Protein AF-A0A1D8GBR4-F1 (afdb_monomer_lite)

Structure (mmCIF, N/CA/C/O backbone):
data_AF-A0A1D8GBR4-F1
#
_entry.id   AF-A0A1D8GBR4-F1
#
loop_
_atom_site.group_PDB
_atom_site.id
_atom_site.type_symbol
_atom_site.label_atom_id
_atom_site.label_alt_id
_atom_si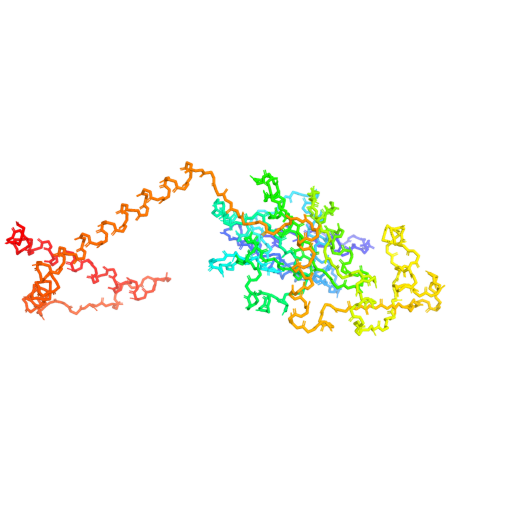te.label_comp_id
_atom_site.label_asym_id
_atom_site.label_entity_id
_atom_site.label_seq_id
_atom_site.pdbx_PDB_ins_code
_atom_site.Cartn_x
_atom_site.Cartn_y
_atom_site.Cartn_z
_atom_site.occupancy
_atom_site.B_iso_or_equiv
_atom_site.auth_seq_id
_atom_site.auth_comp_id
_atom_site.auth_asym_id
_atom_site.auth_atom_id
_atom_site.pdbx_PDB_model_num
ATOM 1 N N . MET A 1 1 ? 18.687 38.268 -32.752 1.00 33.44 1 MET A N 1
ATOM 2 C CA . MET A 1 1 ? 19.714 37.238 -33.012 1.00 33.44 1 MET A CA 1
ATOM 3 C C . MET A 1 1 ? 19.017 35.978 -33.472 1.00 33.44 1 MET A C 1
ATOM 5 O O . MET A 1 1 ? 18.246 35.389 -32.729 1.00 33.44 1 MET A O 1
ATOM 9 N N . THR A 1 2 ? 19.213 35.655 -34.741 1.00 33.19 2 THR A N 1
ATOM 10 C CA . THR A 1 2 ? 18.729 34.463 -35.431 1.00 33.19 2 THR A CA 1
ATOM 11 C C . THR A 1 2 ? 19.462 33.237 -34.895 1.00 33.19 2 THR A C 1
ATOM 13 O O . THR A 1 2 ? 20.681 33.135 -35.026 1.00 33.19 2 THR A O 1
ATOM 16 N N . TRP A 1 3 ? 18.728 32.310 -34.278 1.00 31.73 3 TRP A N 1
ATOM 17 C CA . TRP A 1 3 ? 19.270 31.018 -33.872 1.00 31.73 3 TRP A CA 1
ATOM 18 C C . TRP A 1 3 ? 19.571 30.202 -35.130 1.00 31.73 3 TRP A C 1
ATOM 20 O O . TRP A 1 3 ? 18.671 29.728 -35.825 1.00 31.73 3 TRP A O 1
ATOM 30 N N . LYS A 1 4 ? 20.860 30.118 -35.464 1.00 35.88 4 LYS A N 1
ATOM 31 C CA . LYS A 1 4 ? 21.376 29.265 -36.531 1.00 35.88 4 LYS A CA 1
ATOM 32 C C . LYS A 1 4 ? 21.050 27.806 -36.210 1.00 35.88 4 LYS A C 1
ATOM 34 O O . LYS A 1 4 ? 21.394 27.313 -35.139 1.00 35.88 4 LYS A O 1
ATOM 39 N N . LYS A 1 5 ? 20.436 27.130 -37.185 1.00 43.69 5 LYS A N 1
ATOM 40 C CA . LYS A 1 5 ? 20.494 25.675 -37.356 1.00 43.69 5 LYS A CA 1
ATOM 41 C C . LYS A 1 5 ? 21.968 25.256 -37.340 1.00 43.69 5 LYS A C 1
ATOM 43 O O . LYS A 1 5 ? 22.652 25.514 -38.323 1.00 43.69 5 LYS A O 1
ATOM 48 N N . ASN A 1 6 ? 22.429 24.637 -36.259 1.00 33.22 6 ASN A N 1
ATOM 49 C CA . ASN A 1 6 ? 23.713 23.946 -36.215 1.00 33.22 6 ASN A CA 1
ATOM 50 C C . ASN A 1 6 ? 23.484 22.494 -35.779 1.00 33.22 6 ASN A C 1
ATOM 52 O O . ASN A 1 6 ? 22.894 22.243 -34.732 1.00 33.22 6 ASN A O 1
ATOM 56 N N . ASP A 1 7 ? 23.948 21.599 -36.648 1.00 34.56 7 ASP A N 1
ATOM 57 C CA . ASP A 1 7 ? 24.411 20.227 -36.442 1.00 34.56 7 ASP A CA 1
ATOM 58 C C . ASP A 1 7 ? 23.543 19.252 -35.636 1.00 34.56 7 ASP A C 1
ATOM 60 O O . ASP A 1 7 ? 23.513 19.215 -34.408 1.00 34.56 7 ASP A O 1
ATOM 64 N N . HIS A 1 8 ? 22.899 18.362 -36.396 1.00 36.75 8 HIS A N 1
ATOM 65 C CA . HIS A 1 8 ? 22.249 17.142 -35.938 1.00 36.75 8 HIS A CA 1
ATOM 66 C C . HIS A 1 8 ? 23.260 16.149 -35.324 1.00 36.75 8 HIS A C 1
ATOM 68 O O . HIS A 1 8 ? 23.554 15.107 -35.905 1.00 36.75 8 HIS A O 1
ATOM 74 N N . GLU A 1 9 ? 23.702 16.384 -34.087 1.00 43.53 9 GLU A N 1
ATOM 75 C CA . GLU A 1 9 ? 23.653 15.270 -33.137 1.00 43.53 9 GLU A CA 1
ATOM 76 C C . GLU A 1 9 ? 22.166 14.932 -33.007 1.00 43.53 9 GLU A C 1
ATOM 78 O O . GLU A 1 9 ? 21.368 15.801 -32.648 1.00 43.53 9 GLU A O 1
ATOM 83 N N . ILE A 1 10 ? 21.746 13.707 -33.334 1.00 50.50 10 ILE A N 1
ATOM 84 C CA . ILE A 1 10 ? 20.393 13.266 -32.982 1.00 50.50 10 ILE A CA 1
ATOM 85 C C . ILE A 1 10 ? 20.346 13.296 -31.455 1.00 50.50 10 ILE A C 1
ATOM 87 O O . ILE A 1 10 ? 20.799 12.359 -30.797 1.00 50.50 10 ILE A O 1
ATOM 91 N N . ALA A 1 11 ? 19.866 14.408 -30.893 1.00 61.44 11 ALA A N 1
ATOM 92 C CA . ALA A 1 11 ? 19.709 14.561 -29.464 1.00 61.44 11 ALA A CA 1
ATOM 93 C C . ALA A 1 11 ? 18.897 13.359 -28.987 1.00 61.44 11 ALA A C 1
ATOM 95 O O . ALA A 1 11 ? 17.817 13.060 -29.505 1.00 61.44 11 ALA A O 1
ATOM 96 N N . THR A 1 12 ? 19.470 12.595 -28.060 1.00 87.44 12 THR A N 1
ATOM 97 C CA . THR A 1 12 ? 18.797 11.413 -27.534 1.00 87.44 12 THR A CA 1
ATOM 98 C C . THR A 1 12 ? 17.460 11.838 -26.931 1.00 87.44 12 THR A C 1
ATOM 100 O O . THR A 1 12 ? 17.337 12.950 -26.415 1.00 87.44 12 THR A O 1
ATOM 103 N N . MET A 1 13 ? 16.454 10.955 -26.959 1.00 89.12 13 MET A N 1
ATOM 104 C CA . MET A 1 13 ? 15.128 11.245 -26.387 1.00 89.12 13 MET A CA 1
ATOM 105 C C . MET A 1 13 ? 15.237 11.829 -24.968 1.00 89.12 13 MET A C 1
ATOM 107 O O . MET A 1 13 ? 14.533 12.768 -24.624 1.00 89.12 13 MET A O 1
ATOM 111 N N . LYS A 1 14 ? 16.200 11.336 -24.179 1.00 92.38 14 LYS A N 1
ATOM 112 C CA . LYS A 1 14 ? 16.552 11.880 -22.864 1.00 92.38 14 LYS A CA 1
ATOM 113 C C . LYS A 1 14 ? 16.954 13.361 -22.911 1.00 92.38 14 LYS A C 1
ATOM 115 O O . LYS A 1 14 ? 16.361 14.151 -22.186 1.00 92.38 14 LYS A O 1
ATOM 120 N N . LYS A 1 15 ? 17.943 13.741 -23.738 1.00 92.94 15 LYS A N 1
ATOM 121 C CA . LYS A 1 15 ? 18.402 15.141 -23.865 1.00 92.94 15 LYS A CA 1
ATOM 122 C C . LYS A 1 15 ? 17.235 16.061 -24.243 1.00 92.94 15 LYS A C 1
ATOM 124 O O . LYS A 1 15 ? 17.097 17.133 -23.664 1.00 92.94 15 LYS A O 1
ATOM 129 N N . ILE A 1 16 ? 16.378 15.610 -25.164 1.00 93.62 16 ILE A N 1
ATOM 130 C CA . ILE A 1 16 ? 15.189 16.360 -25.587 1.00 93.62 16 ILE A CA 1
ATOM 131 C C . ILE A 1 16 ? 14.221 16.541 -24.410 1.00 93.62 16 ILE A C 1
ATOM 133 O O . ILE A 1 16 ? 13.885 17.675 -24.077 1.00 93.62 16 ILE A O 1
ATOM 137 N N . VAL A 1 17 ? 13.822 15.451 -23.740 1.00 94.62 17 VAL A N 1
ATOM 138 C CA . VAL A 1 17 ? 12.925 15.501 -22.569 1.00 94.62 17 VAL A CA 1
ATOM 139 C C . VAL A 1 17 ? 13.473 16.442 -21.496 1.00 94.62 17 VAL A C 1
ATOM 141 O O . VAL A 1 17 ? 12.746 17.305 -21.021 1.00 94.62 17 VAL A O 1
ATOM 144 N N . PHE A 1 18 ? 14.759 16.335 -21.157 1.00 96.06 18 PHE A N 1
ATOM 145 C CA . PHE A 1 18 ? 15.383 17.160 -20.118 1.00 96.06 18 PHE A CA 1
ATOM 146 C C . PHE A 1 18 ? 15.371 18.646 -20.488 1.00 96.06 18 PHE A C 1
ATOM 148 O O . PHE A 1 18 ? 15.141 19.484 -19.622 1.00 96.06 18 PHE A O 1
ATOM 155 N N . SER A 1 19 ? 15.560 18.976 -21.769 1.00 95.31 19 SER A N 1
ATOM 156 C CA . SER A 1 19 ? 15.529 20.366 -22.234 1.00 95.31 19 SER A CA 1
ATOM 157 C C . SER A 1 19 ? 14.145 21.016 -22.111 1.00 95.31 19 SER A C 1
ATOM 159 O O . SER A 1 19 ? 14.058 22.202 -21.809 1.00 95.31 19 SER A O 1
ATOM 161 N N . VAL A 1 20 ? 13.065 20.240 -22.277 1.00 96.00 20 VAL A N 1
ATOM 162 C CA . VAL A 1 20 ? 11.683 20.743 -22.185 1.00 96.00 20 VAL A CA 1
ATOM 163 C C . VAL A 1 20 ? 11.082 20.633 -20.780 1.00 96.00 20 VAL A C 1
ATOM 165 O O . VAL A 1 20 ? 9.995 21.157 -20.538 1.00 96.00 20 VAL A O 1
ATOM 168 N N . MET A 1 21 ? 11.762 19.966 -19.839 1.00 96.00 21 MET A N 1
ATOM 169 C CA . MET A 1 21 ? 11.236 19.739 -18.491 1.00 96.00 21 MET A CA 1
ATOM 170 C C . MET A 1 21 ? 10.874 21.023 -17.729 1.00 96.00 21 MET A C 1
ATOM 172 O O . MET A 1 21 ? 9.772 21.060 -17.180 1.00 96.00 21 MET A O 1
ATOM 176 N N . PRO A 1 22 ? 11.710 22.081 -17.691 1.00 96.31 22 PRO A N 1
ATOM 177 C CA . PRO A 1 22 ? 11.364 23.309 -16.971 1.00 96.31 22 PRO A CA 1
ATOM 178 C C . PRO A 1 22 ? 10.055 23.937 -17.465 1.00 96.31 22 PRO A C 1
ATOM 180 O O . PRO A 1 22 ? 9.194 24.304 -16.667 1.00 96.31 22 PRO A O 1
ATOM 183 N N . GLU A 1 23 ? 9.861 23.991 -18.785 1.00 96.31 23 GLU A N 1
ATOM 184 C CA . GLU A 1 23 ? 8.629 24.507 -19.382 1.00 96.31 23 GLU A CA 1
ATOM 185 C C . GLU A 1 23 ? 7.429 23.601 -19.073 1.00 96.31 23 GLU A C 1
ATOM 187 O O . GLU A 1 23 ? 6.360 24.089 -18.699 1.00 96.31 23 GLU A O 1
ATOM 192 N N . ALA A 1 24 ? 7.602 22.281 -19.172 1.00 96.69 24 ALA A N 1
ATOM 193 C CA . ALA A 1 24 ? 6.553 21.322 -18.843 1.00 96.69 24 ALA A CA 1
ATOM 194 C C . ALA A 1 24 ? 6.108 21.426 -17.373 1.00 96.69 24 ALA A C 1
ATOM 196 O O . ALA A 1 24 ? 4.912 21.344 -17.101 1.00 96.69 24 ALA A O 1
ATOM 197 N N . ILE A 1 25 ? 7.043 21.644 -16.439 1.00 96.94 25 ILE A N 1
ATOM 198 C CA . ILE A 1 25 ? 6.759 21.830 -15.007 1.00 96.94 25 ILE A CA 1
ATOM 199 C C . ILE A 1 25 ? 5.952 23.111 -14.781 1.00 96.94 25 ILE A C 1
ATOM 201 O O . ILE A 1 25 ? 4.946 23.080 -14.071 1.00 96.94 25 ILE A O 1
ATOM 205 N N . ILE A 1 26 ? 6.330 24.225 -15.416 1.00 96.31 26 ILE A N 1
ATOM 206 C CA . ILE A 1 26 ? 5.579 25.488 -15.320 1.00 96.31 26 ILE A CA 1
ATOM 207 C C . ILE A 1 26 ? 4.152 25.305 -15.847 1.00 96.31 26 ILE A C 1
ATOM 209 O O . ILE A 1 26 ? 3.198 25.720 -15.189 1.00 96.31 26 ILE A O 1
ATOM 213 N N . ARG A 1 27 ? 3.987 24.636 -16.996 1.00 96.38 27 ARG A N 1
ATOM 214 C CA . ARG A 1 27 ? 2.666 24.341 -17.574 1.00 96.38 27 ARG A CA 1
ATOM 215 C C . ARG A 1 27 ? 1.832 23.432 -16.668 1.00 96.38 27 ARG A C 1
ATOM 217 O O . ARG A 1 27 ? 0.662 23.718 -16.441 1.00 96.38 27 ARG A O 1
ATOM 224 N N . ALA A 1 28 ? 2.426 22.363 -16.135 1.00 95.19 28 ALA A N 1
ATOM 225 C CA . ALA A 1 28 ? 1.729 21.387 -15.296 1.00 95.19 28 ALA A CA 1
ATOM 226 C C . ALA A 1 28 ? 1.293 21.973 -13.945 1.00 95.19 28 ALA A C 1
ATOM 228 O O . ALA A 1 28 ? 0.204 21.670 -13.468 1.00 95.19 28 ALA A O 1
ATOM 229 N N . SER A 1 29 ? 2.126 22.826 -13.352 1.00 95.06 29 SER A N 1
ATOM 230 C CA . SER A 1 29 ? 1.871 23.456 -12.052 1.00 95.06 29 SER A CA 1
ATOM 231 C C . SER A 1 29 ? 1.038 24.738 -12.130 1.00 95.06 29 SER A C 1
ATOM 233 O O . SER A 1 29 ? 0.701 25.313 -11.095 1.00 95.06 29 SER A O 1
ATOM 235 N N . GLY A 1 30 ? 0.747 25.240 -13.337 1.00 92.88 30 GLY A N 1
ATOM 236 C CA . GLY A 1 30 ? 0.167 26.572 -13.517 1.00 92.88 30 GLY A CA 1
ATOM 237 C C . GLY A 1 30 ? 1.054 27.674 -12.926 1.00 92.88 30 GLY A C 1
ATOM 238 O O . GLY A 1 30 ? 0.548 28.569 -12.253 1.00 92.88 30 GLY A O 1
ATOM 239 N N . GLY A 1 31 ? 2.374 27.571 -13.115 1.00 90.75 31 GLY A N 1
ATOM 240 C CA . GLY A 1 31 ? 3.359 28.498 -12.548 1.00 90.75 31 GLY A CA 1
ATOM 241 C C . GLY A 1 31 ? 3.613 28.308 -11.049 1.00 90.75 31 GLY A C 1
ATOM 242 O O . GLY A 1 31 ? 3.869 29.283 -10.352 1.00 90.75 31 GLY A O 1
ATOM 243 N N . GLY A 1 32 ? 3.511 27.076 -10.543 1.00 90.44 32 GLY A N 1
ATOM 244 C CA . GLY A 1 32 ? 3.724 26.737 -9.128 1.00 90.44 32 GLY A CA 1
ATOM 245 C C . GLY A 1 32 ? 2.485 26.866 -8.237 1.00 90.44 32 GLY A C 1
ATOM 246 O O . GLY A 1 32 ? 2.570 26.641 -7.035 1.00 90.44 32 GLY A O 1
ATOM 247 N N . LYS A 1 33 ? 1.323 27.210 -8.804 1.00 92.38 33 LYS A N 1
ATOM 248 C CA . LYS A 1 33 ? 0.080 27.421 -8.047 1.00 92.38 33 LYS A CA 1
ATOM 249 C C . LYS A 1 33 ? -0.611 26.116 -7.639 1.00 92.38 33 LYS A C 1
ATOM 251 O O . LYS A 1 33 ? -1.353 26.103 -6.659 1.00 92.38 33 LYS A O 1
ATOM 256 N N . TYR A 1 34 ? -0.398 25.037 -8.390 1.00 93.88 34 TYR A N 1
ATOM 257 C CA . TYR A 1 34 ? -1.125 23.782 -8.218 1.00 93.88 34 TYR A CA 1
ATOM 258 C C . TYR A 1 34 ? -0.183 22.577 -8.122 1.00 93.88 34 TYR A C 1
ATOM 260 O O . TYR A 1 34 ? 0.800 22.512 -8.865 1.00 93.88 34 TYR A O 1
ATOM 268 N N . PRO A 1 35 ? -0.498 21.587 -7.265 1.00 93.62 35 PRO A N 1
ATOM 269 C CA . PRO A 1 35 ? 0.151 20.286 -7.328 1.00 93.62 35 PRO A CA 1
ATOM 270 C C . PRO A 1 35 ? -0.263 19.556 -8.612 1.00 93.62 35 PRO A C 1
ATOM 272 O O . PRO A 1 35 ? -1.387 19.708 -9.095 1.00 93.62 35 PRO A O 1
ATOM 275 N N . PHE A 1 36 ? 0.614 18.709 -9.142 1.00 95.25 36 PHE A N 1
ATOM 276 C CA . PHE A 1 36 ? 0.381 18.003 -10.402 1.00 95.25 36 PHE A CA 1
ATOM 277 C C . PHE A 1 36 ? 0.933 16.577 -10.367 1.00 95.25 36 PHE A C 1
ATOM 279 O O . PHE A 1 36 ? 1.948 16.294 -9.732 1.00 95.25 36 PHE A O 1
ATOM 286 N N . SER A 1 37 ? 0.256 15.655 -11.058 1.00 93.31 37 SER A N 1
ATOM 287 C CA . SER A 1 37 ? 0.689 14.259 -11.084 1.00 93.31 37 SER A CA 1
ATOM 288 C C . SER A 1 37 ? 1.835 14.043 -12.074 1.00 93.31 37 SER A C 1
ATOM 290 O O . SER A 1 37 ? 1.947 14.748 -13.080 1.00 93.31 37 SER A O 1
ATOM 292 N N . ALA A 1 38 ? 2.649 13.005 -11.863 1.00 92.69 38 ALA A N 1
ATOM 293 C CA . ALA A 1 38 ? 3.645 12.566 -12.848 1.00 92.69 38 ALA A CA 1
ATOM 294 C C . ALA A 1 38 ? 3.021 12.286 -14.231 1.00 92.69 38 ALA A C 1
ATOM 296 O O . ALA A 1 38 ? 3.647 12.504 -15.269 1.00 92.69 38 ALA A O 1
ATOM 297 N N . ARG A 1 39 ? 1.760 11.836 -14.260 1.00 92.62 39 ARG A N 1
ATOM 298 C CA . ARG A 1 39 ? 0.991 11.646 -15.495 1.00 92.62 39 ARG A CA 1
ATOM 299 C C . ARG A 1 39 ? 0.552 12.977 -16.109 1.00 92.62 39 ARG A C 1
ATOM 301 O O . ARG A 1 39 ? 0.670 13.134 -17.321 1.00 92.62 39 ARG A O 1
ATOM 308 N N . GLY A 1 40 ? 0.128 13.945 -15.300 1.00 94.56 40 GLY A N 1
ATOM 309 C CA . GLY A 1 40 ? -0.117 15.315 -15.754 1.00 94.56 40 GLY A CA 1
ATOM 310 C C . GLY A 1 40 ? 1.130 15.937 -16.386 1.00 94.56 40 GLY A C 1
ATOM 311 O O . GLY A 1 40 ? 1.060 16.465 -17.494 1.00 94.56 40 GLY A O 1
ATOM 312 N N . LEU A 1 41 ? 2.291 15.778 -15.743 1.00 96.38 41 LEU A N 1
ATOM 313 C CA . LEU A 1 41 ? 3.576 16.246 -16.263 1.00 96.38 41 LEU A CA 1
ATOM 314 C C . LEU A 1 41 ? 3.940 15.577 -17.593 1.00 96.38 41 LEU A C 1
ATOM 316 O O . LEU A 1 41 ? 4.305 16.261 -18.546 1.00 96.38 41 LEU A O 1
ATOM 320 N N . TYR A 1 42 ? 3.778 14.255 -17.688 1.00 95.88 42 TYR A N 1
ATOM 321 C CA . TYR A 1 42 ? 3.980 13.509 -18.931 1.00 95.88 42 TYR A CA 1
ATOM 322 C C . TYR A 1 42 ? 3.167 14.098 -20.093 1.00 95.88 42 TYR A C 1
ATOM 324 O O . TYR A 1 42 ? 3.707 14.304 -21.182 1.00 95.88 42 TYR A O 1
ATOM 332 N N . TYR A 1 43 ? 1.894 14.433 -19.865 1.00 96.00 43 TYR A N 1
ATOM 333 C CA . TYR A 1 43 ? 1.051 15.042 -20.896 1.00 96.00 43 TYR A CA 1
ATOM 334 C C . TYR A 1 43 ? 1.506 16.442 -21.318 1.00 96.00 43 TYR A C 1
ATOM 336 O O . TYR A 1 43 ? 1.269 16.809 -22.465 1.00 96.00 43 TYR A O 1
ATOM 344 N N . GLN A 1 44 ? 2.196 17.192 -20.454 1.00 96.69 44 GLN A N 1
ATOM 345 C CA . GLN A 1 44 ? 2.805 18.475 -20.829 1.00 96.69 44 GLN A CA 1
ATOM 346 C C . GLN A 1 44 ? 4.119 18.301 -21.601 1.00 96.69 44 GLN A C 1
ATOM 348 O O . GLN A 1 44 ? 4.404 19.075 -22.512 1.00 96.69 44 GLN A O 1
ATOM 353 N N . VAL A 1 45 ? 4.897 17.258 -21.293 1.00 96.31 45 VAL A N 1
ATOM 354 C CA . VAL A 1 45 ? 6.159 16.944 -21.987 1.00 96.31 45 VAL A CA 1
ATOM 355 C C . VAL A 1 45 ? 5.912 16.467 -23.421 1.00 96.31 45 VAL A C 1
ATOM 357 O O . VAL A 1 45 ? 6.594 16.910 -24.343 1.00 96.31 45 VAL A O 1
ATOM 360 N N . ARG A 1 46 ? 4.928 15.582 -23.635 1.00 94.62 46 ARG A N 1
ATOM 361 C CA . ARG A 1 46 ? 4.632 14.977 -24.950 1.00 94.62 46 ARG A CA 1
ATOM 362 C C . ARG A 1 46 ? 4.525 15.973 -26.116 1.00 94.62 46 ARG A C 1
ATOM 364 O O . ARG A 1 46 ? 5.183 15.729 -27.120 1.00 94.62 46 ARG A O 1
ATOM 371 N N . PRO A 1 47 ? 3.725 17.052 -26.053 1.00 94.38 47 PRO A N 1
ATOM 372 C CA . PRO A 1 47 ? 3.628 17.995 -27.166 1.00 94.38 47 PRO A CA 1
ATOM 373 C C . PRO A 1 47 ? 4.911 18.811 -27.365 1.00 94.38 47 PRO A C 1
ATOM 375 O O . PRO A 1 47 ? 5.231 19.164 -28.495 1.00 94.38 47 PRO A O 1
ATOM 378 N N . LEU A 1 48 ? 5.669 19.085 -26.297 1.00 94.19 48 LEU A N 1
ATOM 379 C CA . LEU A 1 48 ? 6.907 19.866 -26.376 1.00 94.19 48 LEU A CA 1
ATOM 380 C C . LEU A 1 48 ? 8.019 19.104 -27.102 1.00 94.19 48 LEU A C 1
ATOM 382 O O . LEU A 1 48 ? 8.704 19.668 -27.951 1.00 94.19 48 LEU A O 1
ATOM 386 N N . ILE A 1 49 ? 8.170 17.804 -26.831 1.00 93.88 49 ILE A N 1
ATOM 387 C CA . ILE A 1 49 ? 9.207 17.000 -27.493 1.00 93.88 49 ILE A CA 1
ATOM 388 C C . ILE A 1 49 ? 8.956 16.818 -28.998 1.00 93.88 49 ILE A C 1
ATOM 390 O O . ILE A 1 49 ? 9.915 16.635 -29.747 1.00 93.88 49 ILE A O 1
ATOM 394 N N . GLN A 1 50 ? 7.699 16.917 -29.454 1.00 90.44 50 GLN A N 1
ATOM 395 C CA . GLN A 1 50 ? 7.331 16.763 -30.870 1.00 90.44 50 GLN A CA 1
ATOM 396 C C . GLN A 1 50 ? 7.877 17.895 -31.751 1.00 90.44 50 GLN A C 1
ATOM 398 O O . GLN A 1 50 ? 7.974 17.746 -32.964 1.00 90.44 50 GLN A O 1
ATOM 403 N N . MET A 1 51 ? 8.313 19.009 -31.152 1.00 88.19 51 MET A N 1
ATOM 404 C CA . MET A 1 51 ? 9.040 20.065 -31.866 1.00 88.19 51 MET A CA 1
ATOM 405 C C . MET A 1 51 ? 10.470 19.646 -32.254 1.00 88.19 51 MET A C 1
ATOM 407 O O . MET A 1 51 ? 11.079 20.268 -33.123 1.00 88.19 51 MET A O 1
ATOM 411 N N . TYR A 1 52 ? 11.006 18.596 -31.622 1.00 89.19 52 TYR A N 1
ATOM 412 C CA . TYR A 1 52 ? 12.396 18.151 -31.763 1.00 89.19 52 TYR A CA 1
ATOM 413 C C . TYR A 1 52 ? 12.526 16.734 -32.333 1.00 89.19 52 TYR A C 1
ATOM 415 O O . TYR A 1 52 ? 13.576 16.381 -32.874 1.00 89.19 52 TYR A O 1
ATOM 423 N N . THR A 1 53 ? 11.499 15.890 -32.205 1.00 88.75 53 THR A N 1
ATOM 424 C CA . THR A 1 53 ? 11.523 14.510 -32.703 1.00 88.75 53 THR A CA 1
ATOM 425 C C . THR A 1 53 ? 10.127 13.994 -33.035 1.00 88.75 53 THR A C 1
ATOM 427 O O . THR A 1 53 ? 9.190 14.269 -32.304 1.00 88.75 53 THR A O 1
ATOM 430 N N . ASN A 1 54 ? 10.011 13.168 -34.079 1.00 87.50 54 ASN A N 1
ATOM 431 C CA . ASN A 1 54 ? 8.768 12.462 -34.426 1.00 87.50 54 ASN A CA 1
ATOM 432 C C . ASN A 1 54 ? 8.565 11.170 -33.611 1.00 87.50 54 ASN A C 1
ATOM 434 O O . ASN A 1 54 ? 7.598 10.441 -33.824 1.00 87.50 54 ASN A O 1
ATOM 438 N N . LYS A 1 55 ? 9.520 10.811 -32.741 1.00 89.00 55 LYS A N 1
ATOM 439 C CA . LYS A 1 55 ? 9.412 9.613 -31.903 1.00 89.00 55 LYS A CA 1
ATOM 440 C C . LYS A 1 55 ? 8.459 9.881 -30.747 1.00 89.00 55 LYS A C 1
ATOM 442 O O . LYS A 1 55 ? 8.597 10.874 -30.039 1.00 89.00 55 LYS A O 1
ATOM 447 N N . GLU A 1 56 ? 7.548 8.950 -30.502 1.00 89.19 56 GLU A N 1
ATOM 448 C CA . GLU A 1 56 ? 6.690 9.028 -29.327 1.00 89.19 56 GLU A CA 1
ATOM 449 C C . GLU A 1 56 ? 7.458 8.675 -28.051 1.00 89.19 56 GLU A C 1
ATOM 451 O O . GLU A 1 56 ? 8.252 7.732 -28.006 1.00 89.19 56 GLU A O 1
ATOM 456 N N . LEU A 1 57 ? 7.199 9.436 -26.989 1.00 92.44 57 LEU A N 1
ATOM 457 C CA . LEU A 1 57 ? 7.671 9.119 -25.649 1.00 92.44 57 LEU A CA 1
ATOM 458 C C . LEU A 1 57 ? 6.674 8.181 -24.972 1.00 92.44 57 LEU A C 1
ATOM 460 O O . LEU A 1 57 ? 5.544 8.586 -24.688 1.00 92.44 57 LEU A O 1
ATOM 464 N N . SER A 1 58 ? 7.093 6.951 -24.677 1.00 92.31 58 SER A N 1
ATOM 465 C CA . SER A 1 58 ? 6.285 6.033 -23.875 1.00 92.31 58 SER A CA 1
ATOM 466 C C . SER A 1 58 ? 6.261 6.470 -22.409 1.00 92.31 58 SER A C 1
ATOM 468 O O . SER A 1 58 ? 7.244 6.984 -21.869 1.00 92.31 58 SER A O 1
ATOM 470 N N . TYR A 1 59 ? 5.125 6.251 -21.748 1.00 89.88 59 TYR A N 1
ATOM 471 C CA . TYR A 1 59 ? 4.982 6.569 -20.328 1.00 89.88 59 TYR A CA 1
ATOM 472 C C . TYR A 1 59 ? 5.926 5.733 -19.452 1.00 89.88 59 TYR A C 1
ATOM 474 O O . TYR A 1 59 ? 6.522 6.265 -18.524 1.00 89.88 59 TYR A O 1
ATOM 482 N N . GLU A 1 60 ? 6.120 4.455 -19.793 1.00 87.06 60 GLU A N 1
ATOM 483 C CA . GLU A 1 60 ? 7.024 3.529 -19.089 1.00 87.06 60 GLU A CA 1
ATOM 484 C C . GLU A 1 60 ? 8.489 3.977 -19.132 1.00 87.06 60 GLU A C 1
ATOM 486 O O . GLU A 1 60 ? 9.237 3.760 -18.181 1.00 87.06 60 GLU A O 1
ATOM 491 N N . TYR A 1 61 ? 8.909 4.631 -20.220 1.00 89.62 61 TYR A N 1
ATOM 492 C CA . TYR A 1 61 ? 10.247 5.212 -20.303 1.00 89.62 61 TYR A CA 1
ATOM 493 C C . TYR A 1 61 ? 10.333 6.546 -19.551 1.00 89.62 61 TYR A C 1
ATOM 495 O O . TYR A 1 61 ? 11.342 6.837 -18.909 1.00 89.62 61 TYR A O 1
ATOM 503 N N . PHE A 1 62 ? 9.265 7.350 -19.587 1.00 91.81 62 PHE A N 1
ATOM 504 C CA . PHE A 1 62 ? 9.202 8.617 -18.861 1.00 91.81 62 PHE A CA 1
ATOM 505 C C . PHE A 1 62 ? 9.245 8.428 -17.339 1.00 91.81 62 PHE A C 1
ATOM 507 O O . PHE A 1 62 ? 9.996 9.122 -16.654 1.00 91.81 62 PHE A O 1
ATOM 514 N N . THR A 1 63 ? 8.473 7.484 -16.798 1.00 87.69 63 THR A N 1
ATOM 515 C CA . THR A 1 63 ? 8.411 7.228 -15.358 1.00 87.69 63 THR A CA 1
ATOM 516 C C . THR A 1 63 ? 8.377 5.727 -15.036 1.00 87.69 63 THR A C 1
ATOM 518 O O . THR A 1 63 ? 7.598 4.992 -15.644 1.00 87.69 63 THR A O 1
ATOM 521 N N . PRO A 1 64 ? 9.192 5.258 -14.070 1.00 80.62 64 PRO A N 1
ATOM 522 C CA . PRO A 1 64 ? 10.173 6.023 -13.288 1.00 80.62 64 PRO A CA 1
ATOM 523 C C . PRO A 1 64 ? 11.476 6.486 -13.992 1.00 80.62 64 PRO A C 1
ATOM 525 O O . PRO A 1 64 ? 11.998 7.497 -13.531 1.00 80.62 64 PRO A O 1
ATOM 528 N N . PRO A 1 65 ? 12.021 5.878 -15.074 1.00 88.56 65 PRO A N 1
ATOM 529 C CA . PRO A 1 65 ? 13.436 6.059 -15.433 1.00 88.56 65 PRO A CA 1
ATOM 530 C C . PRO A 1 65 ? 13.895 7.507 -15.638 1.00 88.56 65 PRO A C 1
ATOM 532 O O . PRO A 1 65 ? 14.812 7.954 -14.949 1.00 88.56 65 PRO A O 1
ATOM 535 N N . LEU A 1 66 ? 13.274 8.239 -16.572 1.00 91.88 66 LEU A N 1
ATOM 536 C CA . LEU A 1 66 ? 13.703 9.599 -16.912 1.00 91.88 66 LEU A CA 1
ATOM 537 C C . LEU A 1 66 ? 13.392 10.598 -15.801 1.00 91.88 66 LEU A C 1
ATOM 539 O O . LEU A 1 66 ? 14.209 11.469 -15.522 1.00 91.88 66 LEU A O 1
ATOM 543 N N . LEU A 1 67 ? 12.221 10.479 -15.175 1.00 91.62 67 LEU A N 1
ATOM 544 C CA . LEU A 1 67 ? 11.802 11.391 -14.115 1.00 91.62 67 LEU A CA 1
ATOM 545 C C . LEU A 1 67 ? 12.671 11.237 -12.859 1.00 91.62 67 LEU A C 1
ATOM 547 O O . LEU A 1 67 ? 13.080 12.238 -12.278 1.00 91.62 67 LEU A O 1
ATOM 551 N N . THR A 1 68 ? 13.009 10.000 -12.477 1.00 90.00 68 THR A N 1
ATOM 552 C CA . THR A 1 68 ? 13.955 9.733 -11.385 1.00 90.00 68 THR A CA 1
ATOM 553 C C . THR A 1 68 ? 15.331 10.301 -11.710 1.00 90.00 68 THR A C 1
ATOM 555 O O . THR A 1 68 ? 15.899 11.001 -10.882 1.00 90.00 68 THR A O 1
ATOM 558 N N . GLU A 1 69 ? 15.840 10.077 -12.923 1.00 92.44 69 GLU A N 1
ATOM 559 C CA . GLU A 1 69 ? 17.144 10.606 -13.330 1.00 92.44 69 GLU A CA 1
ATOM 560 C C . GLU A 1 69 ? 17.186 12.139 -13.360 1.00 92.44 69 GLU A C 1
ATOM 562 O O . GLU A 1 69 ? 18.171 12.748 -12.950 1.00 92.44 69 GLU A O 1
ATOM 567 N N . TYR A 1 70 ? 16.108 12.776 -13.817 1.00 94.19 70 TYR A N 1
ATOM 568 C CA . TYR A 1 70 ? 15.999 14.229 -13.796 1.00 94.19 70 TYR A CA 1
ATOM 569 C C . TYR A 1 70 ? 16.049 14.758 -12.358 1.00 94.19 70 TYR A C 1
ATOM 571 O O . TYR A 1 70 ? 16.794 15.693 -12.077 1.00 94.19 70 TYR A O 1
ATOM 579 N N . GLN A 1 71 ? 15.313 14.135 -11.434 1.00 92.19 71 GLN A N 1
ATOM 580 C CA . GLN A 1 71 ? 15.328 14.535 -10.027 1.00 92.19 71 GLN A CA 1
ATOM 581 C C . GLN A 1 71 ? 16.673 14.276 -9.333 1.00 92.19 71 GLN A C 1
ATOM 583 O O . GLN A 1 71 ? 17.074 15.059 -8.478 1.00 92.19 71 GLN A O 1
ATOM 588 N N . GLU A 1 72 ? 17.390 13.214 -9.709 1.00 91.31 72 GLU A N 1
ATOM 589 C CA . GLU A 1 72 ? 18.757 12.950 -9.236 1.00 91.31 72 GLU A CA 1
ATOM 590 C C . GLU A 1 72 ? 19.733 14.055 -9.682 1.00 91.31 72 GLU A C 1
ATOM 592 O O . GLU A 1 72 ? 20.618 14.435 -8.921 1.00 91.31 72 GLU A O 1
ATOM 597 N N . GLN A 1 73 ? 19.574 14.583 -10.902 1.00 93.94 73 GLN A N 1
ATOM 598 C CA . GLN A 1 73 ? 20.483 15.582 -11.471 1.00 93.94 73 GLN A CA 1
ATOM 599 C C . GLN A 1 73 ? 20.131 17.032 -11.094 1.00 93.94 73 GLN A C 1
ATOM 601 O O . GLN A 1 73 ? 21.032 17.854 -10.937 1.00 93.94 73 GLN A O 1
ATOM 606 N N . TYR A 1 74 ? 18.842 17.360 -10.984 1.00 93.88 74 TYR A N 1
ATOM 607 C CA . TYR A 1 74 ? 18.355 18.738 -10.832 1.00 93.88 74 TYR A CA 1
ATOM 608 C C . TYR A 1 74 ? 17.600 18.996 -9.519 1.00 93.88 74 TYR A C 1
ATOM 610 O O . TYR A 1 74 ? 17.209 20.134 -9.267 1.00 93.88 74 TYR A O 1
ATOM 618 N N . GLY A 1 75 ? 17.415 17.976 -8.677 1.00 91.88 75 GLY A N 1
ATOM 619 C CA . GLY A 1 75 ? 16.688 18.067 -7.410 1.00 91.88 75 GLY A CA 1
ATOM 620 C C . GLY A 1 75 ? 15.214 17.659 -7.506 1.00 91.88 75 GLY A C 1
ATOM 621 O O . GLY A 1 75 ? 14.676 17.365 -8.575 1.00 91.88 75 GLY A O 1
ATOM 622 N N . THR A 1 76 ? 14.543 17.605 -6.355 1.00 91.12 76 THR A N 1
ATOM 623 C CA . THR A 1 76 ? 13.111 17.289 -6.273 1.00 91.12 76 THR A CA 1
ATOM 624 C C . THR A 1 76 ? 12.269 18.340 -6.992 1.00 91.12 76 THR A C 1
ATOM 626 O O . THR A 1 76 ? 12.573 19.527 -6.948 1.00 91.12 76 THR A O 1
ATOM 629 N N . ILE A 1 77 ? 11.196 17.899 -7.650 1.00 93.19 77 ILE A N 1
ATOM 630 C CA . ILE A 1 77 ? 10.261 18.797 -8.331 1.00 93.19 77 ILE A CA 1
ATOM 631 C C . ILE A 1 77 ? 9.136 19.150 -7.357 1.00 93.19 77 ILE A C 1
ATOM 633 O O . ILE A 1 77 ? 8.367 18.273 -6.959 1.00 93.19 77 ILE A O 1
ATOM 637 N N . ASP A 1 78 ? 9.019 20.426 -7.007 1.00 91.69 78 ASP A N 1
ATOM 638 C CA . ASP A 1 78 ? 7.983 20.903 -6.092 1.00 91.69 78 ASP A CA 1
ATOM 639 C C . ASP A 1 78 ? 6.576 20.712 -6.675 1.00 91.69 78 ASP A C 1
ATOM 641 O O . ASP A 1 78 ? 6.318 20.963 -7.854 1.00 91.69 78 ASP A O 1
ATOM 645 N N . GLY A 1 79 ? 5.648 20.245 -5.837 1.00 90.62 79 GLY A N 1
ATOM 646 C CA . GLY A 1 79 ? 4.253 20.003 -6.218 1.00 90.62 79 GLY A CA 1
ATOM 647 C C . GLY A 1 79 ? 4.012 18.735 -7.048 1.00 90.62 79 GLY A C 1
ATOM 648 O O . GLY A 1 79 ? 2.850 18.402 -7.301 1.00 90.62 79 GLY A O 1
ATOM 649 N N . LEU A 1 80 ? 5.063 18.005 -7.437 1.00 93.00 80 LEU A N 1
ATOM 650 C CA . LEU A 1 80 ? 4.938 16.718 -8.116 1.00 93.00 80 LEU A CA 1
ATOM 651 C C . LEU A 1 80 ? 4.446 15.639 -7.144 1.00 93.00 80 LEU A C 1
ATOM 653 O O . LEU A 1 80 ? 5.057 15.401 -6.104 1.00 93.00 80 LEU A O 1
ATOM 657 N N . TYR A 1 81 ? 3.390 14.922 -7.523 1.00 90.38 81 TYR A N 1
ATOM 658 C CA . TYR A 1 81 ? 2.937 13.726 -6.811 1.00 90.38 81 TYR A CA 1
ATOM 659 C C . TYR A 1 81 ? 2.756 12.530 -7.750 1.00 90.38 81 TYR A C 1
ATOM 661 O O . TYR A 1 81 ? 2.570 12.669 -8.964 1.00 90.38 81 TYR A O 1
ATOM 669 N N . TYR A 1 82 ? 2.789 11.327 -7.182 1.00 88.00 82 TYR A N 1
ATOM 670 C CA . TYR A 1 82 ? 2.464 10.094 -7.887 1.00 88.00 82 TYR A CA 1
ATOM 671 C C . TYR A 1 82 ? 1.055 9.640 -7.507 1.00 88.00 82 TYR A C 1
ATOM 673 O O . TYR A 1 82 ? 0.669 9.672 -6.338 1.00 88.00 82 TYR A O 1
ATOM 681 N N . GLU A 1 83 ? 0.279 9.256 -8.521 1.00 85.94 83 GLU A N 1
ATOM 682 C CA . GLU A 1 83 ? -1.063 8.694 -8.346 1.00 85.94 83 GLU A CA 1
ATOM 683 C C . GLU A 1 83 ? -0.993 7.380 -7.565 1.00 85.94 83 GLU A C 1
ATOM 685 O O . GLU A 1 83 ? -0.040 6.611 -7.726 1.00 85.94 83 GLU A O 1
ATOM 690 N N . ALA A 1 84 ? -2.022 7.112 -6.761 1.00 86.50 84 ALA A N 1
ATOM 691 C CA . ALA A 1 84 ? -2.110 5.880 -5.999 1.00 86.50 84 ALA A CA 1
ATOM 692 C C . ALA A 1 84 ? -2.114 4.654 -6.921 1.00 86.50 84 ALA A C 1
ATOM 694 O O . ALA A 1 84 ? -2.861 4.588 -7.900 1.00 86.50 84 ALA A O 1
ATOM 695 N N . ARG A 1 85 ? -1.270 3.670 -6.603 1.00 81.50 85 ARG A N 1
ATOM 696 C CA . ARG A 1 85 ? -1.181 2.397 -7.339 1.00 81.50 85 ARG A CA 1
ATOM 697 C C . ARG A 1 85 ? -1.183 1.195 -6.406 1.00 81.50 85 ARG A C 1
ATOM 699 O O . ARG A 1 85 ? -0.417 0.253 -6.560 1.00 81.50 85 ARG A O 1
ATOM 706 N N . GLY A 1 86 ? -2.052 1.242 -5.418 1.00 88.38 86 GLY A N 1
ATOM 707 C CA . GLY A 1 86 ? -2.149 0.239 -4.379 1.00 88.38 86 GLY A CA 1
ATOM 708 C C . GLY A 1 86 ? -3.012 0.754 -3.250 1.00 88.38 86 GLY A C 1
ATOM 709 O O . GLY A 1 86 ? -3.409 1.922 -3.256 1.00 88.38 86 GLY A O 1
ATOM 710 N N . ILE A 1 87 ? -3.281 -0.120 -2.295 1.00 93.44 87 ILE A N 1
ATOM 711 C CA . ILE A 1 87 ? -4.052 0.201 -1.100 1.00 93.44 87 ILE A CA 1
ATOM 712 C C . ILE A 1 87 ? -3.412 -0.469 0.109 1.00 93.44 87 ILE A C 1
ATOM 714 O O . ILE A 1 87 ? -2.892 -1.582 0.003 1.00 93.44 87 ILE A O 1
ATOM 718 N N . LEU A 1 88 ? -3.456 0.222 1.239 1.00 94.69 88 LEU A N 1
ATOM 719 C CA . LEU A 1 88 ? -3.300 -0.346 2.569 1.00 94.69 88 LEU A CA 1
ATOM 720 C C . LEU A 1 88 ? -4.684 -0.408 3.215 1.00 94.69 88 LEU A C 1
ATOM 722 O O . LEU A 1 88 ? -5.459 0.534 3.091 1.00 94.69 88 LEU A O 1
ATOM 726 N N . ILE A 1 89 ? -4.984 -1.500 3.898 1.00 95.44 89 ILE A N 1
ATOM 727 C CA . ILE A 1 89 ? -6.234 -1.712 4.614 1.00 95.44 89 ILE A CA 1
ATOM 728 C C . ILE A 1 89 ? -5.887 -1.968 6.074 1.00 95.44 89 ILE A C 1
ATOM 730 O O . ILE A 1 89 ? -5.183 -2.932 6.387 1.00 95.44 89 ILE A O 1
ATOM 734 N N . GLU A 1 90 ? -6.363 -1.095 6.957 1.00 94.94 90 GLU A N 1
ATOM 735 C CA . GLU A 1 90 ? -6.211 -1.259 8.402 1.00 94.94 90 GLU A CA 1
ATOM 736 C C . GLU A 1 90 ? -7.067 -2.422 8.923 1.00 94.94 90 GLU A C 1
ATOM 738 O O . GLU A 1 90 ? -8.209 -2.598 8.476 1.00 94.94 90 GLU A O 1
ATOM 743 N N . PRO A 1 91 ? -6.572 -3.190 9.910 1.00 93.38 91 PRO A N 1
ATOM 744 C CA . PRO A 1 91 ? -7.418 -4.144 10.606 1.00 93.38 91 PRO A CA 1
ATOM 745 C C . PRO A 1 91 ? -8.441 -3.413 11.483 1.00 93.38 91 PRO A C 1
ATOM 747 O O . PRO A 1 91 ? -8.216 -2.291 11.933 1.00 93.38 91 PRO A O 1
ATOM 750 N N . HIS A 1 92 ? -9.559 -4.084 11.762 1.00 91.50 92 HIS A N 1
ATOM 751 C CA . HIS A 1 92 ? -10.671 -3.653 12.629 1.00 91.50 92 HIS A CA 1
ATOM 752 C C . HIS A 1 92 ? -11.502 -2.480 12.101 1.00 91.50 92 HIS A C 1
ATOM 754 O O . HIS A 1 92 ? -12.727 -2.570 12.093 1.00 91.50 92 HIS A O 1
ATOM 760 N N . THR A 1 93 ? -10.865 -1.398 11.651 1.00 90.44 93 THR A N 1
ATOM 761 C CA . THR A 1 93 ? -11.547 -0.229 11.072 1.00 90.44 93 THR A CA 1
ATOM 762 C C . THR A 1 93 ? -11.978 -0.485 9.629 1.00 90.44 93 THR A C 1
ATOM 764 O O . THR A 1 93 ? -12.952 0.107 9.165 1.00 90.44 93 THR A O 1
ATOM 767 N N . GLY A 1 94 ? -11.247 -1.347 8.908 1.00 89.25 94 GLY A N 1
ATOM 768 C CA . GLY A 1 94 ? -11.422 -1.561 7.473 1.00 89.25 94 GLY A CA 1
ATOM 769 C C . GLY A 1 94 ? -11.092 -0.321 6.640 1.00 89.25 94 GLY A C 1
ATOM 770 O O . GLY A 1 94 ? -11.484 -0.241 5.477 1.00 89.25 94 GLY A O 1
ATOM 771 N N . ARG A 1 95 ? -10.409 0.670 7.229 1.00 93.00 95 ARG A N 1
ATOM 772 C CA . ARG A 1 95 ? -10.042 1.907 6.545 1.00 93.00 95 ARG A CA 1
ATOM 773 C C . ARG A 1 95 ? -9.083 1.584 5.408 1.00 93.00 95 ARG A C 1
ATOM 775 O O . ARG A 1 95 ? -8.034 0.986 5.629 1.00 93.00 95 ARG A O 1
ATOM 782 N N . GLU A 1 96 ? -9.432 2.032 4.208 1.00 94.06 96 GLU A N 1
ATOM 783 C CA . GLU A 1 96 ? -8.581 1.916 3.028 1.00 94.06 96 GLU A CA 1
ATOM 784 C C . GLU A 1 96 ? -7.790 3.209 2.809 1.00 94.06 96 GLU A C 1
ATOM 786 O O . GLU A 1 96 ? -8.346 4.310 2.770 1.00 94.06 96 GLU A O 1
ATOM 791 N N . ILE A 1 97 ? -6.479 3.069 2.649 1.00 93.00 97 ILE A N 1
ATOM 792 C CA . ILE A 1 97 ? -5.538 4.149 2.385 1.00 93.00 97 ILE A CA 1
ATOM 793 C C . ILE A 1 97 ? -4.921 3.898 1.007 1.00 93.00 97 ILE A C 1
ATOM 795 O O . ILE A 1 97 ? -4.099 2.988 0.854 1.00 93.00 97 ILE A O 1
ATOM 799 N N . PRO A 1 98 ? -5.295 4.681 -0.019 1.00 92.31 98 PRO A N 1
ATOM 800 C CA . PRO A 1 98 ? -4.646 4.610 -1.319 1.00 92.31 98 PRO A CA 1
ATOM 801 C C . PRO A 1 98 ? -3.154 4.934 -1.201 1.00 92.31 98 PRO A C 1
ATOM 803 O O . PRO A 1 98 ? -2.768 5.904 -0.557 1.00 92.31 98 PRO A O 1
ATOM 806 N N . LEU A 1 99 ? -2.297 4.155 -1.857 1.00 90.00 99 LEU A N 1
ATOM 807 C CA . LEU A 1 99 ? -0.840 4.326 -1.802 1.00 90.00 99 LEU A CA 1
ATOM 808 C C . LEU A 1 99 ? -0.351 5.356 -2.831 1.00 90.00 99 LEU A C 1
ATOM 810 O O . LEU A 1 99 ? 0.383 5.021 -3.764 1.00 90.00 99 LEU A O 1
ATOM 814 N N . GLY A 1 100 ? -0.822 6.597 -2.700 1.00 88.31 100 GLY A N 1
ATOM 815 C CA . GLY A 1 100 ? -0.344 7.765 -3.445 1.00 88.31 100 GLY A CA 1
ATOM 816 C C . GLY A 1 100 ? 0.570 8.636 -2.585 1.00 88.31 100 GLY A C 1
ATOM 817 O O . GLY A 1 100 ? 0.541 8.559 -1.361 1.00 88.31 100 GLY A O 1
ATOM 818 N N . THR A 1 101 ? 1.398 9.482 -3.206 1.00 87.19 101 THR A N 1
ATOM 819 C CA . THR A 1 101 ? 2.382 10.300 -2.462 1.00 87.19 101 THR A CA 1
ATOM 820 C C . THR A 1 101 ? 1.729 11.183 -1.401 1.00 87.19 101 THR A C 1
ATOM 822 O O . THR A 1 101 ? 2.290 11.385 -0.329 1.00 87.19 101 THR A O 1
ATOM 825 N N . ARG A 1 102 ? 0.541 11.721 -1.692 1.00 86.56 102 ARG A N 1
ATOM 826 C CA . ARG A 1 102 ? -0.160 12.644 -0.793 1.00 86.56 102 ARG A CA 1
ATOM 827 C C . ARG A 1 102 ? -0.820 11.902 0.359 1.00 86.56 102 ARG A C 1
ATOM 829 O O . ARG A 1 102 ? -0.736 12.346 1.497 1.00 86.56 102 ARG A O 1
ATOM 836 N N . GLU A 1 103 ? -1.472 10.792 0.047 1.00 90.38 103 GLU A N 1
ATOM 837 C CA . GLU A 1 103 ? -2.183 9.953 1.002 1.00 90.38 103 GLU A CA 1
ATOM 838 C C . GLU A 1 103 ? -1.204 9.300 1.976 1.00 90.38 103 GLU A C 1
ATOM 840 O O . GLU A 1 103 ? -1.429 9.365 3.178 1.00 90.38 103 GLU A O 1
ATOM 845 N N . VAL A 1 104 ? -0.081 8.773 1.471 1.00 88.69 104 VAL A N 1
ATOM 846 C CA . VAL A 1 104 ? 1.002 8.219 2.296 1.00 88.69 104 VAL A CA 1
ATOM 847 C C . VAL A 1 104 ? 1.583 9.285 3.222 1.00 88.69 104 VAL A C 1
ATOM 849 O O . VAL A 1 104 ? 1.666 9.052 4.421 1.00 88.69 104 VAL A O 1
ATOM 852 N N . ALA A 1 105 ? 1.905 10.478 2.710 1.00 86.56 105 ALA A N 1
ATOM 853 C CA . ALA A 1 105 ? 2.462 11.554 3.536 1.00 86.56 105 ALA A CA 1
ATOM 854 C C . ALA A 1 105 ? 1.493 12.069 4.620 1.00 86.56 105 ALA A C 1
ATOM 856 O O . ALA A 1 105 ? 1.928 12.597 5.642 1.00 86.56 105 ALA A O 1
ATOM 857 N N . ALA A 1 106 ? 0.182 11.960 4.392 1.00 89.50 106 ALA A N 1
ATOM 858 C CA . ALA A 1 106 ? -0.842 12.365 5.352 1.00 89.50 106 ALA A CA 1
ATOM 859 C C . ALA A 1 106 ? -1.233 11.247 6.330 1.00 89.50 106 ALA A C 1
ATOM 861 O O . ALA A 1 106 ? -1.936 11.512 7.308 1.00 89.50 106 ALA A O 1
ATOM 862 N N . TYR A 1 107 ? -0.837 10.005 6.055 1.00 91.44 107 TYR A N 1
ATOM 863 C CA . TYR A 1 107 ? -1.281 8.859 6.822 1.00 91.44 107 TYR A CA 1
ATOM 864 C C . TYR A 1 107 ? -0.456 8.689 8.095 1.00 91.44 107 TYR A C 1
ATOM 866 O O . TYR A 1 107 ? 0.771 8.677 8.072 1.00 91.44 107 TYR A O 1
ATOM 874 N N . LYS A 1 108 ? -1.164 8.550 9.216 1.00 86.69 108 LYS A N 1
ATOM 875 C CA . LYS A 1 108 ? -0.608 8.197 10.518 1.00 86.69 108 LYS A CA 1
ATOM 876 C C . LYS A 1 108 ? -1.509 7.128 11.125 1.00 86.69 108 LYS A C 1
ATOM 878 O O . LYS A 1 108 ? -2.708 7.398 11.250 1.00 86.69 108 LYS A O 1
ATOM 883 N N . PRO A 1 109 ? -0.988 5.935 11.443 1.00 83.75 109 PRO A N 1
ATOM 884 C CA . PRO A 1 109 ? -1.781 4.913 12.099 1.00 83.75 109 PRO A CA 1
ATOM 885 C C . PRO A 1 109 ? -2.034 5.325 13.549 1.00 83.75 109 PRO A C 1
ATOM 887 O O . PRO A 1 109 ? -1.189 5.955 14.191 1.00 83.75 109 PRO A O 1
ATOM 890 N N . GLU A 1 110 ? -3.184 4.933 14.084 1.00 84.62 110 GLU A N 1
ATOM 891 C CA . GLU A 1 110 ? -3.407 5.040 15.521 1.00 84.62 110 GLU A CA 1
ATOM 892 C C . GLU A 1 110 ? -2.500 4.029 16.251 1.00 84.62 110 GLU A C 1
ATOM 894 O O . GLU A 1 110 ? -2.402 2.870 15.814 1.00 84.62 110 GLU A O 1
ATOM 899 N N . PRO A 1 111 ? -1.824 4.424 17.346 1.00 84.94 111 PRO A N 1
ATOM 900 C CA . PRO A 1 111 ? -0.959 3.524 18.098 1.00 84.94 111 PRO A CA 1
ATOM 901 C C . PRO A 1 111 ? -1.680 2.238 18.506 1.00 84.94 111 PRO A C 1
ATOM 903 O O . PRO A 1 111 ? -2.849 2.264 18.884 1.00 84.94 111 PRO A O 1
ATOM 906 N N . TYR A 1 112 ? -0.959 1.117 18.468 1.00 87.69 112 TYR A N 1
ATOM 907 C CA . TYR A 1 112 ? -1.464 -0.205 18.857 1.00 87.69 112 TYR A CA 1
ATOM 908 C C . TYR A 1 112 ? -2.635 -0.748 18.012 1.00 87.69 112 TYR A C 1
ATOM 910 O O . TYR A 1 112 ? -3.321 -1.671 18.445 1.00 87.69 112 TYR A O 1
ATOM 918 N N . THR A 1 113 ? -2.852 -0.226 16.798 1.00 89.06 113 THR A N 1
ATOM 919 C CA . THR A 1 113 ? -3.864 -0.771 15.868 1.00 89.06 113 THR A CA 1
ATOM 920 C C . THR A 1 113 ? -3.389 -2.059 15.189 1.00 89.06 113 THR A C 1
ATOM 922 O O . THR A 1 113 ? -4.158 -3.006 15.032 1.00 89.06 113 THR A O 1
ATOM 925 N N . PHE A 1 114 ? -2.123 -2.094 14.765 1.00 93.50 114 PHE A N 1
ATOM 926 C CA . PHE A 1 114 ? -1.480 -3.239 14.120 1.00 93.50 114 PHE A CA 1
ATOM 927 C C . PHE A 1 114 ? 0.044 -3.164 14.279 1.00 93.50 114 PHE A C 1
ATOM 929 O O . PHE A 1 114 ? 0.600 -2.082 14.446 1.00 93.50 114 PHE A O 1
ATOM 936 N N . ASN A 1 115 ? 0.714 -4.313 14.207 1.00 93.75 115 ASN A N 1
ATOM 937 C CA . ASN A 1 115 ? 2.175 -4.438 14.266 1.00 93.75 115 ASN A CA 1
ATOM 938 C C . ASN A 1 115 ? 2.700 -5.421 13.215 1.00 93.75 115 ASN A C 1
ATOM 940 O O . ASN A 1 115 ? 3.854 -5.841 13.230 1.00 93.75 115 ASN A O 1
ATOM 944 N N . LYS A 1 116 ? 1.827 -5.824 12.292 1.00 95.50 116 LYS A N 1
ATOM 945 C CA . LYS A 1 116 ? 2.156 -6.683 11.164 1.00 95.50 116 LYS A CA 1
ATOM 946 C C . LYS A 1 116 ? 1.588 -6.056 9.905 1.00 95.50 116 LYS A C 1
ATOM 948 O O . LYS A 1 116 ? 0.482 -5.516 9.926 1.00 95.50 116 LYS A O 1
ATOM 953 N N . ILE A 1 117 ? 2.308 -6.176 8.800 1.00 95.69 117 ILE A N 1
ATOM 954 C CA . ILE A 1 117 ? 1.822 -5.778 7.480 1.00 95.69 117 ILE A CA 1
ATOM 955 C C . ILE A 1 117 ? 2.017 -6.950 6.538 1.00 95.69 117 ILE A C 1
ATOM 957 O O . ILE A 1 117 ? 3.140 -7.406 6.344 1.00 95.69 117 ILE A O 1
ATOM 961 N N . LEU A 1 118 ? 0.932 -7.422 5.933 1.00 96.31 118 LEU A N 1
ATOM 962 C CA . LEU A 1 118 ? 0.978 -8.407 4.865 1.00 96.31 118 LEU A CA 1
ATOM 963 C C . LEU A 1 118 ? 0.919 -7.696 3.519 1.00 96.31 118 LEU A C 1
ATOM 965 O O . LEU A 1 118 ? -0.149 -7.278 3.071 1.00 96.31 118 LEU A O 1
ATOM 969 N N . TYR A 1 119 ? 2.072 -7.583 2.872 1.00 94.50 119 TYR A N 1
ATOM 970 C CA . TYR A 1 119 ? 2.170 -7.159 1.489 1.00 94.50 119 TYR A CA 1
ATOM 971 C C . TYR A 1 119 ? 1.783 -8.314 0.561 1.00 94.50 119 TYR A C 1
ATOM 973 O O . TYR A 1 119 ? 2.401 -9.377 0.575 1.00 94.50 119 TYR A O 1
ATOM 981 N N . VAL A 1 120 ? 0.767 -8.096 -0.264 1.00 92.50 120 VAL A N 1
ATOM 982 C CA . VAL A 1 120 ? 0.228 -9.046 -1.231 1.00 92.50 120 VAL A CA 1
ATOM 983 C C . VAL A 1 120 ? 0.455 -8.480 -2.623 1.00 92.50 120 VAL A C 1
ATOM 985 O O . VAL A 1 120 ? -0.059 -7.415 -2.960 1.00 92.50 120 VAL A O 1
ATOM 988 N N . GLU A 1 121 ? 1.194 -9.201 -3.461 1.00 86.19 121 GLU A N 1
ATOM 989 C CA . GLU A 1 121 ? 1.441 -8.791 -4.851 1.00 86.19 121 GLU A CA 1
ATOM 990 C C . GLU A 1 121 ? 0.132 -8.582 -5.637 1.00 86.19 121 GLU A C 1
ATOM 992 O O . GLU A 1 121 ? -0.013 -7.637 -6.414 1.00 86.19 121 GLU A O 1
ATOM 997 N N . LYS A 1 122 ? -0.849 -9.461 -5.421 1.00 85.56 122 LYS A N 1
ATOM 998 C CA . LYS A 1 122 ? -2.073 -9.532 -6.220 1.00 85.56 122 LYS A CA 1
ATOM 999 C C . LYS A 1 122 ? -3.248 -8.878 -5.497 1.00 85.56 122 LYS A C 1
ATOM 1001 O O . LYS A 1 122 ? -3.897 -9.503 -4.662 1.00 85.56 122 LYS A O 1
ATOM 1006 N N . THR A 1 123 ? -3.595 -7.648 -5.885 1.00 87.75 123 THR A N 1
ATOM 1007 C CA . THR A 1 123 ? -4.731 -6.885 -5.315 1.00 87.75 123 THR A CA 1
ATOM 1008 C C . THR A 1 123 ? -6.049 -7.668 -5.314 1.00 87.75 123 THR A C 1
ATOM 1010 O O . THR A 1 123 ? -6.844 -7.534 -4.390 1.00 87.75 123 THR A O 1
ATOM 1013 N N . GLY A 1 124 ? -6.273 -8.529 -6.314 1.00 88.75 124 GLY A N 1
ATOM 1014 C CA . GLY A 1 124 ? -7.480 -9.358 -6.408 1.00 88.75 124 GLY A CA 1
ATOM 1015 C C . GLY A 1 124 ? -7.674 -10.357 -5.257 1.00 88.75 124 GLY A C 1
ATOM 1016 O O . GLY A 1 124 ? -8.777 -10.869 -5.100 1.00 88.75 124 GLY A O 1
ATOM 1017 N N . LEU A 1 125 ? -6.642 -10.621 -4.446 1.00 90.31 125 LEU A N 1
ATOM 1018 C CA . LEU A 1 125 ? -6.740 -11.478 -3.261 1.00 90.31 125 LEU A CA 1
ATOM 1019 C C . LEU A 1 125 ? -7.278 -10.737 -2.028 1.00 90.31 125 LEU A C 1
ATOM 1021 O O . LEU A 1 125 ? -7.807 -11.386 -1.129 1.00 90.31 125 LEU A O 1
ATOM 1025 N N . LEU A 1 126 ? -7.184 -9.402 -1.979 1.00 92.19 126 LEU A N 1
ATOM 1026 C CA . LEU A 1 126 ? -7.551 -8.622 -0.791 1.00 92.19 126 LEU A CA 1
ATOM 1027 C C . LEU A 1 126 ? -9.003 -8.836 -0.329 1.00 92.19 126 LEU A C 1
ATOM 1029 O O . LEU A 1 126 ? -9.177 -9.107 0.859 1.00 92.19 126 LEU A O 1
ATOM 1033 N N . PRO A 1 127 ? -10.030 -8.833 -1.209 1.00 92.38 127 PRO A N 1
ATOM 1034 C CA . PRO A 1 127 ? -11.413 -9.037 -0.769 1.00 92.38 127 PRO A CA 1
ATOM 1035 C C . PRO A 1 127 ? -11.632 -10.391 -0.088 1.00 92.38 127 PRO A C 1
ATOM 1037 O O . PRO A 1 127 ? -12.396 -10.503 0.867 1.00 92.38 127 PRO A O 1
ATOM 1040 N N . MET A 1 128 ? -10.934 -11.427 -0.561 1.00 93.69 128 MET A N 1
ATOM 1041 C CA . MET A 1 128 ? -10.995 -12.760 0.032 1.00 93.69 128 MET A CA 1
ATOM 1042 C C . MET A 1 128 ? -10.315 -12.781 1.407 1.00 93.69 128 MET A C 1
ATOM 1044 O O . MET A 1 128 ? -10.885 -13.308 2.359 1.00 93.69 128 MET A O 1
ATOM 1048 N N . LEU A 1 129 ? -9.147 -12.145 1.542 1.00 93.44 129 LEU A N 1
ATOM 1049 C CA . LEU A 1 129 ? -8.435 -12.049 2.821 1.00 93.44 129 LEU A CA 1
ATOM 1050 C C . LEU A 1 129 ? -9.224 -11.242 3.867 1.00 93.44 129 LEU A C 1
ATOM 1052 O O . LEU A 1 129 ? -9.238 -11.616 5.040 1.00 93.44 129 LEU A O 1
ATOM 1056 N N . GLN A 1 130 ? -9.917 -10.180 3.439 1.00 92.81 130 GLN A N 1
ATOM 1057 C CA . GLN A 1 130 ? -10.840 -9.410 4.280 1.00 92.81 130 GLN A CA 1
ATOM 1058 C C . GLN A 1 130 ? -12.043 -10.258 4.710 1.00 92.81 130 GLN A C 1
ATOM 1060 O O . GLN A 1 130 ? -12.391 -10.283 5.888 1.00 92.81 130 GLN A O 1
ATOM 1065 N N . ALA A 1 131 ? -12.649 -11.017 3.790 1.00 92.19 131 ALA A N 1
ATOM 1066 C CA . ALA A 1 131 ? -13.746 -11.928 4.125 1.00 92.19 131 ALA A CA 1
ATOM 1067 C C . ALA A 1 131 ? -13.313 -13.016 5.126 1.00 92.19 131 ALA A C 1
ATOM 1069 O O . ALA A 1 131 ? -14.081 -13.376 6.019 1.00 92.19 131 ALA A O 1
ATOM 1070 N N . GLY A 1 132 ? -12.067 -13.489 5.018 1.00 90.88 132 GLY A N 1
ATOM 1071 C CA . GLY A 1 132 ? -11.436 -14.417 5.958 1.00 90.88 132 GLY A CA 1
ATOM 1072 C C . GLY A 1 132 ? -11.060 -13.813 7.317 1.00 90.88 132 GLY A C 1
ATOM 1073 O O . GLY A 1 132 ? -10.623 -14.549 8.199 1.00 90.88 132 GLY A O 1
ATOM 1074 N N . LYS A 1 133 ? -11.220 -12.495 7.503 1.00 93.19 133 LYS A N 1
ATOM 1075 C CA . LYS A 1 133 ? -10.879 -11.743 8.722 1.00 93.19 133 LYS A CA 1
ATOM 1076 C C . LYS A 1 133 ? -9.448 -11.958 9.233 1.00 93.19 133 LYS A C 1
ATOM 1078 O O . LYS A 1 133 ? -9.188 -11.934 10.438 1.00 93.19 133 LYS A O 1
ATOM 1083 N N . LEU A 1 134 ? -8.506 -12.207 8.319 1.00 92.25 134 LEU A N 1
ATOM 1084 C CA . LEU A 1 134 ? -7.097 -12.425 8.668 1.00 92.25 134 LEU A CA 1
ATOM 1085 C C . LEU A 1 134 ? -6.474 -11.177 9.300 1.00 92.25 134 LEU A C 1
ATOM 1087 O O . LEU A 1 134 ? -5.701 -11.291 10.251 1.00 92.25 134 LEU A O 1
ATOM 1091 N N . ALA A 1 135 ? -6.836 -10.000 8.788 1.00 93.75 135 ALA A N 1
ATOM 1092 C CA . ALA A 1 135 ? -6.349 -8.718 9.275 1.00 93.75 135 ALA A CA 1
ATOM 1093 C C . ALA A 1 135 ? -6.719 -8.513 10.754 1.00 93.75 135 ALA A C 1
ATOM 1095 O O . ALA A 1 135 ? -5.864 -8.247 11.596 1.00 93.75 135 ALA A O 1
ATOM 1096 N N . GLU A 1 136 ? -7.988 -8.731 11.091 1.00 94.12 136 GLU A N 1
ATOM 1097 C CA . GLU A 1 136 ? -8.540 -8.578 12.435 1.00 94.12 136 GLU A CA 1
ATOM 1098 C C . GLU A 1 136 ? -8.076 -9.683 13.381 1.00 94.12 136 GLU A C 1
ATOM 1100 O O . GLU A 1 136 ? -7.923 -9.451 14.580 1.00 94.12 136 GLU A O 1
ATOM 1105 N N . LYS A 1 137 ? -7.868 -10.905 12.882 1.00 93.88 137 LYS A N 1
ATOM 1106 C CA . LYS A 1 137 ? -7.446 -12.034 13.719 1.00 93.88 137 LYS A CA 1
ATOM 1107 C C . LYS A 1 137 ? -6.022 -11.856 14.248 1.00 93.88 137 LYS A C 1
ATOM 1109 O O . LYS A 1 137 ? -5.771 -12.230 15.392 1.00 93.88 137 LYS A O 1
ATOM 1114 N N . TYR A 1 138 ? -5.134 -11.266 13.449 1.00 94.56 138 TYR A N 1
ATOM 1115 C CA . TYR A 1 138 ? -3.700 -11.171 13.747 1.00 94.56 138 TYR A CA 1
ATOM 1116 C C . TYR A 1 138 ? -3.185 -9.740 13.965 1.00 94.56 138 TYR A C 1
ATOM 1118 O O . TYR A 1 138 ? -1.970 -9.549 14.059 1.00 94.56 138 TYR A O 1
ATOM 1126 N N . ASP A 1 139 ? -4.092 -8.759 14.058 1.00 94.94 139 ASP A N 1
ATOM 1127 C CA . ASP A 1 139 ? -3.800 -7.320 14.149 1.00 94.94 139 ASP A CA 1
ATOM 1128 C C . ASP A 1 139 ? -2.769 -6.908 13.087 1.00 94.94 139 ASP A C 1
ATOM 1130 O O . ASP A 1 139 ? -1.655 -6.458 13.370 1.00 94.94 139 ASP A O 1
ATOM 1134 N N . MET A 1 140 ? -3.145 -7.176 11.835 1.00 95.25 140 MET A N 1
ATOM 1135 C CA . MET A 1 140 ? -2.279 -7.106 10.668 1.00 95.25 140 MET A CA 1
ATOM 1136 C C . MET A 1 140 ? -2.928 -6.268 9.571 1.00 95.25 140 MET A C 1
ATOM 1138 O O . MET A 1 140 ? -4.033 -6.574 9.129 1.00 95.25 140 MET A O 1
ATOM 11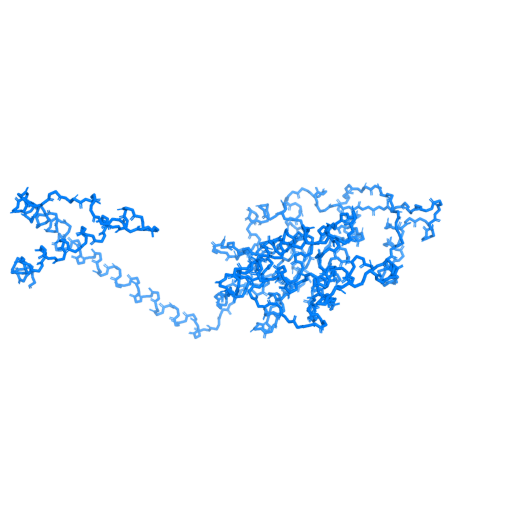42 N N . ALA A 1 141 ? -2.233 -5.244 9.086 1.00 96.12 141 ALA A N 1
ATOM 1143 C CA . ALA A 1 141 ? -2.694 -4.481 7.936 1.00 96.12 141 ALA A CA 1
ATOM 1144 C C . ALA A 1 141 ? -2.430 -5.247 6.631 1.00 96.12 141 ALA A C 1
ATOM 1146 O O . ALA A 1 141 ? -1.410 -5.925 6.486 1.00 96.12 141 ALA A O 1
ATOM 1147 N N . LEU A 1 142 ? -3.339 -5.135 5.663 1.00 96.56 142 LEU A N 1
ATOM 1148 C CA . LEU A 1 142 ? -3.164 -5.723 4.334 1.00 96.56 142 LEU A CA 1
ATOM 1149 C C . LEU A 1 142 ? -2.708 -4.643 3.363 1.00 96.56 142 LEU A C 1
ATOM 1151 O O . LEU A 1 142 ? -3.364 -3.617 3.235 1.00 96.56 142 LEU A O 1
ATOM 1155 N N . MET A 1 143 ? -1.617 -4.872 2.645 1.00 94.75 143 MET A N 1
ATOM 1156 C CA . MET A 1 143 ? -1.111 -3.941 1.642 1.00 94.75 143 MET A CA 1
ATOM 1157 C C . MET A 1 143 ? -1.058 -4.638 0.284 1.00 94.75 143 MET A C 1
ATOM 1159 O O . MET A 1 143 ? -0.599 -5.766 0.196 1.00 94.75 143 MET A O 1
ATOM 1163 N N . SER A 1 144 ? -1.477 -3.984 -0.797 1.00 91.69 144 SER A N 1
ATOM 1164 C CA . SER A 1 144 ? -1.123 -4.428 -2.154 1.00 91.69 144 SER A CA 1
ATOM 1165 C C . SER A 1 144 ? -0.704 -3.255 -3.014 1.00 91.69 144 SER A C 1
ATOM 1167 O O . SER A 1 144 ? -1.178 -2.134 -2.817 1.00 91.69 144 SER A O 1
ATOM 1169 N N . SER A 1 145 ? 0.155 -3.513 -3.996 1.00 82.50 145 SER A N 1
ATOM 1170 C CA . SER A 1 145 ? 0.573 -2.499 -4.953 1.00 82.50 145 SER A CA 1
ATOM 1171 C C . SER A 1 145 ? 0.722 -3.094 -6.354 1.00 82.50 145 SER A C 1
ATOM 1173 O O . SER A 1 145 ? 1.130 -4.241 -6.513 1.00 82.50 145 SER A O 1
ATOM 1175 N N . GLN A 1 146 ? 0.357 -2.324 -7.381 1.00 71.25 146 GLN A N 1
ATOM 1176 C CA . GLN A 1 146 ? 0.439 -2.730 -8.783 1.00 71.25 146 GLN A CA 1
ATOM 1177 C C . GLN A 1 146 ? 1.622 -2.046 -9.484 1.00 71.25 146 GLN A C 1
ATOM 1179 O O . GLN A 1 146 ? 1.676 -0.819 -9.625 1.00 71.25 146 GLN A O 1
ATOM 1184 N N . GLY A 1 147 ? 2.554 -2.844 -10.007 1.00 60.47 147 GLY A N 1
ATOM 1185 C CA . GLY A 1 147 ? 3.690 -2.363 -10.802 1.00 60.47 147 GLY A CA 1
ATOM 1186 C C . GLY A 1 147 ? 4.681 -1.506 -10.001 1.00 60.47 147 GLY A C 1
ATOM 1187 O O . GLY A 1 147 ? 5.059 -1.848 -8.889 1.00 60.47 147 GLY A O 1
ATOM 1188 N N . PHE A 1 148 ? 5.110 -0.364 -10.557 1.00 45.69 148 PHE A N 1
ATOM 1189 C CA . PHE A 1 148 ? 6.074 0.574 -9.939 1.00 45.69 148 PHE A CA 1
ATOM 1190 C C . PHE A 1 148 ? 5.572 1.306 -8.673 1.00 45.69 148 PHE A C 1
ATOM 1192 O O . PHE A 1 148 ? 6.257 2.189 -8.157 1.00 45.69 148 PHE A O 1
ATOM 1199 N N . ALA A 1 149 ? 4.402 0.932 -8.151 1.00 51.84 149 ALA A N 1
ATOM 1200 C CA . ALA A 1 149 ? 3.834 1.391 -6.880 1.00 51.84 149 ALA A CA 1
ATOM 1201 C C . ALA A 1 149 ? 4.704 1.092 -5.644 1.00 51.84 149 ALA A C 1
ATOM 1203 O O . ALA A 1 149 ? 4.435 1.577 -4.547 1.00 51.84 149 ALA A O 1
ATOM 1204 N N . ASN A 1 150 ? 5.791 0.352 -5.859 1.00 62.06 150 ASN A N 1
ATOM 1205 C CA . ASN A 1 150 ? 6.813 0.029 -4.884 1.00 62.06 150 ASN A CA 1
ATOM 1206 C C . ASN A 1 150 ? 7.426 1.273 -4.213 1.00 62.06 150 ASN A C 1
ATOM 1208 O O . ASN A 1 150 ? 7.870 1.168 -3.085 1.00 62.06 150 ASN A O 1
ATOM 1212 N N . ARG A 1 151 ? 7.440 2.468 -4.835 1.00 76.25 151 ARG A N 1
ATOM 1213 C CA . ARG A 1 151 ? 8.048 3.650 -4.185 1.00 76.25 151 ARG A CA 1
ATOM 1214 C C . ARG A 1 151 ? 7.281 4.099 -2.939 1.00 76.25 151 ARG A C 1
ATOM 1216 O O . ARG A 1 151 ? 7.846 4.050 -1.856 1.00 76.25 151 ARG A O 1
ATOM 1223 N N . SER A 1 152 ? 6.026 4.523 -3.086 1.00 80.75 152 SER A N 1
ATOM 1224 C CA . SER A 1 152 ? 5.248 5.050 -1.954 1.00 80.75 152 SER A CA 1
ATOM 1225 C C . SER A 1 152 ? 4.851 3.954 -0.965 1.00 80.75 152 SER A C 1
ATOM 1227 O O . SER A 1 152 ? 4.830 4.209 0.232 1.00 80.75 152 SER A O 1
ATOM 1229 N N . ALA A 1 153 ? 4.627 2.721 -1.440 1.00 84.75 153 ALA A N 1
ATOM 1230 C CA . ALA A 1 153 ? 4.468 1.567 -0.557 1.00 84.75 153 ALA A CA 1
ATOM 1231 C C . ALA A 1 153 ? 5.718 1.362 0.312 1.00 84.75 153 ALA A C 1
ATOM 1233 O O . ALA A 1 153 ? 5.614 1.222 1.523 1.00 84.75 153 ALA A O 1
ATOM 1234 N N . LYS A 1 154 ? 6.912 1.406 -0.288 1.00 87.00 154 LYS A N 1
ATOM 1235 C CA . LYS A 1 154 ? 8.171 1.212 0.432 1.00 87.00 154 LYS A CA 1
ATOM 1236 C C . LYS A 1 154 ? 8.556 2.386 1.325 1.00 87.00 154 LYS A C 1
ATOM 1238 O O . LYS A 1 154 ? 9.123 2.144 2.379 1.00 87.00 154 LYS A O 1
ATOM 1243 N N . GLU A 1 155 ? 8.266 3.622 0.920 1.00 87.25 155 GLU A N 1
ATOM 1244 C CA . GLU A 1 155 ? 8.393 4.802 1.789 1.00 87.25 155 GLU A CA 1
ATOM 1245 C C . GLU A 1 155 ? 7.544 4.596 3.053 1.00 87.25 155 GLU A C 1
ATOM 1247 O O . GLU A 1 155 ? 8.085 4.631 4.152 1.00 87.25 155 GLU A O 1
ATOM 1252 N N . LEU A 1 156 ? 6.269 4.220 2.896 1.00 89.88 156 LEU A N 1
ATOM 1253 C CA . LEU A 1 156 ? 5.380 3.959 4.028 1.00 89.88 156 LEU A CA 1
ATOM 1254 C C . LEU A 1 156 ? 5.861 2.798 4.918 1.00 89.88 156 LEU A C 1
ATOM 1256 O O . LEU A 1 156 ? 5.863 2.907 6.139 1.00 89.88 156 LEU A O 1
ATOM 1260 N N . LEU A 1 157 ? 6.290 1.685 4.318 1.00 90.75 157 LEU A N 1
ATOM 1261 C CA . LEU A 1 157 ? 6.835 0.546 5.063 1.00 90.75 157 LEU A CA 1
ATOM 1262 C C . LEU A 1 157 ? 8.116 0.910 5.830 1.00 90.75 157 LEU A C 1
ATOM 1264 O O . LEU A 1 157 ? 8.307 0.448 6.951 1.00 90.75 157 LEU A O 1
ATOM 1268 N N . ALA A 1 158 ? 8.982 1.737 5.239 1.00 89.56 158 ALA A N 1
ATOM 1269 C CA . ALA A 1 158 ? 10.207 2.207 5.879 1.00 89.56 158 ALA A CA 1
ATOM 1270 C C . ALA A 1 158 ? 9.934 3.202 7.014 1.00 89.56 158 ALA A C 1
ATOM 1272 O O . ALA A 1 158 ? 10.709 3.265 7.969 1.00 89.56 158 ALA A O 1
ATOM 1273 N N . ASP A 1 159 ? 8.860 3.984 6.914 1.00 89.19 159 ASP A N 1
ATOM 1274 C CA . ASP A 1 159 ? 8.408 4.838 8.008 1.00 89.19 159 ASP A CA 1
ATOM 1275 C C . ASP A 1 159 ? 7.840 3.983 9.149 1.00 89.19 159 ASP A C 1
ATOM 1277 O O . ASP A 1 159 ? 8.227 4.185 10.297 1.00 89.19 159 ASP A O 1
ATOM 1281 N N . PHE A 1 160 ? 7.063 2.934 8.851 1.00 90.50 160 PHE A N 1
ATOM 1282 C CA . PHE A 1 160 ? 6.584 2.007 9.882 1.00 90.50 160 PHE A CA 1
ATOM 1283 C C . PHE A 1 160 ? 7.687 1.256 10.613 1.00 90.50 160 PHE A C 1
ATOM 1285 O O . PHE A 1 160 ? 7.656 1.190 11.836 1.00 90.50 160 PHE A O 1
ATOM 1292 N N . GLU A 1 161 ? 8.668 0.713 9.895 1.00 88.12 161 GLU A N 1
ATOM 1293 C CA . GLU A 1 161 ? 9.801 0.026 10.527 1.00 88.12 161 GLU A CA 1
ATOM 1294 C C . GLU A 1 161 ? 10.626 0.974 11.418 1.00 88.12 161 GLU A C 1
ATOM 1296 O O . GLU A 1 161 ? 11.224 0.544 12.401 1.00 88.12 161 GLU A O 1
ATOM 1301 N N . ARG A 1 162 ? 10.655 2.276 11.098 1.00 86.38 162 ARG A N 1
ATOM 1302 C CA . ARG A 1 162 ? 11.366 3.284 11.896 1.00 86.38 162 ARG A CA 1
ATOM 1303 C C . ARG A 1 162 ? 10.574 3.739 13.117 1.00 86.38 162 ARG A C 1
ATOM 1305 O O . ARG A 1 162 ? 11.174 4.014 14.152 1.00 86.38 162 ARG A O 1
ATOM 1312 N N . GLU A 1 163 ? 9.263 3.895 12.973 1.00 86.19 163 GLU A N 1
ATOM 1313 C CA . GLU A 1 163 ? 8.386 4.394 14.034 1.00 86.19 163 GLU A CA 1
ATOM 1314 C C . GLU A 1 163 ? 8.005 3.306 15.046 1.00 86.19 163 GLU A C 1
ATOM 1316 O O . GLU A 1 163 ? 7.834 3.611 16.226 1.00 86.19 163 GLU A O 1
ATOM 1321 N N . PHE A 1 164 ? 7.907 2.048 14.610 1.00 85.75 164 PHE A N 1
ATOM 1322 C CA . PHE A 1 164 ? 7.410 0.933 15.415 1.00 85.75 164 PHE A CA 1
ATOM 1323 C C . PHE A 1 164 ? 8.439 -0.203 15.459 1.00 85.75 164 PHE A C 1
ATOM 1325 O O . PHE A 1 164 ? 8.619 -0.939 14.489 1.00 85.75 164 PHE A O 1
ATOM 1332 N N . GLU A 1 165 ? 9.103 -0.368 16.606 1.00 81.69 165 GLU A N 1
ATOM 1333 C CA . GLU A 1 165 ? 10.175 -1.359 16.797 1.00 81.69 165 GLU A CA 1
ATOM 1334 C C . GLU A 1 165 ? 9.692 -2.815 16.639 1.00 81.69 165 GLU A C 1
ATOM 1336 O O . GLU A 1 165 ? 10.455 -3.681 16.209 1.00 81.69 165 GLU A O 1
ATOM 1341 N N . ASP A 1 166 ? 8.422 -3.094 16.943 1.00 87.25 166 ASP A N 1
ATOM 1342 C CA . ASP A 1 166 ? 7.807 -4.421 16.834 1.00 87.25 166 ASP A CA 1
ATOM 1343 C C . ASP A 1 166 ? 7.133 -4.684 15.474 1.00 87.25 166 ASP A C 1
ATOM 1345 O O . ASP A 1 166 ? 6.532 -5.745 15.271 1.00 87.25 166 ASP A O 1
ATOM 1349 N N . MET A 1 167 ? 7.249 -3.753 14.519 1.00 92.75 167 MET A N 1
ATOM 1350 C CA . MET A 1 167 ? 6.623 -3.889 13.209 1.00 92.75 167 MET A CA 1
ATOM 1351 C C . MET A 1 167 ? 7.235 -5.034 12.400 1.00 92.75 167 MET A C 1
ATOM 1353 O O . MET A 1 167 ? 8.433 -5.077 12.121 1.00 92.75 167 MET A O 1
ATOM 1357 N N . THR A 1 168 ? 6.379 -5.948 11.946 1.00 94.81 168 THR A N 1
ATOM 1358 C CA . THR A 1 168 ? 6.769 -7.087 11.112 1.00 94.81 168 THR A CA 1
ATOM 1359 C C . THR A 1 168 ? 6.166 -6.985 9.717 1.00 94.81 168 THR A C 1
ATOM 1361 O O . THR A 1 168 ? 4.949 -7.022 9.543 1.00 94.81 168 THR A O 1
ATOM 1364 N N . ILE A 1 169 ? 7.019 -6.923 8.696 1.00 95.00 169 ILE A N 1
ATOM 1365 C CA . ILE A 1 169 ? 6.595 -6.835 7.295 1.00 95.00 169 ILE A CA 1
ATOM 1366 C C . ILE A 1 169 ? 6.701 -8.220 6.649 1.00 95.00 169 ILE A C 1
ATOM 1368 O O . ILE A 1 169 ? 7.770 -8.829 6.621 1.00 95.00 169 ILE A O 1
ATOM 1372 N N . LEU A 1 170 ? 5.586 -8.715 6.121 1.00 95.69 170 LEU A N 1
ATOM 1373 C CA . LEU A 1 170 ? 5.439 -10.015 5.471 1.00 95.69 170 LEU A CA 1
ATOM 1374 C C . LEU A 1 170 ? 5.165 -9.812 3.981 1.00 95.69 170 LEU A C 1
ATOM 1376 O O . LEU A 1 170 ? 4.373 -8.945 3.620 1.00 95.69 170 LEU A O 1
ATOM 1380 N N . CYS A 1 171 ? 5.767 -10.624 3.114 1.00 94.31 171 CYS A N 1
ATOM 1381 C CA . CYS A 1 171 ? 5.488 -10.600 1.676 1.00 94.31 171 CYS A CA 1
ATOM 1382 C C . CYS A 1 171 ? 4.878 -11.924 1.217 1.00 94.31 171 CYS A C 1
ATOM 1384 O O . CYS A 1 171 ? 5.452 -12.989 1.436 1.00 94.31 171 CYS A O 1
ATOM 1386 N N . LEU A 1 172 ? 3.725 -11.843 0.553 1.00 94.50 172 LEU A N 1
ATOM 1387 C CA . LEU A 1 172 ? 3.022 -12.952 -0.076 1.00 94.50 172 LEU A CA 1
ATOM 1388 C C . LEU A 1 172 ? 2.987 -12.729 -1.591 1.00 94.50 172 LEU A C 1
ATOM 1390 O O . LEU A 1 172 ? 2.400 -11.761 -2.085 1.00 94.50 172 LEU A O 1
ATOM 1394 N N . HIS A 1 173 ? 3.619 -13.646 -2.317 1.00 92.69 173 HIS A N 1
ATOM 1395 C CA . HIS A 1 173 ? 3.797 -13.577 -3.763 1.00 92.69 173 HIS A CA 1
ATOM 1396 C C . HIS A 1 173 ? 3.574 -14.947 -4.426 1.00 92.69 173 HIS A C 1
ATOM 1398 O O . HIS A 1 173 ? 3.581 -15.989 -3.755 1.00 92.69 173 HIS A O 1
ATOM 1404 N N . ASP A 1 174 ? 3.393 -14.937 -5.749 1.00 91.69 174 ASP A N 1
ATOM 1405 C CA . ASP A 1 174 ? 3.238 -16.145 -6.570 1.00 91.69 174 ASP A CA 1
ATOM 1406 C C . ASP A 1 174 ? 4.560 -16.936 -6.653 1.00 91.69 174 ASP A C 1
ATOM 1408 O O . ASP A 1 174 ? 5.650 -16.375 -6.546 1.00 91.69 174 ASP A O 1
ATOM 1412 N N . CYS A 1 175 ? 4.502 -18.253 -6.870 1.00 92.00 175 CYS A N 1
ATOM 1413 C CA . CYS A 1 175 ? 5.703 -19.075 -7.053 1.00 92.00 175 CYS A CA 1
ATOM 1414 C C . CYS A 1 175 ? 6.235 -18.922 -8.485 1.00 92.00 175 CYS A C 1
ATOM 1416 O O . CYS A 1 175 ? 6.067 -19.808 -9.335 1.00 92.00 175 CYS A O 1
ATOM 1418 N N . ASP A 1 176 ? 6.853 -17.778 -8.768 1.00 89.25 176 ASP A N 1
ATOM 1419 C CA . ASP A 1 176 ? 7.525 -17.480 -10.027 1.00 89.25 176 ASP A CA 1
ATOM 1420 C C . ASP A 1 176 ? 8.717 -16.521 -9.850 1.00 89.25 176 ASP A C 1
ATOM 1422 O O . ASP A 1 176 ? 9.038 -16.066 -8.753 1.00 89.25 176 ASP A O 1
ATOM 1426 N N . ILE A 1 177 ? 9.423 -16.245 -10.952 1.00 86.12 177 ILE A N 1
ATOM 1427 C CA . ILE A 1 177 ? 10.595 -15.356 -10.948 1.00 86.12 177 ILE A CA 1
ATOM 1428 C C . ILE A 1 177 ? 10.204 -13.927 -10.537 1.00 86.12 177 ILE A C 1
ATOM 1430 O O . ILE A 1 177 ? 10.975 -13.250 -9.861 1.00 86.12 177 ILE A O 1
ATOM 1434 N N . SER A 1 178 ? 9.023 -13.464 -10.946 1.00 85.38 178 SER A N 1
ATOM 1435 C CA . SER A 1 178 ? 8.558 -12.101 -10.700 1.00 85.38 178 SER A CA 1
ATOM 1436 C C . SER A 1 178 ? 8.186 -11.883 -9.234 1.00 85.38 178 SER A C 1
ATOM 1438 O O . SER A 1 178 ? 8.622 -10.886 -8.663 1.00 85.38 178 SER A O 1
ATOM 1440 N N . GLY A 1 179 ? 7.491 -12.828 -8.603 1.00 86.94 179 GLY A N 1
ATOM 1441 C CA . GLY A 1 179 ? 7.129 -12.779 -7.190 1.00 86.94 179 GLY A CA 1
ATOM 1442 C C . GLY A 1 179 ? 8.355 -12.729 -6.276 1.00 86.94 179 GLY A C 1
ATOM 1443 O O . GLY A 1 179 ? 8.446 -11.876 -5.390 1.00 86.94 179 GLY A O 1
ATOM 1444 N N . HIS A 1 180 ? 9.371 -13.551 -6.557 1.00 85.94 180 HIS A N 1
ATOM 1445 C CA . HIS A 1 180 ? 10.636 -13.493 -5.818 1.00 85.94 180 HIS A CA 1
ATOM 1446 C C . HIS A 1 180 ? 11.389 -12.169 -6.021 1.00 85.94 180 HIS A C 1
ATOM 1448 O O . HIS A 1 180 ? 11.977 -11.638 -5.076 1.00 85.94 180 HIS A O 1
ATOM 1454 N N . GLU A 1 181 ? 11.371 -11.601 -7.231 1.00 85.31 181 GLU A N 1
ATOM 1455 C CA . GLU A 1 181 ? 11.952 -10.276 -7.473 1.00 85.31 181 GLU A CA 1
ATOM 1456 C C . GLU A 1 181 ? 11.167 -9.163 -6.761 1.00 85.31 181 GLU A C 1
ATOM 1458 O O . GLU A 1 181 ? 11.767 -8.184 -6.318 1.00 85.31 181 GLU A O 1
ATOM 1463 N N . ILE A 1 182 ? 9.852 -9.303 -6.582 1.00 85.25 182 ILE A N 1
ATOM 1464 C CA . ILE A 1 182 ? 9.043 -8.364 -5.793 1.00 85.25 182 ILE A CA 1
ATOM 1465 C C . ILE A 1 182 ? 9.449 -8.418 -4.322 1.00 85.25 182 ILE A C 1
ATOM 1467 O O . ILE A 1 182 ? 9.784 -7.377 -3.763 1.00 85.25 182 ILE A O 1
ATOM 1471 N N . SER A 1 183 ? 9.516 -9.611 -3.727 1.00 87.06 183 SER A N 1
ATOM 1472 C CA . SER A 1 183 ? 9.993 -9.809 -2.349 1.00 87.06 183 SER A CA 1
ATOM 1473 C C . SER A 1 183 ? 11.385 -9.188 -2.145 1.00 87.06 183 SER A C 1
ATOM 1475 O O . SER A 1 183 ? 11.606 -8.387 -1.231 1.00 87.06 183 SER A O 1
ATOM 1477 N N . ARG A 1 184 ? 12.308 -9.444 -3.084 1.00 85.81 184 ARG A N 1
ATOM 1478 C CA . ARG A 1 184 ? 13.660 -8.871 -3.071 1.00 85.81 184 ARG A CA 1
ATOM 1479 C C . ARG A 1 184 ? 13.661 -7.350 -3.182 1.00 85.81 184 ARG A C 1
ATOM 1481 O O . ARG A 1 184 ? 14.328 -6.690 -2.397 1.00 85.81 184 ARG A O 1
ATOM 1488 N N . THR A 1 185 ? 12.961 -6.783 -4.162 1.00 85.12 185 THR A N 1
ATOM 1489 C CA . THR A 1 185 ? 12.955 -5.326 -4.401 1.00 85.12 185 THR A CA 1
ATOM 1490 C C . THR A 1 185 ? 12.218 -4.555 -3.310 1.00 85.12 185 THR A C 1
ATOM 1492 O O . THR A 1 185 ? 12.554 -3.398 -3.042 1.00 85.12 185 THR A O 1
ATOM 1495 N N . LEU A 1 186 ? 11.245 -5.190 -2.653 1.00 86.00 186 LEU A N 1
ATOM 1496 C CA . LEU A 1 186 ? 10.603 -4.658 -1.461 1.00 86.00 186 LEU A CA 1
ATOM 1497 C C . LEU A 1 186 ? 11.622 -4.551 -0.318 1.00 86.00 186 LEU A C 1
ATOM 1499 O O . LEU A 1 186 ? 11.756 -3.476 0.258 1.00 86.00 186 LEU A O 1
ATOM 1503 N N . ALA A 1 187 ? 12.424 -5.593 -0.075 1.00 86.50 187 ALA A N 1
ATOM 1504 C CA . ALA A 1 187 ? 13.446 -5.611 0.976 1.00 86.50 187 ALA A CA 1
ATOM 1505 C C . ALA A 1 187 ? 14.678 -4.726 0.687 1.00 86.50 187 ALA A C 1
ATOM 1507 O O . ALA A 1 187 ? 15.077 -3.907 1.515 1.00 86.50 187 ALA A O 1
ATOM 1508 N N . ASP A 1 188 ? 15.280 -4.858 -0.497 1.00 85.12 188 ASP A N 1
ATOM 1509 C CA . ASP A 1 188 ? 16.572 -4.258 -0.856 1.00 85.12 188 ASP A CA 1
ATOM 1510 C C . ASP A 1 188 ? 16.427 -2.856 -1.461 1.00 85.12 188 ASP A C 1
ATOM 1512 O O . ASP A 1 188 ? 15.452 -2.553 -2.146 1.00 85.12 188 ASP A O 1
ATOM 1516 N N . GLU A 1 189 ? 17.417 -1.987 -1.256 1.00 83.62 189 GLU A N 1
ATOM 1517 C CA . GLU A 1 189 ? 17.432 -0.653 -1.864 1.00 83.62 189 GLU A CA 1
ATOM 1518 C C . GLU A 1 189 ? 17.271 -0.713 -3.388 1.00 83.62 189 GLU A C 1
ATOM 1520 O O . GLU A 1 189 ? 17.861 -1.534 -4.091 1.00 83.62 189 GLU A O 1
ATOM 1525 N N . THR A 1 190 ? 16.493 0.222 -3.918 1.00 79.62 190 THR A N 1
ATOM 1526 C CA . THR A 1 190 ? 16.291 0.395 -5.354 1.00 79.62 190 THR A CA 1
ATOM 1527 C C . THR A 1 190 ? 16.756 1.783 -5.772 1.00 79.62 190 THR A C 1
ATOM 1529 O O . THR A 1 190 ? 17.025 2.667 -4.956 1.00 79.62 190 THR A O 1
ATOM 1532 N N . ARG A 1 191 ? 16.838 2.031 -7.081 1.00 78.31 191 ARG A N 1
ATOM 1533 C CA . ARG A 1 191 ? 17.129 3.382 -7.576 1.00 78.31 191 ARG A CA 1
ATOM 1534 C C . ARG A 1 191 ? 16.093 4.402 -7.084 1.00 78.31 191 ARG A C 1
ATOM 1536 O O . ARG A 1 191 ? 16.458 5.513 -6.728 1.00 78.31 191 ARG A O 1
ATOM 1543 N N . THR A 1 192 ? 14.825 3.997 -7.032 1.00 74.81 192 THR A N 1
ATOM 1544 C CA . THR A 1 192 ? 13.675 4.846 -6.690 1.00 74.81 192 THR A CA 1
ATOM 1545 C C . THR A 1 192 ? 13.382 4.948 -5.196 1.00 74.81 192 THR A C 1
ATOM 1547 O O . THR A 1 192 ? 12.643 5.840 -4.801 1.00 74.81 192 THR A O 1
ATOM 1550 N N . SER A 1 193 ? 13.919 4.042 -4.378 1.00 76.69 193 SER A N 1
ATOM 1551 C CA . SER A 1 193 ? 13.764 4.047 -2.923 1.00 76.69 193 SER A CA 1
ATOM 1552 C C . SER A 1 193 ? 15.050 3.547 -2.279 1.00 76.69 193 SER A C 1
ATOM 1554 O O . SER A 1 193 ? 15.448 2.402 -2.488 1.00 76.69 193 SER A O 1
ATOM 1556 N N . LYS A 1 194 ? 15.694 4.416 -1.497 1.00 80.25 194 LYS A N 1
ATOM 1557 C CA . LYS A 1 194 ? 16.974 4.159 -0.816 1.00 80.25 194 LYS A CA 1
ATOM 1558 C C . LYS A 1 194 ? 16.798 3.506 0.555 1.00 80.25 194 LYS A C 1
ATOM 1560 O O . LYS A 1 194 ? 17.699 3.555 1.380 1.00 80.25 194 LYS A O 1
ATOM 1565 N N . HIS A 1 195 ? 15.629 2.925 0.808 1.00 83.75 195 HIS A N 1
ATOM 1566 C CA . HIS A 1 195 ? 15.350 2.232 2.055 1.00 83.75 195 HIS A CA 1
ATOM 1567 C C . HIS A 1 195 ? 15.665 0.748 1.915 1.00 83.75 195 HIS A C 1
ATOM 1569 O O . HIS A 1 195 ? 15.301 0.111 0.922 1.00 83.75 195 HIS A O 1
ATOM 1575 N N . LYS A 1 196 ? 16.315 0.201 2.936 1.00 86.56 196 LYS A N 1
ATOM 1576 C CA . LYS A 1 196 ? 16.428 -1.234 3.148 1.00 86.56 196 LYS A CA 1
ATOM 1577 C C . LYS A 1 196 ? 15.529 -1.588 4.320 1.00 86.56 196 LYS A C 1
ATOM 1579 O O . LYS A 1 196 ? 15.736 -1.038 5.393 1.00 86.56 196 LYS A O 1
ATOM 1584 N N . ILE A 1 197 ? 14.567 -2.470 4.086 1.00 88.50 197 ILE A N 1
ATOM 1585 C CA . ILE A 1 197 ? 13.579 -2.881 5.086 1.00 88.50 197 ILE A CA 1
ATOM 1586 C C . ILE A 1 197 ? 13.640 -4.391 5.293 1.00 88.50 197 ILE A C 1
ATOM 1588 O O . ILE A 1 197 ? 13.956 -5.153 4.371 1.00 88.50 197 ILE A O 1
ATOM 1592 N N . ARG A 1 198 ? 13.351 -4.848 6.509 1.00 89.56 198 ARG A N 1
ATOM 1593 C CA . ARG A 1 198 ? 13.304 -6.267 6.845 1.00 89.56 198 ARG A CA 1
ATOM 1594 C C . ARG A 1 198 ? 11.957 -6.848 6.428 1.00 89.56 198 ARG A C 1
ATOM 1596 O O . ARG A 1 198 ? 10.950 -6.689 7.107 1.00 89.56 198 ARG A O 1
ATOM 1603 N N . VAL A 1 199 ? 11.970 -7.599 5.332 1.00 91.12 199 VAL A N 1
ATOM 1604 C CA . VAL A 1 199 ? 10.802 -8.341 4.845 1.00 91.12 199 VAL A CA 1
ATOM 1605 C C . VAL A 1 199 ? 10.970 -9.822 5.164 1.00 91.12 199 VAL A C 1
ATOM 1607 O O . VAL A 1 199 ? 12.010 -10.416 4.877 1.00 91.12 199 VAL A O 1
ATOM 1610 N N . ILE A 1 200 ? 9.940 -10.424 5.752 1.00 94.12 200 ILE A N 1
ATOM 1611 C CA . ILE A 1 200 ? 9.833 -11.869 5.929 1.00 94.12 200 ILE A CA 1
ATOM 1612 C C . ILE A 1 200 ? 9.034 -12.433 4.755 1.00 94.12 200 ILE A C 1
ATOM 1614 O O . ILE A 1 200 ? 7.851 -12.138 4.579 1.00 94.12 200 ILE A O 1
ATOM 1618 N N . ASP A 1 201 ? 9.691 -13.254 3.946 1.00 92.69 201 ASP A N 1
ATOM 1619 C CA . ASP A 1 201 ? 9.061 -13.907 2.808 1.00 92.69 201 ASP A CA 1
ATOM 1620 C C . ASP A 1 201 ? 8.192 -15.088 3.272 1.00 92.69 201 ASP A C 1
ATOM 1622 O O . ASP A 1 201 ? 8.690 -16.059 3.851 1.00 92.69 201 ASP A O 1
ATOM 1626 N N . ILE A 1 202 ? 6.883 -14.991 3.034 1.00 94.88 202 ILE A N 1
ATOM 1627 C CA . ILE A 1 202 ? 5.912 -16.072 3.247 1.00 94.88 202 ILE A CA 1
ATOM 1628 C C . ILE A 1 202 ? 5.235 -16.495 1.937 1.00 94.88 202 ILE A C 1
ATOM 1630 O O . ILE A 1 202 ? 4.210 -17.186 1.962 1.00 94.88 202 ILE A O 1
ATOM 1634 N N . GLY A 1 203 ? 5.808 -16.082 0.803 1.00 91.94 203 GLY A N 1
ATOM 1635 C CA . GLY A 1 203 ? 5.374 -16.430 -0.538 1.00 91.94 203 GLY A CA 1
ATOM 1636 C C . GLY A 1 203 ? 5.346 -17.934 -0.784 1.00 91.94 203 GLY A C 1
ATOM 1637 O O . GLY A 1 203 ? 5.779 -18.757 0.031 1.00 91.94 203 GLY A O 1
ATOM 1638 N N . LEU A 1 204 ? 4.769 -18.313 -1.919 1.00 92.94 204 LEU A N 1
ATOM 1639 C CA . LEU A 1 204 ? 4.624 -19.714 -2.279 1.00 92.94 204 LEU A CA 1
ATOM 1640 C C . LEU A 1 204 ? 5.980 -20.305 -2.702 1.00 92.94 204 LEU A C 1
ATOM 1642 O O . LEU A 1 204 ? 6.522 -19.949 -3.748 1.00 92.94 204 LEU A O 1
ATOM 1646 N N . SER A 1 205 ? 6.527 -21.228 -1.903 1.00 91.62 205 SER A N 1
ATOM 1647 C CA . SER A 1 205 ? 7.770 -21.937 -2.243 1.00 91.62 205 SER A CA 1
ATOM 1648 C C . SER A 1 205 ? 7.512 -23.152 -3.136 1.00 91.62 205 SER A C 1
ATOM 1650 O O . SER A 1 205 ? 6.410 -23.704 -3.164 1.00 91.62 205 SER A O 1
ATOM 1652 N N . VAL A 1 206 ? 8.539 -23.636 -3.841 1.00 90.88 206 VAL A N 1
ATOM 1653 C CA . VAL A 1 206 ? 8.393 -24.819 -4.707 1.00 90.88 206 VAL A CA 1
ATOM 1654 C C . VAL A 1 206 ? 8.097 -26.085 -3.889 1.00 90.88 206 VAL A C 1
ATOM 1656 O O . VAL A 1 206 ? 7.395 -26.987 -4.354 1.00 90.88 206 VAL A O 1
ATOM 1659 N N . GLU A 1 207 ? 8.605 -26.176 -2.661 1.00 90.81 207 GLU A N 1
ATOM 1660 C CA . GLU A 1 207 ? 8.256 -27.225 -1.706 1.00 90.81 207 GLU A CA 1
ATOM 1661 C C . GLU A 1 207 ? 6.776 -27.169 -1.325 1.00 90.81 207 GLU A C 1
ATOM 1663 O O . GLU A 1 207 ? 6.130 -28.216 -1.270 1.00 90.81 207 GLU A O 1
ATOM 1668 N N . ASP A 1 208 ? 6.234 -25.974 -1.094 1.00 92.06 208 ASP A N 1
ATOM 1669 C CA . ASP A 1 208 ? 4.825 -25.783 -0.744 1.00 92.06 208 ASP A CA 1
ATOM 1670 C C . ASP A 1 208 ? 3.908 -26.142 -1.922 1.00 92.06 208 ASP A C 1
ATOM 1672 O O . ASP A 1 208 ? 2.949 -26.887 -1.728 1.00 92.06 208 ASP A O 1
ATOM 1676 N N . VAL A 1 209 ? 4.263 -25.740 -3.153 1.00 91.81 209 VAL A N 1
ATOM 1677 C CA . VAL A 1 209 ? 3.557 -26.144 -4.389 1.00 91.81 209 VAL A CA 1
ATOM 1678 C C . VAL A 1 209 ? 3.443 -27.663 -4.490 1.00 91.81 209 VAL A C 1
ATOM 1680 O O . VAL A 1 209 ? 2.386 -28.192 -4.827 1.00 91.81 209 VAL A O 1
ATOM 1683 N N . LYS A 1 210 ? 4.531 -28.381 -4.188 1.00 89.81 210 LYS A N 1
ATOM 1684 C CA . LYS A 1 210 ? 4.550 -29.848 -4.234 1.00 89.81 210 LYS A CA 1
ATOM 1685 C C . LYS A 1 210 ? 3.743 -30.481 -3.109 1.00 89.81 210 LYS A C 1
ATOM 1687 O O . LYS A 1 210 ? 3.069 -31.470 -3.358 1.00 89.81 210 LYS A O 1
ATOM 1692 N N . LYS A 1 211 ? 3.835 -29.947 -1.888 1.00 91.31 211 LYS A N 1
ATOM 1693 C CA . LYS A 1 211 ? 3.114 -30.473 -0.719 1.00 91.31 211 LYS A CA 1
ATOM 1694 C C . LYS A 1 211 ? 1.605 -30.291 -0.841 1.00 91.31 211 LYS A C 1
ATOM 1696 O O . LYS A 1 211 ? 0.868 -31.177 -0.434 1.00 91.31 211 LYS A O 1
ATOM 1701 N N . ALA A 1 212 ? 1.171 -29.154 -1.378 1.00 89.62 212 ALA A N 1
ATOM 1702 C CA . ALA A 1 212 ? -0.237 -28.833 -1.579 1.00 89.62 212 ALA A CA 1
ATOM 1703 C C . ALA A 1 212 ? -0.786 -29.330 -2.931 1.00 89.62 212 ALA A C 1
ATOM 1705 O O . ALA A 1 212 ? -1.937 -29.055 -3.246 1.00 89.62 212 ALA A O 1
ATOM 1706 N N . GLU A 1 213 ? 0.028 -30.042 -3.725 1.00 91.19 213 GLU A N 1
ATOM 1707 C CA . GLU A 1 213 ? -0.339 -30.594 -5.040 1.00 91.19 213 GLU A CA 1
ATOM 1708 C C . GLU A 1 213 ? -0.994 -29.564 -5.981 1.00 91.19 213 GLU A C 1
ATOM 1710 O O . GLU A 1 213 ? -1.928 -29.864 -6.725 1.00 91.19 213 GLU A O 1
ATOM 1715 N N . LEU A 1 214 ? -0.493 -28.326 -5.954 1.00 93.12 214 LEU A N 1
ATOM 1716 C CA . LEU A 1 214 ? -1.087 -27.218 -6.699 1.00 93.12 214 LEU A CA 1
ATOM 1717 C C . LEU A 1 214 ? -0.868 -27.347 -8.207 1.00 93.12 214 LEU A C 1
ATOM 1719 O O . LEU A 1 214 ? 0.100 -27.947 -8.687 1.00 93.12 214 LEU A O 1
ATOM 1723 N N . GLN A 1 215 ? -1.757 -26.712 -8.970 1.00 92.25 215 GLN A N 1
ATOM 1724 C CA . GLN A 1 215 ? -1.660 -26.671 -10.421 1.00 92.25 215 GLN A CA 1
ATOM 1725 C C . GLN A 1 215 ? -0.426 -25.876 -10.873 1.00 92.25 215 GLN A C 1
ATOM 1727 O O . GLN A 1 215 ? -0.322 -24.670 -10.666 1.00 92.25 215 GLN A O 1
ATOM 1732 N N . ILE A 1 216 ? 0.490 -26.564 -11.556 1.00 92.81 216 ILE A N 1
ATOM 1733 C CA . ILE A 1 216 ? 1.711 -25.975 -12.113 1.00 92.81 216 ILE A CA 1
ATOM 1734 C C . ILE A 1 216 ? 1.495 -25.606 -13.582 1.00 92.81 216 ILE A C 1
ATOM 1736 O O . ILE A 1 216 ? 1.088 -26.438 -14.398 1.00 92.81 216 ILE A O 1
ATOM 1740 N N . GLU A 1 217 ? 1.877 -24.388 -13.950 1.00 91.38 217 GLU A N 1
ATOM 1741 C CA . GLU A 1 217 ? 1.873 -23.909 -15.330 1.00 91.38 217 GLU A CA 1
ATOM 1742 C C . GLU A 1 217 ? 3.281 -23.890 -15.922 1.00 91.38 217 GLU A C 1
ATOM 1744 O O . GLU A 1 217 ? 4.253 -23.531 -15.258 1.00 91.38 217 GLU A O 1
ATOM 1749 N N . LYS A 1 218 ? 3.406 -24.232 -17.209 1.00 89.94 218 LYS A N 1
ATOM 1750 C CA . LYS A 1 218 ? 4.676 -24.126 -17.941 1.00 89.94 218 LYS A CA 1
ATOM 1751 C C . LYS A 1 218 ? 4.782 -22.770 -18.619 1.00 89.94 218 LYS A C 1
ATOM 1753 O O . LYS A 1 218 ? 3.877 -22.375 -19.349 1.00 89.94 218 LYS A O 1
ATOM 1758 N N . VAL A 1 219 ? 5.926 -22.112 -18.463 1.00 89.19 219 VAL A N 1
ATOM 1759 C CA . VAL A 1 219 ? 6.176 -20.781 -19.028 1.00 89.19 219 VAL A CA 1
ATOM 1760 C C . VAL A 1 219 ? 7.398 -20.751 -19.930 1.00 89.19 219 VAL A C 1
ATOM 1762 O O . VAL A 1 219 ? 8.399 -21.427 -19.693 1.00 89.19 219 VAL A O 1
ATOM 1765 N N . ASN A 1 220 ? 7.304 -19.934 -20.979 1.00 86.56 220 ASN A N 1
ATOM 1766 C CA . ASN A 1 220 ? 8.408 -19.638 -21.882 1.00 86.56 220 ASN A CA 1
ATOM 1767 C C . ASN A 1 220 ? 9.018 -18.292 -21.487 1.00 86.56 220 ASN A C 1
ATOM 1769 O O . ASN A 1 220 ? 8.431 -17.241 -21.737 1.00 86.56 220 ASN A O 1
ATOM 1773 N N . ILE A 1 221 ? 10.206 -18.326 -20.900 1.00 83.00 221 ILE A N 1
ATOM 1774 C CA . ILE A 1 221 ? 10.946 -17.143 -20.474 1.00 83.00 221 ILE A CA 1
ATOM 1775 C C . ILE A 1 221 ? 11.831 -16.702 -21.644 1.00 83.00 221 ILE A C 1
ATOM 1777 O O . ILE A 1 221 ? 12.672 -17.466 -22.117 1.00 83.00 221 ILE A O 1
ATOM 1781 N N . ARG A 1 222 ? 11.614 -15.477 -22.135 1.00 82.69 222 ARG A N 1
ATOM 1782 C CA . ARG A 1 222 ? 12.312 -14.898 -23.304 1.00 82.69 222 ARG A CA 1
ATOM 1783 C C . ARG A 1 222 ? 13.379 -13.863 -22.934 1.00 82.69 222 ARG A C 1
ATOM 1785 O O . ARG A 1 222 ? 13.835 -13.113 -23.789 1.00 82.69 222 ARG A O 1
ATOM 1792 N N . TYR A 1 223 ? 13.739 -13.792 -21.659 1.00 80.56 223 TYR A N 1
ATOM 1793 C CA . TYR A 1 223 ? 14.762 -12.893 -21.139 1.00 80.56 223 TYR A CA 1
ATOM 1794 C C . TYR A 1 223 ? 15.745 -13.681 -20.273 1.00 80.56 223 TYR A C 1
ATOM 1796 O O . TYR A 1 223 ? 15.427 -14.772 -19.799 1.00 80.56 223 TYR A O 1
ATOM 1804 N N . THR A 1 224 ? 16.941 -13.138 -20.070 1.00 79.50 224 THR A N 1
ATOM 1805 C CA . THR A 1 224 ? 17.916 -13.716 -19.141 1.00 79.50 224 THR A CA 1
ATOM 1806 C C . THR A 1 224 ? 17.541 -13.302 -17.719 1.00 79.50 224 THR A C 1
ATOM 1808 O O . THR A 1 224 ? 17.539 -12.100 -17.444 1.00 79.50 224 THR A O 1
ATOM 1811 N N . PRO A 1 225 ? 17.219 -14.243 -16.813 1.00 80.25 225 PRO A N 1
ATOM 1812 C CA . PRO A 1 225 ? 16.921 -13.900 -15.429 1.00 80.25 225 PRO A CA 1
ATOM 1813 C C . PRO A 1 225 ? 18.122 -13.223 -14.750 1.00 80.25 225 PRO A C 1
ATOM 1815 O O . PRO A 1 225 ? 19.266 -13.542 -15.093 1.00 80.25 225 PRO A O 1
ATOM 1818 N N . PRO A 1 226 ? 17.896 -12.322 -13.778 1.00 79.75 226 PRO A N 1
ATOM 1819 C CA . PRO A 1 226 ? 18.979 -11.644 -13.072 1.00 79.75 226 PRO A CA 1
ATOM 1820 C C . PRO A 1 226 ? 19.956 -12.631 -12.418 1.00 79.75 226 PRO A C 1
ATOM 1822 O O . PRO A 1 226 ? 19.543 -13.596 -11.773 1.00 79.75 226 PRO A O 1
ATOM 1825 N N . THR A 1 227 ? 21.262 -12.378 -12.532 1.00 80.81 227 THR A N 1
ATOM 1826 C CA . THR A 1 227 ? 22.304 -13.257 -11.967 1.00 80.81 227 THR A CA 1
ATOM 1827 C C . THR A 1 227 ? 22.159 -13.429 -10.453 1.00 80.81 227 THR A C 1
ATOM 1829 O O . THR A 1 227 ? 22.365 -14.526 -9.936 1.00 80.81 227 THR A O 1
ATOM 1832 N N . GLU A 1 228 ? 21.772 -12.363 -9.750 1.00 78.44 228 GLU A N 1
ATOM 1833 C CA . GLU A 1 228 ? 21.526 -12.363 -8.301 1.00 78.44 228 GLU A CA 1
ATOM 1834 C C . GLU A 1 228 ? 20.361 -13.269 -7.899 1.00 78.44 228 GLU A C 1
ATOM 1836 O O . GLU A 1 228 ? 20.431 -13.946 -6.877 1.00 78.44 228 GLU A O 1
ATOM 1841 N N . PHE A 1 229 ? 19.307 -13.313 -8.714 1.00 81.25 229 PHE A N 1
ATOM 1842 C CA . PHE A 1 229 ? 18.185 -14.216 -8.499 1.00 81.25 229 PHE A CA 1
ATOM 1843 C C . PHE A 1 229 ? 18.645 -15.665 -8.681 1.00 81.25 229 PHE A C 1
ATOM 1845 O O . PHE A 1 229 ? 18.530 -16.484 -7.771 1.00 81.25 229 PHE A O 1
ATOM 1852 N N . VAL A 1 230 ? 19.268 -15.971 -9.826 1.00 81.94 230 VAL A N 1
ATOM 1853 C CA . VAL A 1 230 ? 19.715 -17.334 -10.158 1.00 81.94 230 VAL A CA 1
ATOM 1854 C C . VAL A 1 230 ? 20.718 -17.873 -9.135 1.00 81.94 230 VAL A C 1
ATOM 1856 O O . VAL A 1 230 ? 20.694 -19.068 -8.833 1.00 81.94 230 VAL A O 1
ATOM 1859 N N . SER A 1 231 ? 21.598 -17.026 -8.590 1.00 83.25 231 SER A N 1
ATOM 1860 C CA . SER A 1 231 ? 22.613 -17.444 -7.618 1.00 83.25 231 SER A CA 1
ATOM 1861 C C . SER A 1 231 ? 22.018 -17.897 -6.282 1.00 83.25 231 SER A C 1
ATOM 1863 O O . SER A 1 231 ? 22.558 -18.834 -5.696 1.00 83.25 231 SER A O 1
ATOM 1865 N N . ARG A 1 232 ? 20.891 -17.311 -5.855 1.00 84.06 232 ARG A N 1
ATOM 1866 C CA . ARG A 1 232 ? 20.191 -17.628 -4.596 1.00 84.06 232 ARG A CA 1
ATOM 1867 C C . ARG A 1 232 ? 19.315 -18.881 -4.675 1.00 84.06 232 ARG A C 1
ATOM 1869 O O . ARG A 1 232 ? 19.030 -19.480 -3.645 1.00 84.06 232 ARG A O 1
ATOM 1876 N N . LEU A 1 233 ? 18.926 -19.302 -5.880 1.00 85.06 233 LEU A N 1
ATOM 1877 C CA . LEU A 1 233 ? 18.059 -20.465 -6.070 1.00 85.06 233 LEU A CA 1
ATOM 1878 C C . LEU A 1 233 ? 18.742 -21.786 -5.700 1.00 85.06 233 LEU A C 1
ATOM 1880 O O . LEU A 1 233 ? 19.826 -22.116 -6.206 1.00 85.06 233 LEU A O 1
ATOM 1884 N N . SER A 1 234 ? 18.022 -22.609 -4.942 1.00 87.19 234 SER A N 1
ATOM 1885 C CA . SER A 1 234 ? 18.340 -24.013 -4.704 1.00 87.19 234 SER A CA 1
ATOM 1886 C C . SER A 1 234 ? 18.314 -24.831 -6.001 1.00 87.19 234 SER A C 1
ATOM 1888 O O . SER A 1 234 ? 17.752 -24.449 -7.031 1.00 87.19 234 SER A O 1
ATOM 1890 N N . ARG A 1 235 ? 18.891 -26.038 -5.966 1.00 85.25 235 ARG A N 1
ATOM 1891 C CA . ARG A 1 235 ? 18.865 -26.962 -7.116 1.00 85.25 235 ARG A CA 1
ATOM 1892 C C . ARG A 1 235 ? 17.436 -27.309 -7.553 1.00 85.25 235 ARG A C 1
ATOM 1894 O O . ARG A 1 235 ? 17.203 -27.553 -8.740 1.00 85.25 235 ARG A O 1
ATOM 1901 N N . LEU A 1 236 ? 16.512 -27.372 -6.597 1.00 86.69 236 LEU A N 1
ATOM 1902 C CA . LEU A 1 236 ? 15.112 -27.699 -6.828 1.00 86.69 236 LEU A CA 1
ATOM 1903 C C . LEU A 1 236 ? 14.395 -26.528 -7.508 1.00 86.69 236 LEU A C 1
ATOM 1905 O O . LEU A 1 236 ? 13.778 -26.734 -8.553 1.00 86.69 236 LEU A O 1
ATOM 1909 N N . GLU A 1 237 ? 14.573 -25.313 -6.996 1.00 88.06 237 GLU A N 1
ATOM 1910 C CA . GLU A 1 237 ? 14.002 -24.093 -7.574 1.00 88.06 237 GLU A CA 1
ATOM 1911 C C . GLU A 1 237 ? 14.581 -23.782 -8.954 1.00 88.06 237 GLU A C 1
ATOM 1913 O O . GLU A 1 237 ? 13.829 -23.510 -9.884 1.00 88.06 237 GLU A O 1
ATOM 1918 N N . ARG A 1 238 ? 15.900 -23.924 -9.154 1.00 86.62 238 ARG A N 1
ATOM 1919 C CA . ARG A 1 238 ? 16.514 -23.758 -10.485 1.00 86.62 238 ARG A CA 1
ATOM 1920 C C . ARG A 1 238 ? 15.874 -24.680 -11.513 1.00 86.62 238 ARG A C 1
ATOM 1922 O O . ARG A 1 238 ? 15.589 -24.256 -12.628 1.00 86.62 238 ARG A O 1
ATOM 1929 N N . ARG A 1 239 ? 15.631 -25.941 -11.146 1.00 86.19 239 ARG A N 1
ATOM 1930 C CA . ARG A 1 239 ? 14.978 -26.902 -12.041 1.00 86.19 239 ARG A CA 1
ATOM 1931 C C . ARG A 1 239 ? 13.516 -26.538 -12.297 1.00 86.19 239 ARG A C 1
ATOM 1933 O O . ARG A 1 239 ? 13.032 -26.785 -13.398 1.00 86.19 239 ARG A O 1
ATOM 1940 N N . PHE A 1 240 ? 12.828 -25.994 -11.298 1.00 88.06 240 PHE A N 1
ATOM 1941 C CA . PHE A 1 240 ? 11.434 -25.583 -11.410 1.00 88.06 240 PHE A CA 1
ATOM 1942 C C . PHE A 1 240 ? 11.287 -24.339 -12.296 1.00 88.06 240 PHE A C 1
ATOM 1944 O O . PHE A 1 240 ? 10.616 -24.411 -13.323 1.00 88.06 240 PHE A O 1
ATOM 1951 N N . PHE A 1 241 ? 11.991 -23.251 -11.979 1.00 87.31 241 PHE A N 1
ATOM 1952 C CA . PHE A 1 241 ? 11.881 -21.969 -12.678 1.00 87.31 241 PHE A CA 1
ATOM 1953 C C . PHE A 1 241 ? 12.592 -21.934 -14.033 1.00 87.31 241 PHE A C 1
ATOM 1955 O O . PHE A 1 241 ? 12.111 -21.277 -14.949 1.00 87.31 241 PHE A O 1
ATOM 1962 N N . LEU A 1 242 ? 13.727 -22.626 -14.192 1.00 84.12 242 LEU A N 1
ATOM 1963 C CA . LEU A 1 242 ? 14.570 -22.528 -15.397 1.00 84.12 242 LEU A CA 1
ATOM 1964 C C . LEU A 1 242 ? 14.601 -23.820 -16.228 1.00 84.12 242 LEU A C 1
ATOM 1966 O O . LEU A 1 242 ? 15.135 -23.838 -17.336 1.00 84.12 242 LEU A O 1
ATOM 1970 N N . GLY A 1 243 ? 14.039 -24.916 -15.713 1.00 80.56 243 GLY A N 1
ATOM 1971 C CA . GLY A 1 243 ? 14.052 -26.212 -16.384 1.00 80.56 243 GLY A CA 1
ATOM 1972 C C . GLY A 1 243 ? 15.404 -26.936 -16.296 1.00 80.56 243 GLY A C 1
ATOM 1973 O O . GLY A 1 243 ? 16.190 -26.756 -15.367 1.00 80.56 243 GLY A O 1
ATOM 1974 N N . LYS A 1 244 ? 15.673 -27.837 -17.253 1.00 67.81 244 LYS A N 1
ATOM 1975 C CA . LYS A 1 244 ? 16.884 -28.690 -17.256 1.00 67.81 244 LYS A CA 1
ATOM 1976 C C . LYS A 1 244 ? 18.161 -27.968 -17.717 1.00 67.81 244 LYS A C 1
ATOM 1978 O O . LYS A 1 244 ? 19.246 -28.467 -17.442 1.00 67.81 244 LYS A O 1
ATOM 1983 N N . SER A 1 245 ? 18.039 -26.833 -18.40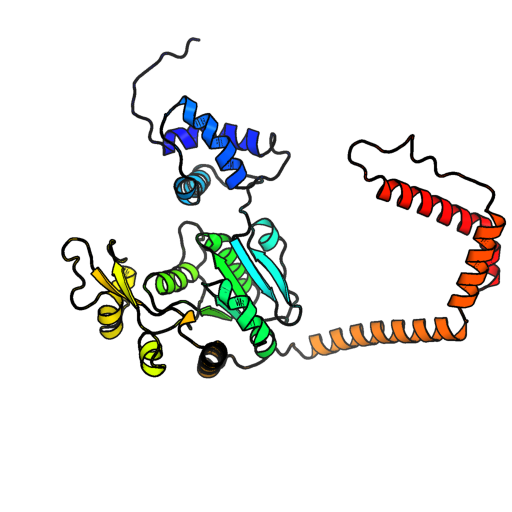7 1.00 62.22 245 SER A N 1
ATOM 1984 C CA . SER A 1 245 ? 19.158 -26.027 -18.906 1.00 62.22 245 SER A CA 1
ATOM 1985 C C . SER A 1 245 ? 18.920 -24.572 -18.529 1.00 62.22 245 SER A C 1
ATOM 1987 O O . SER A 1 245 ? 17.933 -23.997 -18.967 1.00 62.22 245 SER A O 1
ATOM 1989 N N . ALA A 1 246 ? 19.834 -23.978 -17.757 1.00 57.88 246 ALA A N 1
ATOM 1990 C CA . ALA A 1 246 ? 19.819 -22.544 -17.452 1.00 57.88 246 ALA A CA 1
ATOM 1991 C C . ALA A 1 246 ? 20.286 -21.675 -18.640 1.00 57.88 246 ALA A C 1
ATOM 1993 O O . ALA A 1 246 ? 20.241 -20.451 -18.562 1.00 57.88 246 ALA A O 1
ATOM 1994 N N . ASN A 1 247 ? 20.721 -22.301 -19.740 1.00 59.47 247 ASN A N 1
ATOM 1995 C CA . ASN A 1 247 ? 21.107 -21.618 -20.969 1.00 59.47 247 ASN A CA 1
ATOM 1996 C C . ASN A 1 247 ? 19.916 -21.529 -21.925 1.00 59.47 247 ASN A C 1
ATOM 1998 O O . ASN A 1 247 ? 19.247 -22.537 -22.176 1.00 59.47 247 ASN A O 1
ATOM 2002 N N . LEU A 1 248 ? 19.696 -20.331 -22.472 1.00 59.22 248 LEU A N 1
ATOM 2003 C CA . LEU A 1 248 ? 18.693 -20.045 -23.497 1.00 59.22 248 LEU A CA 1
ATOM 2004 C C . LEU A 1 248 ? 18.929 -20.949 -24.716 1.00 59.22 248 LEU A C 1
ATOM 2006 O O . LEU A 1 248 ? 19.888 -20.757 -25.460 1.00 59.22 248 LEU A O 1
ATOM 2010 N N . TYR A 1 249 ? 18.047 -21.919 -24.949 1.00 56.69 249 TYR A N 1
ATOM 2011 C CA . TYR A 1 249 ? 18.026 -22.673 -26.201 1.00 56.69 249 TYR A CA 1
ATOM 2012 C C . TYR A 1 249 ? 17.086 -21.944 -27.166 1.00 56.69 249 TYR A C 1
ATOM 2014 O O . TYR A 1 249 ? 15.912 -21.752 -26.853 1.00 56.69 249 TYR A O 1
ATOM 2022 N N . ASN A 1 250 ? 17.597 -21.472 -28.308 1.00 58.78 250 ASN A N 1
ATOM 2023 C CA . ASN A 1 250 ? 16.867 -20.601 -29.246 1.00 58.78 250 ASN A CA 1
ATOM 2024 C C . ASN A 1 250 ? 16.293 -19.316 -28.607 1.00 58.78 250 ASN A C 1
ATOM 2026 O O . ASN A 1 250 ? 15.235 -18.841 -29.012 1.00 58.78 250 ASN A O 1
ATOM 2030 N N . GLY A 1 251 ? 16.955 -18.761 -27.584 1.00 68.44 251 GLY A N 1
ATOM 2031 C CA . GLY A 1 251 ? 16.473 -17.549 -26.906 1.00 68.44 251 GLY A CA 1
ATOM 2032 C C . GLY A 1 251 ? 15.272 -17.767 -25.975 1.00 68.44 251 GLY A C 1
ATOM 2033 O O . GLY A 1 251 ? 14.651 -16.790 -25.561 1.00 68.44 251 GLY A O 1
ATOM 2034 N N . VAL A 1 252 ? 14.931 -19.020 -25.636 1.00 75.00 252 VAL A N 1
ATOM 2035 C CA . VAL A 1 252 ? 13.809 -19.345 -24.740 1.00 75.00 252 VAL A CA 1
ATOM 2036 C C . VAL A 1 252 ? 14.232 -20.348 -23.664 1.00 75.00 252 VAL A C 1
ATOM 2038 O O . VAL A 1 252 ? 14.803 -21.398 -23.958 1.00 75.00 252 VAL A O 1
ATOM 2041 N N . LEU A 1 253 ? 13.908 -20.044 -22.408 1.00 80.19 253 LEU A N 1
ATOM 2042 C CA . LEU A 1 253 ? 13.980 -20.972 -21.278 1.00 80.19 253 LEU A CA 1
ATOM 2043 C C . LEU A 1 253 ? 12.578 -21.511 -20.973 1.00 80.19 253 LEU A C 1
ATOM 2045 O O . LEU A 1 253 ? 11.598 -20.768 -21.008 1.00 80.19 253 LEU A O 1
ATOM 2049 N N . LYS A 1 254 ? 12.472 -22.811 -20.685 1.00 83.38 254 LYS A N 1
ATOM 2050 C CA . LYS A 1 254 ? 11.202 -23.455 -20.317 1.00 83.38 254 LYS A CA 1
ATOM 2051 C C . LYS A 1 254 ? 11.164 -23.674 -18.814 1.00 83.38 254 LYS A C 1
ATOM 2053 O O . LYS A 1 254 ? 11.808 -24.593 -18.310 1.00 83.38 254 LYS A O 1
ATOM 2058 N N . GLY A 1 255 ? 10.405 -22.821 -18.144 1.00 87.25 255 GLY A N 1
ATOM 2059 C CA . GLY A 1 255 ? 10.200 -22.834 -16.707 1.00 87.25 255 GLY A CA 1
ATOM 2060 C C . GLY A 1 255 ? 8.834 -23.360 -16.303 1.00 87.25 255 GLY A C 1
ATOM 2061 O O . GLY A 1 255 ? 7.992 -23.702 -17.140 1.00 87.25 255 GLY A O 1
ATOM 2062 N N . SER A 1 256 ? 8.626 -23.381 -14.996 1.00 90.75 256 SER A N 1
ATOM 2063 C CA . SER A 1 256 ? 7.347 -23.633 -14.347 1.00 90.75 256 SER A CA 1
ATOM 2064 C C . SER A 1 256 ? 7.031 -22.481 -13.396 1.00 90.75 256 SER A C 1
ATOM 2066 O O . SER A 1 256 ? 7.950 -21.878 -12.842 1.00 90.75 256 SER A O 1
ATOM 2068 N N . ARG A 1 257 ? 5.744 -22.190 -13.218 1.00 92.25 257 ARG A N 1
ATOM 2069 C CA . ARG A 1 257 ? 5.222 -21.247 -12.227 1.00 92.25 257 ARG A CA 1
ATOM 2070 C C . ARG A 1 257 ? 3.994 -21.825 -11.536 1.00 92.25 257 ARG A C 1
ATOM 2072 O O . ARG A 1 257 ? 3.339 -22.707 -12.094 1.00 92.25 257 ARG A O 1
ATOM 2079 N N . CYS A 1 258 ? 3.667 -21.306 -10.361 1.00 92.50 258 CYS A N 1
ATOM 2080 C CA . CYS A 1 258 ? 2.397 -21.572 -9.693 1.00 92.50 258 CYS A CA 1
ATOM 2081 C C . CYS A 1 258 ? 1.845 -20.265 -9.125 1.00 92.50 258 CYS A C 1
ATOM 2083 O O . CYS A 1 258 ? 2.523 -19.608 -8.339 1.00 92.50 258 CYS A O 1
ATOM 2085 N N . GLU A 1 259 ? 0.627 -19.894 -9.511 1.00 92.44 259 GLU A N 1
ATOM 2086 C CA . GLU A 1 259 ? -0.043 -18.712 -8.960 1.00 92.44 259 GLU A CA 1
ATOM 2087 C C . GLU A 1 259 ? -0.661 -19.040 -7.591 1.00 92.44 259 GLU A C 1
ATOM 2089 O O . GLU A 1 259 ? -1.113 -20.164 -7.365 1.00 92.44 259 GLU A O 1
ATOM 2094 N N . LEU A 1 260 ? -0.762 -18.060 -6.691 1.00 91.19 260 LEU A N 1
ATOM 2095 C CA . LEU A 1 260 ? -1.496 -18.193 -5.424 1.00 91.19 260 LEU A CA 1
ATOM 2096 C C . LEU A 1 260 ? -2.974 -18.534 -5.653 1.00 91.19 260 LEU A C 1
ATOM 2098 O O . LEU A 1 260 ? -3.588 -19.222 -4.845 1.00 91.19 260 LEU A O 1
ATOM 2102 N N . ASN A 1 261 ? -3.526 -18.115 -6.795 1.00 90.38 261 ASN A N 1
ATOM 2103 C CA . ASN A 1 261 ? -4.878 -18.468 -7.235 1.00 90.38 261 ASN A CA 1
ATOM 2104 C C . ASN A 1 261 ? -5.072 -19.973 -7.498 1.00 90.38 261 ASN A C 1
ATOM 2106 O O . ASN A 1 261 ? -6.205 -20.394 -7.718 1.00 90.38 261 ASN A O 1
ATOM 2110 N N . ALA A 1 262 ? -4.004 -20.779 -7.509 1.00 91.75 262 ALA A N 1
ATOM 2111 C CA . ALA A 1 262 ? -4.124 -22.232 -7.582 1.00 91.75 262 ALA A CA 1
ATOM 2112 C C . ALA A 1 262 ? -4.714 -22.837 -6.295 1.00 91.75 262 ALA A C 1
ATOM 2114 O O . ALA A 1 262 ? -5.238 -23.949 -6.332 1.00 91.75 262 ALA A O 1
ATOM 2115 N N . PHE A 1 263 ? -4.649 -22.124 -5.166 1.00 91.81 263 PHE A N 1
ATOM 2116 C CA . PHE A 1 263 ? -5.338 -22.520 -3.941 1.00 91.81 263 PHE A CA 1
ATOM 2117 C C . PHE A 1 263 ? -6.842 -22.252 -4.023 1.00 91.81 263 PHE A C 1
ATOM 2119 O O . PHE A 1 263 ? -7.293 -21.268 -4.615 1.00 91.81 263 PHE A O 1
ATOM 2126 N N . ARG A 1 264 ? -7.629 -23.069 -3.314 1.00 91.06 264 ARG A N 1
ATOM 2127 C CA . ARG A 1 264 ? -8.982 -22.655 -2.926 1.00 91.06 264 ARG A CA 1
ATOM 2128 C C . ARG A 1 264 ? -8.875 -21.557 -1.855 1.00 91.06 264 ARG A C 1
ATOM 2130 O O . ARG A 1 264 ? -7.909 -21.564 -1.094 1.00 91.06 264 ARG A O 1
ATOM 2137 N N . PRO A 1 265 ? -9.859 -20.646 -1.743 1.00 90.44 265 PRO A N 1
ATOM 2138 C CA . PRO A 1 265 ? -9.823 -19.555 -0.764 1.00 90.44 265 PRO A CA 1
ATOM 2139 C C . PRO A 1 265 ? -9.497 -20.001 0.669 1.00 90.44 265 PRO A C 1
ATOM 2141 O O . PRO A 1 265 ? -8.580 -19.460 1.284 1.00 90.44 265 PRO A O 1
ATOM 2144 N N . ASP A 1 266 ? -10.182 -21.036 1.161 1.00 91.94 266 ASP A N 1
ATOM 2145 C CA . ASP A 1 266 ? -9.983 -21.557 2.520 1.00 91.94 266 ASP A CA 1
ATOM 2146 C C . ASP A 1 266 ? -8.571 -22.136 2.718 1.00 91.94 266 ASP A C 1
ATOM 2148 O O . ASP A 1 266 ? -7.954 -21.934 3.764 1.00 91.94 266 ASP A O 1
ATOM 2152 N N . ASP A 1 267 ? -8.029 -22.801 1.692 1.00 93.75 267 ASP A N 1
ATOM 2153 C CA . ASP A 1 267 ? -6.687 -23.391 1.728 1.00 93.75 267 ASP A CA 1
ATOM 2154 C C . ASP A 1 267 ? -5.601 -22.305 1.736 1.00 93.75 267 ASP A C 1
ATOM 2156 O O . ASP A 1 267 ? -4.594 -22.444 2.430 1.00 93.75 267 ASP A O 1
ATOM 2160 N N . LEU A 1 268 ? -5.810 -21.198 1.011 1.00 94.00 268 LEU A N 1
ATOM 2161 C CA . LEU A 1 268 ? -4.889 -20.058 1.019 1.00 94.00 268 LEU A CA 1
ATOM 2162 C C . LEU A 1 268 ? -4.885 -19.350 2.379 1.00 94.00 268 LEU A C 1
ATOM 2164 O O . LEU A 1 268 ? -3.818 -19.007 2.888 1.00 94.00 268 LEU A O 1
ATOM 2168 N N . ILE A 1 269 ? -6.057 -19.168 2.995 1.00 94.25 269 ILE A N 1
ATOM 2169 C CA . ILE A 1 269 ? -6.155 -18.624 4.356 1.00 94.25 269 ILE A CA 1
ATOM 2170 C C . ILE A 1 269 ? -5.406 -19.542 5.327 1.00 94.25 269 ILE A C 1
ATOM 2172 O O . ILE A 1 269 ? -4.514 -19.077 6.036 1.00 94.25 269 ILE A O 1
ATOM 2176 N N . ALA A 1 270 ? -5.687 -20.848 5.305 1.00 94.44 270 ALA A N 1
ATOM 2177 C CA . ALA A 1 270 ? -5.017 -21.823 6.164 1.00 94.44 270 ALA A CA 1
ATOM 2178 C C . ALA A 1 270 ? -3.494 -21.860 5.939 1.00 94.44 270 ALA A C 1
ATOM 2180 O O . ALA A 1 270 ? -2.725 -21.995 6.894 1.00 94.44 270 ALA A O 1
ATOM 2181 N N . TYR A 1 271 ? -3.041 -21.694 4.694 1.00 95.12 271 TYR A N 1
ATOM 2182 C CA . TYR A 1 271 ? -1.626 -21.581 4.354 1.00 95.12 271 TYR A CA 1
ATOM 2183 C C . TYR A 1 271 ? -0.974 -20.358 5.014 1.00 95.12 271 TYR A C 1
ATOM 2185 O O . TYR A 1 271 ? 0.077 -20.494 5.646 1.00 95.12 271 TYR A O 1
ATOM 2193 N N . ILE A 1 272 ? -1.606 -19.182 4.929 1.00 95.25 272 ILE A N 1
ATOM 2194 C CA . ILE A 1 272 ? -1.112 -17.955 5.573 1.00 95.25 272 ILE A CA 1
ATOM 2195 C C . ILE A 1 272 ? -1.075 -18.137 7.095 1.00 95.25 272 ILE A C 1
ATOM 2197 O O . ILE A 1 272 ? -0.052 -17.861 7.720 1.00 95.25 272 ILE A O 1
ATOM 2201 N N . GLU A 1 273 ? -2.137 -18.673 7.699 1.00 95.38 273 GLU A N 1
ATOM 2202 C CA . GLU A 1 273 ? -2.192 -18.929 9.144 1.00 95.38 273 GLU A CA 1
ATOM 2203 C C . GLU A 1 273 ? -1.107 -19.907 9.607 1.00 95.38 273 GLU A C 1
ATOM 2205 O O . GLU A 1 273 ? -0.474 -19.696 10.644 1.00 95.38 273 GLU A O 1
ATOM 2210 N N . MET A 1 274 ? -0.846 -20.959 8.828 1.00 95.44 274 MET A N 1
ATOM 2211 C CA . MET A 1 274 ? 0.239 -21.900 9.094 1.00 95.44 274 MET A CA 1
ATOM 2212 C C . MET A 1 274 ? 1.602 -21.197 9.061 1.00 95.44 274 MET A C 1
ATOM 2214 O O . MET A 1 274 ? 2.429 -21.435 9.943 1.00 95.44 274 MET A O 1
ATOM 2218 N N . LYS A 1 275 ? 1.854 -20.323 8.077 1.00 95.62 275 LYS A N 1
ATOM 2219 C CA . LYS A 1 275 ? 3.106 -19.550 7.998 1.00 95.62 275 LYS A CA 1
ATOM 2220 C C . LYS A 1 275 ? 3.254 -18.608 9.190 1.00 95.62 275 LYS A C 1
ATOM 2222 O O . LYS A 1 275 ? 4.307 -18.618 9.822 1.00 95.62 275 LYS A O 1
ATOM 2227 N N . LEU A 1 276 ? 2.198 -17.877 9.550 1.00 95.19 276 LEU A N 1
ATOM 2228 C CA . LEU A 1 276 ? 2.183 -17.009 10.732 1.00 95.19 276 LEU A CA 1
ATOM 2229 C C . LEU A 1 276 ? 2.476 -17.799 12.013 1.00 95.19 276 LEU A C 1
ATOM 2231 O O . LEU A 1 276 ? 3.313 -17.388 12.814 1.00 95.19 276 LEU A O 1
ATOM 2235 N N . LYS A 1 277 ? 1.856 -18.973 12.175 1.00 95.19 277 LYS A N 1
ATOM 2236 C CA . LYS A 1 277 ? 2.090 -19.865 13.316 1.00 95.19 277 LYS A CA 1
ATOM 2237 C C . LYS A 1 277 ? 3.533 -20.356 13.389 1.00 95.19 277 LYS A C 1
ATOM 2239 O O . LYS A 1 277 ? 4.124 -20.329 14.463 1.00 95.19 277 LYS A O 1
ATOM 2244 N N . ASN A 1 278 ? 4.112 -20.769 12.264 1.00 94.75 278 ASN A N 1
ATOM 2245 C CA . ASN A 1 278 ? 5.501 -21.232 12.215 1.00 94.75 278 ASN A CA 1
ATOM 2246 C C . ASN A 1 278 ? 6.508 -20.119 12.539 1.00 94.75 278 ASN A C 1
ATOM 2248 O O . ASN A 1 278 ? 7.599 -20.408 13.021 1.00 94.75 278 ASN A O 1
ATOM 2252 N N . LEU A 1 279 ? 6.137 -18.862 12.287 1.00 93.88 279 LEU A N 1
ATOM 2253 C CA . LEU A 1 279 ? 6.933 -17.682 12.622 1.00 93.88 279 LEU A CA 1
ATOM 2254 C C . LEU A 1 279 ? 6.680 -17.159 14.047 1.00 93.88 279 LEU A C 1
ATOM 2256 O O . LEU A 1 279 ? 7.360 -16.229 14.468 1.00 93.88 279 LEU A O 1
ATOM 2260 N N . GLY A 1 280 ? 5.715 -17.722 14.785 1.00 93.19 280 GLY A N 1
ATOM 2261 C CA . GLY A 1 280 ? 5.323 -17.236 16.113 1.00 93.19 280 GLY A CA 1
ATOM 2262 C C . GLY A 1 280 ? 4.528 -15.924 16.095 1.00 93.19 280 GLY A C 1
ATOM 2263 O O . GLY A 1 280 ? 4.391 -15.276 17.124 1.00 93.19 280 GLY A O 1
ATOM 2264 N N . LEU A 1 281 ? 3.978 -15.524 14.946 1.00 92.81 281 LEU A N 1
ATOM 2265 C CA . LEU A 1 281 ? 3.299 -14.237 14.742 1.00 92.81 281 LEU A CA 1
ATOM 2266 C C . LEU A 1 281 ? 1.779 -14.323 14.960 1.00 92.81 281 LEU A C 1
ATOM 2268 O O . LEU A 1 281 ? 1.003 -13.679 14.257 1.00 92.81 281 LEU A O 1
ATOM 2272 N N . THR A 1 282 ? 1.332 -15.152 15.902 1.00 90.56 282 THR A N 1
ATOM 2273 C CA . THR A 1 282 ? -0.102 -15.387 16.153 1.00 90.56 282 THR A CA 1
ATOM 2274 C C . THR A 1 282 ? -0.696 -14.497 17.234 1.00 90.56 282 THR A C 1
ATOM 2276 O O . THR A 1 282 ? -1.911 -14.484 17.407 1.00 90.56 282 THR A O 1
ATOM 2279 N N . GLU A 1 283 ? 0.148 -13.796 17.985 1.00 88.94 283 GLU A N 1
ATOM 2280 C CA . GLU A 1 283 ? -0.284 -12.970 19.104 1.00 88.94 283 GLU A CA 1
ATOM 2281 C C . GLU A 1 283 ? -0.863 -11.635 18.630 1.00 88.94 283 GLU A C 1
ATOM 2283 O O . GLU A 1 283 ? -0.379 -11.008 17.674 1.00 88.94 283 GLU A O 1
ATOM 2288 N N . LYS A 1 284 ? -1.928 -11.230 19.324 1.00 91.75 284 LYS A N 1
ATOM 2289 C CA . LYS A 1 284 ? -2.542 -9.914 19.201 1.00 91.75 284 LYS A CA 1
ATOM 2290 C C . LYS A 1 284 ? -1.723 -8.876 19.941 1.00 91.75 284 LYS A C 1
ATOM 2292 O O . LYS A 1 284 ? -0.993 -9.196 20.878 1.00 91.75 284 LYS A O 1
ATOM 2297 N N . ILE A 1 285 ? -1.891 -7.630 19.538 1.00 89.62 285 ILE A N 1
ATOM 2298 C CA . ILE A 1 285 ? -1.246 -6.513 20.211 1.00 89.62 285 ILE A CA 1
ATOM 2299 C C . ILE A 1 285 ? -1.918 -6.320 21.556 1.00 89.62 285 ILE A C 1
ATOM 2301 O O . ILE A 1 285 ? -3.140 -6.206 21.655 1.00 89.62 285 ILE A O 1
ATOM 2305 N N . LEU A 1 286 ? -1.093 -6.269 22.593 1.00 87.75 286 LEU A N 1
ATOM 2306 C CA . LEU A 1 286 ? -1.523 -5.912 23.928 1.00 87.75 286 LEU A CA 1
ATOM 2307 C C . LEU A 1 286 ? -0.843 -4.593 24.303 1.00 87.75 286 LEU A C 1
ATOM 2309 O O . LEU A 1 286 ? 0.364 -4.591 24.555 1.00 87.75 286 LEU A O 1
ATOM 2313 N N . PRO A 1 287 ? -1.580 -3.468 24.316 1.00 87.81 287 PRO A N 1
ATOM 2314 C CA . PRO A 1 287 ? -1.029 -2.204 24.779 1.00 87.81 287 PRO A CA 1
ATOM 2315 C C . PRO A 1 287 ? -0.590 -2.299 26.251 1.00 87.81 287 PRO A C 1
ATOM 2317 O O . PRO A 1 287 ? -1.160 -3.092 27.011 1.00 87.81 287 PRO A O 1
ATOM 2320 N N . PRO A 1 288 ? 0.366 -1.464 26.692 1.00 89.81 288 PRO A N 1
ATOM 2321 C CA . PRO A 1 288 ? 0.706 -1.332 28.106 1.00 89.81 288 PRO A CA 1
ATOM 2322 C C . PRO A 1 288 ? -0.518 -0.993 28.968 1.00 89.81 288 PRO A C 1
ATOM 2324 O O . PRO A 1 288 ? -1.448 -0.318 28.512 1.00 89.81 288 PRO A O 1
ATOM 2327 N N . VAL A 1 289 ? -0.509 -1.427 30.232 1.00 91.25 289 VAL A N 1
ATOM 2328 C CA . VAL A 1 289 ? -1.637 -1.246 31.168 1.00 91.25 289 VAL A CA 1
ATOM 2329 C C . VAL A 1 289 ? -2.006 0.232 31.316 1.00 91.25 289 VAL A C 1
ATOM 2331 O O . VAL A 1 289 ? -3.183 0.569 31.396 1.00 91.25 289 VAL A O 1
ATOM 2334 N N . GLU A 1 290 ? -1.019 1.124 31.270 1.00 91.44 290 GLU A N 1
ATOM 2335 C CA . GLU A 1 290 ? -1.210 2.572 31.359 1.00 91.44 290 GLU A CA 1
ATOM 2336 C C . GLU A 1 290 ? -2.027 3.118 30.180 1.00 91.44 290 GLU A C 1
ATOM 2338 O O . GLU A 1 290 ? -2.858 4.010 30.353 1.00 91.44 290 GLU A O 1
ATOM 2343 N N . VAL A 1 291 ? -1.815 2.572 28.978 1.00 89.94 291 VAL A N 1
ATOM 2344 C CA . VAL A 1 291 ? -2.568 2.948 27.773 1.00 89.94 291 VAL A CA 1
ATOM 2345 C C . VAL A 1 291 ? -4.006 2.448 27.882 1.00 89.94 291 VAL A C 1
ATOM 2347 O O . VAL A 1 291 ? -4.937 3.192 27.575 1.00 89.94 291 VAL A O 1
ATOM 2350 N N . ILE A 1 292 ? -4.192 1.218 28.370 1.00 90.44 292 ILE A N 1
ATOM 2351 C CA . ILE A 1 292 ? -5.516 0.616 28.566 1.00 90.44 292 ILE A CA 1
ATOM 2352 C C . ILE A 1 292 ? -6.330 1.409 29.594 1.00 90.44 292 ILE A C 1
ATOM 2354 O O . ILE A 1 292 ? -7.486 1.732 29.329 1.00 90.44 292 ILE A O 1
ATOM 2358 N N . GLU A 1 293 ? -5.749 1.748 30.748 1.00 90.75 293 GLU A N 1
ATOM 2359 C CA . GLU A 1 293 ? -6.451 2.512 31.788 1.00 90.75 293 GLU A CA 1
ATOM 2360 C C . GLU A 1 293 ? -6.797 3.927 31.311 1.00 90.75 293 GLU A C 1
ATOM 2362 O O . GLU A 1 293 ? -7.931 4.367 31.492 1.00 90.75 293 GLU A O 1
ATOM 2367 N N . LYS A 1 294 ? -5.887 4.602 30.598 1.00 90.00 294 LYS A N 1
ATOM 2368 C CA . LYS A 1 294 ? -6.171 5.920 30.016 1.00 90.00 294 LYS A CA 1
ATOM 2369 C C . LYS A 1 294 ? -7.318 5.876 29.002 1.00 90.00 294 LYS A C 1
ATOM 2371 O O . LYS A 1 294 ? -8.188 6.748 29.014 1.00 90.00 294 LYS A O 1
ATOM 2376 N N . GLU A 1 295 ? -7.340 4.876 28.121 1.00 88.50 295 GLU A N 1
ATOM 2377 C CA . GLU A 1 295 ? -8.428 4.749 27.146 1.00 88.50 295 GLU A CA 1
ATOM 2378 C C . GLU A 1 295 ? -9.743 4.359 27.832 1.00 88.50 295 GLU A C 1
ATOM 2380 O O . GLU A 1 295 ? -10.801 4.881 27.490 1.00 88.50 295 GLU A O 1
ATOM 2385 N N . LYS A 1 296 ? -9.691 3.513 28.865 1.00 89.75 296 LYS A N 1
ATOM 2386 C CA . LYS A 1 296 ? -10.852 3.164 29.690 1.00 89.75 296 LYS A CA 1
ATOM 2387 C C . LYS A 1 296 ? -11.444 4.379 30.400 1.00 89.75 296 LYS A C 1
ATOM 2389 O O . LYS A 1 296 ? -12.664 4.517 30.385 1.00 89.75 296 LYS A O 1
ATOM 2394 N N . GLU A 1 297 ? -10.629 5.256 30.985 1.00 88.62 297 GLU A N 1
ATOM 2395 C CA . GLU A 1 297 ? -11.094 6.507 31.604 1.00 88.62 297 GLU A CA 1
ATOM 2396 C C . GLU A 1 297 ? -11.814 7.395 30.586 1.00 88.62 297 GLU A C 1
ATOM 2398 O O . GLU A 1 297 ? -12.943 7.825 30.821 1.00 88.62 297 GLU A O 1
ATOM 2403 N N . LYS A 1 298 ? -11.209 7.588 29.412 1.00 88.00 298 LYS A N 1
ATOM 2404 C CA . LYS A 1 298 ? -11.786 8.377 28.317 1.00 88.00 298 LYS A CA 1
ATOM 2405 C C . LYS A 1 298 ? -13.102 7.787 27.798 1.00 88.00 298 LYS A C 1
ATOM 2407 O O . LYS A 1 298 ? -14.072 8.517 27.579 1.00 88.00 298 LYS A O 1
ATOM 2412 N N . VAL A 1 299 ? -13.162 6.467 27.610 1.00 89.19 299 VAL A N 1
ATOM 2413 C CA . VAL A 1 299 ? -14.381 5.765 27.182 1.00 89.19 299 VAL A CA 1
ATOM 2414 C C . VAL A 1 299 ? -15.459 5.847 28.260 1.00 89.19 299 VAL A C 1
ATOM 2416 O O . VAL A 1 299 ? -16.624 6.065 27.928 1.00 89.19 299 VAL A O 1
ATOM 2419 N N . LEU A 1 300 ? -15.095 5.693 29.536 1.00 90.06 300 LEU A N 1
ATOM 2420 C CA . LEU A 1 300 ? -16.022 5.812 30.658 1.00 90.06 300 LEU A CA 1
ATOM 2421 C C . LEU A 1 300 ? -16.612 7.219 30.730 1.00 90.06 300 LEU A C 1
ATOM 2423 O O . LEU A 1 300 ? -17.828 7.346 30.821 1.00 90.06 300 LEU A O 1
ATOM 2427 N N . GLU A 1 301 ? -15.777 8.256 30.653 1.00 87.94 301 GLU A N 1
ATOM 2428 C CA . GLU A 1 301 ? -16.224 9.649 30.668 1.00 87.94 301 GLU A CA 1
ATOM 2429 C C . GLU A 1 301 ? -17.179 9.928 29.503 1.00 87.94 301 GLU A C 1
ATOM 2431 O O . GLU A 1 301 ? -18.277 10.437 29.719 1.00 87.94 301 GLU A O 1
ATOM 2436 N N . THR A 1 302 ? -16.811 9.512 28.288 1.00 88.94 302 THR A N 1
ATOM 2437 C CA . THR A 1 302 ? -17.633 9.729 27.089 1.00 88.94 302 THR A CA 1
ATOM 2438 C C . THR A 1 302 ? -18.981 9.016 27.199 1.00 88.94 302 THR A C 1
ATOM 2440 O O . THR A 1 302 ? -20.028 9.636 27.021 1.00 88.94 302 THR A O 1
ATOM 2443 N N . LYS A 1 303 ? -18.982 7.724 27.557 1.00 89.12 303 LYS A N 1
ATOM 2444 C CA . LYS A 1 303 ? -20.222 6.948 27.704 1.00 89.12 303 LYS A CA 1
ATOM 2445 C C . LYS A 1 303 ? -21.089 7.456 28.846 1.00 89.12 303 LYS A C 1
ATOM 2447 O O . LYS A 1 303 ? -22.306 7.495 28.710 1.00 89.12 303 LYS A O 1
ATOM 2452 N N . LEU A 1 304 ? -20.487 7.854 29.965 1.00 89.75 304 LEU A N 1
ATOM 2453 C CA . LEU A 1 304 ? -21.227 8.420 31.086 1.00 89.75 304 LEU A CA 1
ATOM 2454 C C . LEU A 1 304 ? -21.863 9.756 30.698 1.00 89.75 304 LEU A C 1
ATOM 2456 O O . LEU A 1 304 ? -23.029 9.976 31.009 1.00 89.75 304 LEU A O 1
ATOM 2460 N N . GLN A 1 305 ? -21.134 10.628 29.995 1.00 87.62 305 GLN A N 1
ATOM 2461 C CA . GLN A 1 305 ? -21.680 11.883 29.479 1.00 87.62 305 GLN A CA 1
ATOM 2462 C C . GLN A 1 305 ? -22.846 11.637 28.516 1.00 87.62 305 GLN A C 1
ATOM 2464 O O . GLN A 1 305 ? -23.863 12.319 28.623 1.00 87.62 305 GLN A O 1
ATOM 2469 N N . GLU A 1 306 ? -22.736 10.660 27.611 1.00 89.00 306 GLU A N 1
ATOM 2470 C CA . GLU A 1 306 ? -23.827 10.280 26.706 1.00 89.00 306 GLU A CA 1
ATOM 2471 C C . GLU A 1 306 ? -25.046 9.737 27.459 1.00 89.00 306 GLU A C 1
ATOM 2473 O O . GLU A 1 306 ? -26.163 10.184 27.205 1.00 89.00 306 GLU A O 1
ATOM 2478 N N . GLU A 1 307 ? -24.857 8.829 28.417 1.00 89.31 307 GLU A N 1
ATOM 2479 C CA . GLU A 1 307 ? -25.956 8.270 29.214 1.00 89.31 307 GLU A CA 1
ATOM 2480 C C . GLU A 1 307 ? -26.632 9.332 30.088 1.00 89.31 307 GLU A C 1
ATOM 2482 O O . GLU A 1 307 ? -27.858 9.445 30.095 1.00 89.31 307 GLU A O 1
ATOM 2487 N N . VAL A 1 308 ? -25.853 10.177 30.771 1.00 88.19 308 VAL A N 1
ATOM 2488 C CA . VAL A 1 308 ? -26.386 11.299 31.558 1.00 88.19 308 VAL A CA 1
ATOM 2489 C C . VAL A 1 308 ? -27.139 12.271 30.654 1.00 88.19 308 VAL A C 1
ATOM 2491 O O . VAL A 1 308 ? -28.247 12.685 30.993 1.00 88.19 308 VAL A O 1
ATOM 2494 N N . ARG A 1 309 ? -26.589 12.604 29.481 1.00 85.62 309 ARG A N 1
ATOM 2495 C CA . ARG A 1 309 ? -27.267 13.447 28.490 1.00 85.62 309 ARG A CA 1
ATOM 2496 C C . ARG A 1 309 ? -28.590 12.826 28.052 1.00 85.62 309 ARG A C 1
ATOM 2498 O O . ARG A 1 309 ? -29.597 13.527 28.031 1.00 85.62 309 ARG A O 1
ATOM 2505 N N . ASN A 1 310 ? -28.604 11.538 27.726 1.00 85.44 310 ASN A N 1
ATOM 2506 C CA . ASN A 1 310 ? -29.806 10.828 27.297 1.00 85.44 310 ASN A CA 1
ATOM 2507 C C . ASN A 1 310 ? -30.868 10.786 28.403 1.00 85.44 310 ASN A C 1
ATOM 2509 O O . ASN A 1 310 ? -32.050 10.979 28.125 1.00 85.44 310 ASN A O 1
ATOM 2513 N N . GLU A 1 311 ? -30.463 10.582 29.655 1.00 85.25 311 GLU A N 1
ATOM 2514 C CA . GLU A 1 311 ? -31.375 10.574 30.799 1.00 85.25 311 GLU A CA 1
ATOM 2515 C C . GLU A 1 311 ? -31.947 11.972 31.086 1.00 85.25 311 GLU A C 1
ATOM 2517 O O . GLU A 1 311 ? -33.144 12.107 31.341 1.00 85.25 311 GLU A O 1
ATOM 2522 N N . ILE A 1 312 ? -31.130 13.026 30.973 1.00 81.56 312 ILE A N 1
ATOM 2523 C CA . ILE A 1 312 ? -31.586 14.420 31.074 1.00 81.56 312 ILE A CA 1
ATOM 2524 C C . ILE A 1 312 ? -32.581 14.742 29.950 1.00 81.56 312 ILE A C 1
ATOM 2526 O O . ILE A 1 312 ? -33.645 15.295 30.229 1.00 81.56 312 ILE A O 1
ATOM 2530 N N . ILE A 1 313 ? -32.277 14.359 28.701 1.00 81.44 313 ILE A N 1
ATOM 2531 C CA . ILE A 1 313 ? -33.173 14.559 27.548 1.00 81.44 313 ILE A CA 1
ATOM 2532 C C . ILE A 1 313 ? -34.525 13.883 27.789 1.00 81.44 313 ILE A C 1
ATOM 2534 O O . ILE A 1 313 ? -35.563 14.513 27.586 1.00 81.44 313 ILE A O 1
ATOM 2538 N N . LYS A 1 314 ? -34.518 12.630 28.264 1.00 79.00 314 LYS A N 1
ATOM 2539 C CA . LYS A 1 314 ? -35.743 11.878 28.569 1.00 79.00 314 LYS A CA 1
ATOM 2540 C C . LYS A 1 314 ? -36.556 12.520 29.689 1.00 79.00 314 LYS A C 1
ATOM 2542 O O . LYS A 1 314 ? -37.761 12.674 29.539 1.00 79.00 314 LYS A O 1
ATOM 2547 N N . ARG A 1 315 ? -35.923 12.886 30.809 1.00 76.56 315 ARG A N 1
ATOM 2548 C CA . ARG A 1 315 ? -36.635 13.403 31.994 1.00 76.56 315 ARG A CA 1
ATOM 2549 C C . ARG A 1 315 ? -37.205 14.798 31.813 1.00 76.56 315 ARG A C 1
ATOM 2551 O O . ARG A 1 315 ? -38.233 15.099 32.404 1.00 76.56 315 ARG A O 1
ATOM 2558 N N . LEU A 1 316 ? -36.532 15.644 31.040 1.00 73.69 316 LEU A N 1
ATOM 2559 C CA . LEU A 1 316 ? -37.008 16.996 30.753 1.00 73.69 316 LEU A CA 1
ATOM 2560 C C . LEU A 1 316 ? -37.988 17.039 29.575 1.00 73.69 316 LEU A C 1
ATOM 2562 O O . LEU A 1 316 ? -38.367 18.135 29.170 1.00 73.69 316 LEU A O 1
ATOM 2566 N N . GLU A 1 317 ? -38.335 15.882 28.988 1.00 75.94 317 GLU A N 1
ATOM 2567 C CA . GLU A 1 317 ? -39.090 15.789 27.730 1.00 75.94 317 GLU A CA 1
ATOM 2568 C C . GLU A 1 317 ? -38.550 16.792 26.698 1.00 75.94 317 GLU A C 1
ATOM 2570 O O . GLU A 1 317 ? -39.294 17.445 25.964 1.00 75.94 317 GLU A O 1
ATOM 2575 N N . LEU A 1 318 ? -37.220 16.954 26.675 1.00 68.12 318 LEU A N 1
ATOM 2576 C CA . LEU A 1 318 ? -36.550 18.045 25.968 1.00 68.12 318 LEU A CA 1
ATOM 2577 C C . LEU A 1 318 ? -36.895 18.020 24.482 1.00 68.12 318 LEU A C 1
ATOM 2579 O O . LEU A 1 318 ? -37.036 19.074 23.880 1.00 68.12 318 LEU A O 1
ATOM 2583 N N . ASP A 1 319 ? -37.103 16.839 23.902 1.00 74.06 319 ASP A N 1
ATOM 2584 C CA . ASP A 1 319 ? -37.552 16.696 22.517 1.00 74.06 319 ASP A CA 1
ATOM 2585 C C . ASP A 1 319 ? -38.949 17.288 22.280 1.00 74.06 319 ASP A C 1
ATOM 2587 O O . ASP A 1 319 ? -39.200 17.894 21.237 1.00 74.06 319 ASP A O 1
ATOM 2591 N N . GLU A 1 320 ? -39.872 17.135 23.227 1.00 73.94 320 GLU A N 1
ATOM 2592 C CA . GLU A 1 320 ? -41.220 17.694 23.143 1.00 73.94 320 GLU A CA 1
ATOM 2593 C C . GLU A 1 320 ? -41.202 19.204 23.393 1.00 73.94 320 GLU A C 1
ATOM 2595 O O . GLU A 1 320 ? -41.815 19.969 22.644 1.00 73.94 320 GLU A O 1
ATOM 2600 N N . LEU A 1 321 ? -40.393 19.648 24.354 1.00 74.06 321 LEU A N 1
ATOM 2601 C CA . LEU A 1 321 ? -40.161 21.057 24.647 1.00 74.06 321 LEU A CA 1
ATOM 2602 C C . LEU A 1 321 ? -39.520 21.783 23.449 1.00 74.06 321 LEU A C 1
ATOM 2604 O O . LEU A 1 321 ? -40.030 22.805 22.987 1.00 74.06 321 LEU A O 1
ATOM 2608 N N . VAL A 1 322 ? -38.466 21.202 22.866 1.00 78.19 322 VAL A N 1
ATOM 2609 C CA . VAL A 1 322 ? -37.798 21.687 21.649 1.00 78.19 322 VAL A CA 1
ATOM 2610 C C . VAL A 1 322 ? -38.772 21.709 20.479 1.00 78.19 322 VAL A C 1
ATOM 2612 O O . VAL A 1 322 ? -38.806 22.704 19.754 1.00 78.19 322 VAL A O 1
ATOM 2615 N N . ARG A 1 323 ? -39.600 20.673 20.284 1.00 78.38 323 ARG A N 1
ATOM 2616 C CA . ARG A 1 323 ? -40.625 20.674 19.223 1.00 78.38 323 ARG A CA 1
ATOM 2617 C C . ARG A 1 323 ? -41.649 21.785 19.422 1.00 78.38 323 ARG A C 1
ATOM 2619 O O . ARG A 1 323 ? -41.992 22.452 18.446 1.00 78.38 323 ARG A O 1
ATOM 2626 N N . ASN A 1 324 ? -42.125 21.995 20.645 1.00 77.38 324 ASN A N 1
ATOM 2627 C CA . ASN A 1 324 ? -43.135 23.005 20.953 1.00 77.38 324 ASN A CA 1
ATOM 2628 C C . ASN A 1 324 ? -42.586 24.423 20.767 1.00 77.38 324 ASN A C 1
ATOM 2630 O O . ASN A 1 324 ? -43.217 25.231 20.088 1.00 77.38 324 ASN A O 1
ATOM 2634 N N . ILE A 1 325 ? -41.375 24.699 21.252 1.00 77.88 325 ILE A N 1
ATOM 2635 C CA . ILE A 1 325 ? -40.709 25.997 21.070 1.00 77.88 325 ILE A CA 1
ATOM 2636 C C . ILE A 1 325 ? -40.347 26.223 19.606 1.00 77.88 325 ILE A C 1
ATOM 2638 O O . ILE A 1 325 ? -40.567 27.312 19.089 1.00 77.88 325 ILE A O 1
ATOM 2642 N N . SER A 1 326 ? -39.845 25.203 18.904 1.00 77.56 326 SER A N 1
ATOM 2643 C CA . SER A 1 326 ? -39.539 25.316 17.474 1.00 77.56 326 SER A CA 1
ATOM 2644 C C . SER A 1 326 ? -40.796 25.640 16.673 1.00 77.56 326 SER A C 1
ATOM 2646 O O . SER A 1 326 ? -40.771 26.549 15.849 1.00 77.56 326 SER A O 1
ATOM 2648 N N . LYS A 1 327 ? -41.919 24.957 16.943 1.00 78.69 327 LYS A N 1
ATOM 2649 C CA . LYS A 1 327 ? -43.213 25.278 16.324 1.00 78.69 327 LYS A CA 1
ATOM 2650 C C . LYS A 1 327 ? -43.668 26.693 16.663 1.00 78.69 327 LYS A C 1
ATOM 2652 O O . LYS A 1 327 ? -44.036 27.423 15.754 1.00 78.69 327 LYS A O 1
ATOM 2657 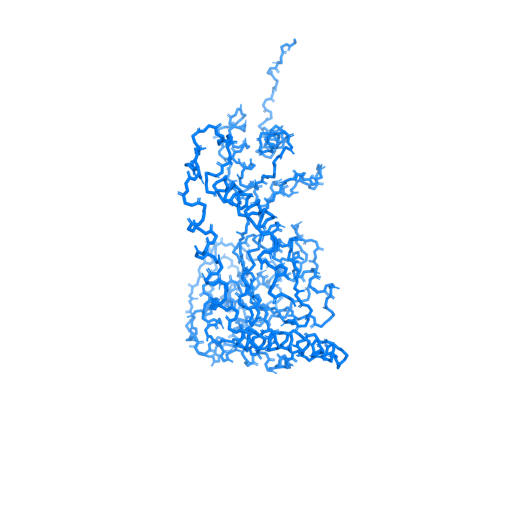N N . GLN A 1 328 ? -43.582 27.101 17.927 1.00 76.94 328 GLN A N 1
ATOM 2658 C CA . GLN A 1 328 ? -43.955 28.446 18.363 1.00 76.94 328 GLN A CA 1
ATOM 2659 C C . GLN A 1 328 ? -43.112 29.528 17.673 1.00 76.94 328 GLN A C 1
ATOM 2661 O O . GLN A 1 328 ? -43.657 30.517 17.193 1.00 76.94 328 GLN A O 1
ATOM 2666 N N . LEU A 1 329 ? -41.799 29.326 17.565 1.00 72.81 329 LEU A N 1
ATOM 2667 C CA . LEU A 1 329 ? -40.873 30.237 16.896 1.00 72.81 329 LEU A CA 1
ATOM 2668 C C . LEU A 1 329 ? -41.105 30.303 15.383 1.00 72.81 329 LEU A C 1
ATOM 2670 O O . LEU A 1 329 ? -41.049 31.392 14.810 1.00 72.81 329 LEU A O 1
ATOM 2674 N N . ILE A 1 330 ? -41.385 29.164 14.744 1.00 72.75 330 ILE A N 1
ATOM 2675 C CA . ILE A 1 330 ? -41.742 29.101 13.322 1.00 72.75 330 ILE A CA 1
ATOM 2676 C C . ILE A 1 330 ? -43.080 29.811 13.089 1.00 72.75 330 ILE A C 1
ATOM 2678 O O . ILE A 1 330 ? -43.169 30.656 12.205 1.00 72.75 330 ILE A O 1
ATOM 2682 N N . ASP A 1 331 ? -44.106 29.526 13.893 1.00 70.75 331 ASP A N 1
ATOM 2683 C CA . ASP A 1 331 ? -45.443 30.106 13.740 1.00 70.75 331 ASP A CA 1
ATOM 2684 C C . ASP A 1 331 ? -45.464 31.619 14.001 1.00 70.75 331 ASP A C 1
ATOM 2686 O O . ASP A 1 331 ? -46.126 32.353 13.269 1.00 70.75 331 ASP A O 1
ATOM 2690 N N . GLN A 1 332 ? -44.690 32.107 14.976 1.00 67.44 332 GLN A N 1
ATOM 2691 C CA . GLN A 1 332 ? -44.548 33.540 15.265 1.00 67.44 332 GLN A CA 1
ATOM 2692 C C . GLN A 1 332 ? -43.765 34.310 14.191 1.00 67.44 332 GLN A C 1
ATOM 2694 O O . GLN A 1 332 ? -43.912 35.527 14.095 1.00 67.44 332 GLN A O 1
ATOM 2699 N N . ASN A 1 333 ? -42.946 33.626 13.385 1.00 65.12 333 ASN A N 1
ATOM 2700 C CA . ASN A 1 333 ? -42.114 34.242 12.345 1.00 65.12 333 ASN A CA 1
ATOM 2701 C C . ASN A 1 333 ? -42.475 33.777 10.922 1.00 65.12 333 ASN A C 1
ATOM 2703 O O . ASN A 1 333 ? -41.715 34.017 9.988 1.00 65.12 333 ASN A O 1
ATOM 2707 N N . LYS A 1 334 ? -43.657 33.173 10.723 1.00 58.22 334 LYS A N 1
ATOM 2708 C CA . LYS A 1 334 ? -44.168 32.718 9.413 1.00 58.22 334 LYS A CA 1
ATOM 2709 C C . LYS A 1 334 ? -44.322 33.831 8.360 1.00 58.22 334 LYS A C 1
ATOM 2711 O O . LYS A 1 334 ? -44.617 33.521 7.209 1.00 58.22 334 LYS A O 1
ATOM 2716 N N . THR A 1 335 ? -44.156 35.104 8.722 1.00 51.88 335 THR A N 1
ATOM 2717 C CA . THR A 1 335 ? -44.443 36.262 7.859 1.00 51.88 335 THR A CA 1
ATOM 2718 C C . THR A 1 335 ? -43.246 36.926 7.165 1.00 51.88 335 THR A C 1
ATOM 2720 O O . THR A 1 335 ? -43.481 37.795 6.334 1.00 51.88 335 THR A O 1
ATOM 2723 N N . HIS A 1 336 ? -41.991 36.530 7.390 1.00 50.03 336 HIS A N 1
ATOM 2724 C CA . HIS A 1 336 ? -40.814 37.139 6.733 1.00 50.03 336 HIS A CA 1
ATOM 2725 C C . HIS A 1 336 ? -39.698 36.073 6.658 1.00 50.03 336 HIS A C 1
ATOM 2727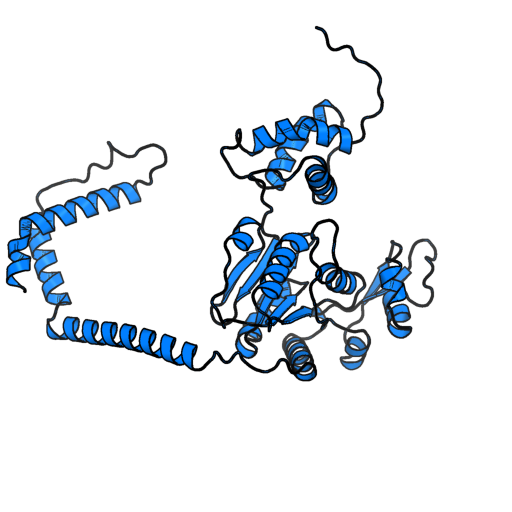 O O . HIS A 1 336 ? -39.454 35.419 7.659 1.00 50.03 336 HIS A O 1
ATOM 2733 N N . GLU A 1 337 ? -38.996 35.741 5.573 1.00 52.16 337 GLU A N 1
ATOM 2734 C CA . GLU A 1 337 ? -38.662 36.357 4.285 1.00 52.16 337 GLU A CA 1
ATOM 2735 C C . GLU A 1 337 ? -38.519 35.220 3.250 1.00 52.16 337 GLU A C 1
ATOM 2737 O O . GLU A 1 337 ? -38.008 34.147 3.578 1.00 52.16 337 GLU A O 1
ATOM 2742 N N . ASN A 1 338 ? -38.900 35.437 1.986 1.00 52.44 338 ASN A N 1
ATOM 2743 C CA . ASN A 1 338 ? -38.408 34.575 0.907 1.00 52.44 338 ASN A CA 1
ATOM 2744 C C 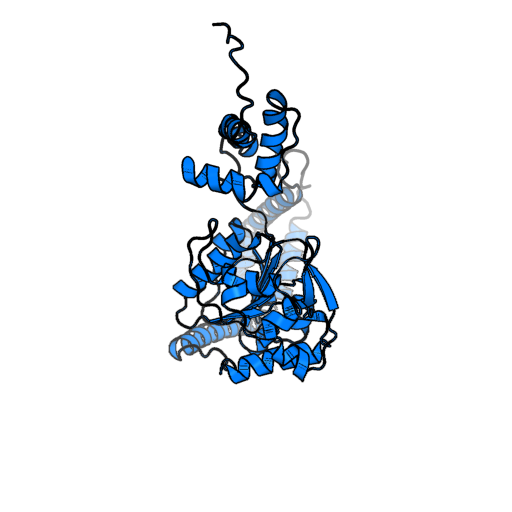. ASN A 1 338 ? -36.877 34.681 0.896 1.00 52.44 338 ASN A C 1
ATOM 2746 O O . ASN A 1 338 ? -36.350 35.780 0.735 1.00 52.44 338 ASN A O 1
ATOM 2750 N N . ILE A 1 339 ? -36.155 33.566 1.052 1.00 55.19 339 ILE A N 1
ATOM 2751 C CA . ILE A 1 339 ? -34.704 33.556 0.838 1.00 55.19 339 ILE A CA 1
ATOM 2752 C C . ILE A 1 339 ? -34.487 33.835 -0.654 1.00 55.19 339 ILE A C 1
ATOM 2754 O O . ILE A 1 339 ? -34.554 32.931 -1.487 1.00 55.19 339 ILE A O 1
ATOM 2758 N N . GLU A 1 340 ? -34.258 35.095 -1.017 1.00 55.00 340 GLU A N 1
ATOM 2759 C CA . GLU A 1 340 ? -33.827 35.456 -2.363 1.00 55.00 340 GLU A CA 1
ATOM 2760 C C . GLU A 1 340 ? -32.385 34.959 -2.547 1.00 55.00 340 GLU A C 1
ATOM 2762 O O . GLU A 1 340 ? -31.394 35.573 -2.145 1.00 55.00 340 GLU A O 1
ATOM 2767 N N . VAL A 1 341 ? -32.269 33.752 -3.107 1.00 56.59 341 VAL A N 1
ATOM 2768 C CA . VAL A 1 341 ? -30.989 33.113 -3.463 1.00 56.59 341 VAL A CA 1
ATOM 2769 C C . VAL A 1 341 ? -30.409 33.717 -4.754 1.00 56.59 341 VAL A C 1
ATOM 2771 O O . VAL A 1 341 ? -29.243 33.495 -5.067 1.00 56.59 341 VAL A O 1
ATOM 2774 N N . LYS A 1 342 ? -31.202 34.498 -5.503 1.00 53.47 342 LYS A N 1
ATOM 2775 C CA . LYS A 1 342 ? -30.856 34.947 -6.860 1.00 53.47 342 LYS A CA 1
ATOM 2776 C C . LYS A 1 342 ? -29.695 35.946 -6.930 1.00 53.47 342 LYS A C 1
ATOM 2778 O O . LYS A 1 342 ? -28.949 35.880 -7.899 1.00 53.47 342 LYS A O 1
ATOM 2783 N N . ASP A 1 343 ? -29.484 36.776 -5.908 1.00 53.34 343 ASP A N 1
ATOM 2784 C CA . ASP A 1 343 ? -28.579 37.936 -6.021 1.00 53.34 343 ASP A CA 1
ATOM 2785 C C . ASP A 1 343 ? -27.201 37.767 -5.349 1.00 53.34 343 ASP A C 1
ATOM 2787 O O . ASP A 1 343 ? -26.500 38.753 -5.137 1.00 53.34 343 ASP A O 1
ATOM 2791 N N . GLY A 1 344 ? -26.773 36.548 -4.983 1.00 57.28 344 GLY A N 1
ATOM 2792 C CA . GLY A 1 344 ? -25.573 36.410 -4.138 1.00 57.28 344 GLY A CA 1
ATOM 2793 C C . GLY A 1 344 ? -24.733 35.142 -4.245 1.00 57.28 344 GLY A C 1
ATOM 2794 O O . GLY A 1 344 ? -23.948 34.908 -3.335 1.00 57.28 344 GLY A O 1
ATOM 2795 N N . ILE A 1 345 ? -24.879 34.319 -5.286 1.00 65.44 345 ILE A N 1
ATOM 2796 C CA . ILE A 1 345 ? -23.971 33.174 -5.482 1.00 65.44 345 ILE A CA 1
ATOM 2797 C C . ILE A 1 345 ? -22.730 33.670 -6.233 1.00 65.44 345 ILE A C 1
ATOM 2799 O O . ILE A 1 345 ? -22.841 34.074 -7.392 1.00 65.44 345 ILE A O 1
ATOM 2803 N N . GLN A 1 346 ? -21.563 33.657 -5.583 1.00 70.06 346 GLN A N 1
ATOM 2804 C CA . GLN A 1 346 ? -20.294 33.977 -6.242 1.00 70.06 346 GLN A CA 1
ATOM 2805 C C . GLN A 1 346 ? -19.793 32.799 -7.095 1.00 70.06 346 GLN A C 1
ATOM 2807 O O . GLN A 1 346 ? -20.169 31.642 -6.891 1.00 70.06 346 GLN A O 1
ATOM 2812 N N . GLU A 1 347 ? -18.935 33.084 -8.076 1.00 63.59 347 GLU A N 1
ATOM 2813 C CA . GLU A 1 347 ? -18.363 32.063 -8.957 1.00 63.59 347 GLU A CA 1
ATOM 2814 C C . GLU A 1 347 ? -17.508 31.068 -8.148 1.00 63.59 347 GLU A C 1
ATOM 2816 O O . GLU A 1 347 ? -16.514 31.441 -7.528 1.00 63.59 347 GLU A O 1
ATOM 2821 N N . GLY A 1 348 ? -17.917 29.794 -8.135 1.00 69.50 348 GLY A N 1
ATOM 2822 C CA . GLY A 1 348 ? -17.280 28.726 -7.353 1.00 69.50 348 GLY A CA 1
ATOM 2823 C C . GLY A 1 348 ? -17.998 28.350 -6.050 1.00 69.50 348 GLY A C 1
ATOM 2824 O O . GLY A 1 348 ? -17.640 27.337 -5.451 1.00 69.50 348 GLY A O 1
ATOM 2825 N N . GLU A 1 349 ? -19.031 29.089 -5.630 1.00 74.44 349 GLU A N 1
ATOM 2826 C CA . GLU A 1 349 ? -19.835 28.742 -4.452 1.00 74.44 349 GLU A CA 1
ATOM 2827 C C . GLU A 1 349 ? -21.026 27.834 -4.796 1.00 74.44 349 GLU A C 1
ATOM 2829 O O . GLU A 1 349 ? -21.730 28.007 -5.794 1.00 74.44 349 GLU A O 1
ATOM 2834 N N . SER A 1 350 ? -21.291 26.854 -3.932 1.00 77.94 350 SER A N 1
ATOM 2835 C CA . SER A 1 350 ? -22.477 26.004 -4.031 1.00 77.94 350 SER A CA 1
ATOM 2836 C C . SER A 1 350 ? -23.699 26.743 -3.484 1.00 77.94 350 SER A C 1
ATOM 2838 O O . SER A 1 350 ? -23.715 27.181 -2.335 1.00 77.94 350 SER A O 1
ATOM 2840 N N . TRP A 1 351 ? -24.786 26.803 -4.259 1.00 77.31 351 TRP A N 1
ATOM 2841 C CA . TRP A 1 351 ? -26.058 27.388 -3.806 1.00 77.31 351 TRP A CA 1
ATOM 2842 C C . TRP A 1 351 ? -26.602 26.724 -2.530 1.00 77.31 351 TRP A C 1
ATOM 2844 O O . TRP A 1 351 ? -27.290 27.373 -1.744 1.00 77.31 351 TRP A O 1
ATOM 2854 N N . ARG A 1 352 ? -26.274 25.443 -2.298 1.00 77.88 352 ARG A N 1
ATOM 2855 C CA . ARG A 1 352 ? -26.647 24.726 -1.069 1.00 77.88 352 ARG A CA 1
ATOM 2856 C C . ARG A 1 352 ? -25.924 25.298 0.144 1.00 77.88 352 ARG A C 1
ATOM 2858 O O . ARG A 1 352 ? -26.538 25.436 1.197 1.00 77.88 352 ARG A O 1
ATOM 2865 N N . ASP A 1 353 ? -24.661 25.679 -0.019 1.00 79.25 353 ASP A N 1
ATOM 2866 C CA . ASP A 1 353 ? -23.856 26.256 1.058 1.00 79.25 353 ASP A CA 1
ATOM 2867 C C . ASP A 1 353 ? -24.348 27.665 1.389 1.00 79.25 353 ASP A C 1
ATOM 2869 O O . ASP A 1 353 ? -24.541 27.982 2.561 1.00 79.25 353 ASP A O 1
ATOM 2873 N N . VAL A 1 354 ? -24.676 28.470 0.371 1.00 76.69 354 VAL A N 1
ATOM 2874 C CA . VAL A 1 354 ? -25.255 29.813 0.550 1.00 76.69 354 VAL A CA 1
ATOM 2875 C C . VAL A 1 354 ? -26.610 29.748 1.262 1.00 76.69 354 VAL A C 1
ATOM 2877 O O . VAL A 1 354 ? -26.854 30.504 2.203 1.00 76.69 354 VAL A O 1
ATOM 2880 N N . VAL A 1 355 ? -27.492 28.826 0.859 1.00 77.19 355 VAL A N 1
ATOM 2881 C CA . VAL A 1 355 ? -28.784 28.615 1.532 1.00 77.19 355 VAL A CA 1
ATOM 2882 C C . VAL A 1 355 ? -28.573 28.172 2.975 1.00 77.19 355 VAL A C 1
ATOM 2884 O O . VAL A 1 355 ? -29.183 28.751 3.873 1.00 77.19 355 VAL A O 1
ATOM 2887 N N . ASN A 1 356 ? -27.688 27.205 3.224 1.00 77.25 356 ASN A N 1
ATOM 2888 C CA . ASN A 1 356 ? -27.397 26.732 4.576 1.00 77.25 356 ASN A CA 1
ATOM 2889 C C . ASN A 1 356 ? -26.842 27.852 5.464 1.00 77.25 356 ASN A C 1
ATOM 2891 O O . ASN A 1 356 ? -27.300 28.014 6.593 1.00 77.25 356 ASN A O 1
ATOM 2895 N N . GLN A 1 357 ? -25.911 28.664 4.958 1.00 79.38 357 GLN A N 1
ATOM 2896 C CA . GLN A 1 357 ? -25.341 29.788 5.701 1.00 79.38 357 GLN A CA 1
ATOM 2897 C C . GLN A 1 357 ? -26.383 30.866 6.015 1.00 79.38 357 GLN A C 1
ATOM 2899 O O . GLN A 1 357 ? -26.501 31.278 7.171 1.00 79.38 357 GLN A O 1
ATOM 2904 N N . LYS A 1 358 ? -27.170 31.299 5.019 1.00 76.62 358 LYS A N 1
ATOM 2905 C CA . LYS A 1 358 ? -28.227 32.306 5.217 1.00 76.62 358 LYS A CA 1
ATOM 2906 C C . LYS A 1 358 ? -29.302 31.811 6.186 1.00 76.62 358 LYS A C 1
ATOM 2908 O O . LYS A 1 358 ? -29.683 32.539 7.100 1.00 76.62 358 LYS A O 1
ATOM 2913 N N . THR A 1 359 ? -29.721 30.554 6.045 1.00 73.44 359 THR A N 1
ATOM 2914 C CA . THR A 1 359 ? -30.701 29.925 6.944 1.00 73.44 359 THR A CA 1
ATOM 2915 C C . THR A 1 359 ? -30.146 29.816 8.366 1.00 73.44 359 THR A C 1
ATOM 2917 O O . THR A 1 359 ? -30.832 30.157 9.326 1.00 73.44 359 THR A O 1
ATOM 2920 N N . ALA A 1 360 ? -28.880 29.419 8.532 1.00 76.81 360 ALA A N 1
ATOM 2921 C CA . ALA A 1 360 ? -28.237 29.344 9.843 1.00 76.81 360 ALA A CA 1
ATOM 2922 C C . ALA A 1 360 ? -28.114 30.721 10.521 1.00 76.81 360 ALA A C 1
ATOM 2924 O O . ALA A 1 360 ? -28.306 30.828 11.734 1.00 76.81 360 ALA A O 1
ATOM 2925 N N . LEU A 1 361 ? -27.821 31.779 9.757 1.00 76.88 361 LEU A N 1
ATOM 2926 C CA . LEU A 1 361 ? -27.793 33.161 10.247 1.00 76.88 361 LEU A CA 1
ATOM 2927 C C . LEU A 1 361 ? -29.179 33.630 10.706 1.00 76.88 361 LEU A C 1
ATOM 2929 O O . LEU A 1 361 ? -29.298 34.156 11.814 1.00 76.88 361 LEU A O 1
ATOM 2933 N N . GLN A 1 362 ? -30.221 33.385 9.907 1.00 73.19 362 GLN A N 1
ATOM 2934 C CA . GLN A 1 362 ? -31.602 33.700 10.285 1.00 73.19 362 GLN A CA 1
ATOM 2935 C C . GLN A 1 362 ? -32.018 32.951 11.556 1.00 73.19 362 GLN A C 1
ATOM 2937 O O . GLN A 1 362 ? -32.538 33.575 12.477 1.00 73.19 362 GLN A O 1
ATOM 2942 N N . ILE A 1 363 ? -31.718 31.651 11.668 1.00 75.06 363 ILE A N 1
ATOM 2943 C CA . ILE A 1 363 ? -32.005 30.860 12.877 1.00 75.06 363 ILE A CA 1
ATOM 2944 C C . ILE A 1 363 ? -31.291 31.449 14.102 1.00 75.06 363 ILE A C 1
ATOM 2946 O O . ILE A 1 363 ? -31.914 31.613 15.149 1.00 75.06 363 ILE A O 1
ATOM 2950 N N . LYS A 1 364 ? -30.009 31.826 13.985 1.00 78.94 364 LYS A N 1
ATOM 2951 C CA . LYS A 1 364 ? -29.269 32.467 15.087 1.00 78.94 364 LYS A CA 1
ATOM 2952 C C . LYS A 1 364 ? -29.914 33.784 15.526 1.00 78.94 364 LYS A C 1
ATOM 2954 O O . LYS A 1 364 ? -30.091 33.992 16.724 1.00 78.94 364 LYS A O 1
ATOM 2959 N N . MET A 1 365 ? -30.301 34.644 14.582 1.00 75.00 365 MET A N 1
ATOM 2960 C CA . MET A 1 365 ? -31.002 35.899 14.887 1.00 75.00 365 MET A CA 1
ATOM 2961 C C . MET A 1 365 ? -32.358 35.647 15.556 1.00 75.00 365 MET A C 1
ATOM 2963 O O . MET A 1 365 ? -32.719 36.335 16.511 1.00 75.00 365 MET A O 1
ATOM 2967 N N . LEU A 1 366 ? -33.092 34.637 15.087 1.00 74.25 366 LEU A N 1
ATOM 2968 C CA . LEU A 1 366 ? -34.390 34.241 15.624 1.00 74.25 366 LEU A CA 1
ATOM 2969 C C . LEU A 1 366 ? -34.281 33.774 17.080 1.00 74.25 366 LEU A C 1
ATOM 2971 O O . LEU A 1 366 ? -35.075 34.192 17.921 1.00 74.25 366 LEU A O 1
ATOM 2975 N N . ILE A 1 367 ? -33.272 32.955 17.385 1.00 76.06 367 ILE A N 1
ATOM 2976 C CA . ILE A 1 367 ? -32.974 32.500 18.748 1.00 76.06 367 ILE A CA 1
ATOM 2977 C C . ILE A 1 367 ? -32.577 33.694 19.622 1.00 76.06 367 ILE A C 1
ATOM 2979 O O . ILE A 1 367 ? -33.121 33.859 20.710 1.00 76.06 367 ILE A O 1
ATOM 2983 N N . GLN A 1 368 ? -31.697 34.575 19.134 1.00 76.00 368 GLN A N 1
ATOM 2984 C CA . GLN A 1 368 ? -31.226 35.735 19.895 1.00 76.00 368 GLN A CA 1
ATOM 2985 C C . GLN A 1 368 ? -32.364 36.709 20.246 1.00 76.00 368 GLN A C 1
ATOM 2987 O O . GLN A 1 368 ? -32.458 37.180 21.379 1.00 76.00 368 GLN A O 1
ATOM 2992 N N . LYS A 1 369 ? -33.272 36.971 19.297 1.00 74.94 369 LYS A N 1
ATOM 2993 C CA . LYS A 1 369 ? -34.448 37.837 19.489 1.00 74.94 369 LYS A CA 1
ATOM 2994 C C . LYS A 1 369 ? -35.443 37.264 20.503 1.00 74.94 369 LYS A C 1
ATOM 2996 O O . LYS A 1 369 ? -36.156 38.023 21.156 1.00 74.94 369 LYS A O 1
ATOM 3001 N N . ASN A 1 370 ? -35.467 35.942 20.648 1.00 73.25 370 ASN A N 1
ATOM 3002 C CA . ASN A 1 370 ? -36.377 35.222 21.531 1.00 73.25 370 ASN A CA 1
ATOM 3003 C C . ASN A 1 370 ? -35.665 34.590 22.740 1.00 73.25 370 ASN A C 1
ATOM 3005 O O . ASN A 1 370 ? -36.224 33.687 23.357 1.00 73.25 370 ASN A O 1
ATOM 3009 N N . MET A 1 371 ? -34.471 35.073 23.124 1.00 71.56 371 MET A N 1
ATOM 3010 C CA . MET A 1 371 ? -33.705 34.524 24.259 1.00 71.56 371 MET A CA 1
ATOM 3011 C C . MET A 1 371 ? -34.514 34.430 25.554 1.00 71.56 371 MET A C 1
ATOM 3013 O O . MET A 1 371 ? -34.348 33.464 26.284 1.00 71.56 371 MET A O 1
ATOM 3017 N N . LYS A 1 372 ? -35.449 35.357 25.801 1.00 67.56 372 LYS A N 1
ATOM 3018 C CA . LYS A 1 372 ? -36.329 35.317 26.982 1.00 67.56 372 LYS A CA 1
ATOM 3019 C C . LYS A 1 372 ? -37.175 34.044 27.081 1.00 67.56 372 LYS A C 1
ATOM 3021 O O . LYS A 1 372 ? -37.499 33.620 28.182 1.00 67.56 372 LYS A O 1
ATOM 3026 N N . ILE A 1 373 ? -37.540 33.436 25.947 1.00 66.88 373 ILE A N 1
ATOM 3027 C CA . ILE A 1 373 ? -38.242 32.144 25.926 1.00 66.88 373 ILE A CA 1
ATOM 3028 C C . ILE A 1 373 ? -37.309 31.056 26.469 1.00 66.88 373 ILE A C 1
ATOM 3030 O O . ILE A 1 373 ? -37.722 30.249 27.294 1.00 66.88 373 ILE A O 1
ATOM 3034 N N . PHE A 1 374 ? -36.036 31.088 26.071 1.00 66.81 374 PHE A N 1
ATOM 3035 C CA . PHE A 1 374 ? -35.018 30.134 26.508 1.00 66.81 374 PHE A CA 1
ATOM 3036 C C . PHE A 1 374 ? -34.568 30.346 27.962 1.00 66.81 374 PHE A C 1
ATOM 3038 O O . PHE A 1 374 ? -34.372 29.370 28.677 1.00 66.81 374 PHE A O 1
ATOM 3045 N N . GLU A 1 375 ? -34.485 31.593 28.430 1.00 66.38 375 GLU A N 1
ATOM 3046 C CA . GLU A 1 375 ? -34.195 31.939 29.833 1.00 66.38 375 GLU A CA 1
ATOM 3047 C C . GLU A 1 375 ? -35.300 31.502 30.807 1.00 66.38 375 GLU A C 1
ATOM 3049 O O . GLU A 1 375 ? -35.039 31.388 31.994 1.00 66.38 375 GLU A O 1
ATOM 3054 N N . SER A 1 376 ? -36.527 31.261 30.330 1.00 62.34 376 SER A N 1
ATOM 3055 C CA . SER A 1 376 ? -37.640 30.779 31.167 1.00 62.34 376 SER A CA 1
ATOM 3056 C C . SER A 1 376 ? -37.681 29.255 31.352 1.00 62.34 376 SER A C 1
ATOM 3058 O O . SER A 1 376 ? -38.513 28.753 32.105 1.00 62.34 376 SER A O 1
ATOM 3060 N N . ILE A 1 377 ? -36.820 28.526 30.632 1.00 63.72 377 ILE A N 1
ATOM 3061 C CA . ILE A 1 377 ? -36.749 27.054 30.613 1.00 63.72 377 ILE A CA 1
ATOM 3062 C C . ILE A 1 377 ? -35.638 26.531 31.533 1.00 63.72 377 ILE A C 1
ATOM 3064 O O . ILE A 1 377 ? -35.732 25.402 32.015 1.00 63.72 377 ILE A O 1
ATOM 3068 N N . VAL A 1 378 ? -34.593 27.337 31.740 1.00 55.62 378 VAL A N 1
ATOM 3069 C CA . VAL A 1 378 ? -33.489 27.094 32.684 1.00 55.62 378 VAL A CA 1
ATOM 3070 C C . VAL A 1 378 ? -33.862 27.689 34.032 1.00 55.62 378 VAL A C 1
ATOM 3072 O O . VAL A 1 378 ? -33.615 27.009 35.052 1.00 55.62 378 VAL A O 1
#

Foldseek 3Di:
DDDDDDDDPVQPLLNLLLVCQVVLLCVQCVNVVAQGELVSSLVSSQVSSVVRDPDGDDPVCSPPPSVLVSCVVPNDRPSYKYFFFKWKAFAPVRDIQGLIPVSLVPDDDDPQQAQEEEEEADPVCVVLVVVVSVCNQQSYMYIYGYDPSLQSVLVSQLVSVVVPVSHAYEYEFWFALVSVVVQVPSQDADSRGRDHDDYDYLYQYPVNCVVVVFDKDKDKDQDQRDPVSCVPDDPSSCCAHFNPDSDQDVSIGIHIIGGLVSDDSVVSSVSVVVSCVVVVSRDRGDDPPVVVVVVVVVVCVVVVVVVVVVVVCVVLVVVVVCVVVVVVLCVVPVPDDPPPLPPDADPPDDSVVVVVVVVVVVVVVSCVVVVVVVVVSD

Secondary structure (DSSP, 8-state):
------------HHHHHHHHHHHHHHHHHTTTTS-EEHHHHHHHHHHHHTTT-SS---HHHIIIIIHHHHHHHH-PPTTEEPPP-EEEE-TTT--EEE-SHHHHHH--PPTTS-SEEEEES-GGGHHHHHHTTHHHHHTEEEEEE-GGGHHHHHHHHHHHHHH-TT-EEEEE--BSHHHHHHHHHHHS--SS------EEE-S--HHHHHHTTPPPEEEEE-SPPPHHHHHH--HHHHHHHHTT-SS-BTTBEEEEEB-GGGS-HHHHHHHHHHHHHHTTTTPPP---HHHHHHHHHHHHHHHHHHHHHHHHHHHTTHHHHHHHHHHHHHHHTTTS-----TT---TT--HHHHHHHHHHHHHHHHHHHTHHHHHTT-

pLDDT: mean 84.01, std 13.0, range [31.73, 96.94]

Organism: NCBI:txid1424294

InterPro domains:
  IPR034136 Topoisomerase 6 subunit A/Spo11, TOPRIM domain [PF21180] (117-219)
  IPR036078 Spo11/DNA topoisomerase VI subunit A superfamily [SSF56726] (17-266)

Radius of gyration: 30.44 Å; chains: 1; bounding box: 70×68×70 Å

Sequence (378 aa):
MTWKKNDHEIATMKKIVFSVMPEAIIRASGGGKYPFSARGLYYQVRPLIQMYTNKELSYEYFTPPLLTEYQEQYGTIDGLYYEARGILIEPHTGREIPLGTREVAAYKPEPYTFNKILYVEKTGLLPMLQAGKLAEKYDMALMSSQGFANRSAKELLADFEREFEDMTILCLHDCDISGHEISRTLADETRTSKHKIRVIDIGLSVEDVKKAELQIEKVNIRYTPPTEFVSRLSRLERRFFLGKSANLYNGVLKGSRCELNAFRPDDLIAYIEMKLKNLGLTEKILPPVEVIEKEKEKVLETKLQEEVRNEIIKRLELDELVRNISKQLIDQNKTHENIEVKDGIQEGESWRDVVNQKTALQIKMLIQKNMKIFESIV